Protein AF-A0A1H6EW36-F1 (afdb_monomer_lite)

Foldseek 3Di:
DPDPVLLCVLLVCLQQDVDDLVVSLVVSVVVCVVVVHDDDPSVVSSVSSVVSNVVSLVCLLVLQLVLQCVVPVCLLVVLLQQLDADPPGPAGVLVLLLDFQDDLALVSLQSLLVSLQVLCVSVLVSRDSVVGHPNVLQVLLVVLSPDHSVVLNPDDPSSSSSSSSSVSVVSNVVSVVSSVVSVVVNCVPQFQVQLLVVLVVVLVVCVVVLVVLVLLLVLLVVLLVVVVVVCVVVVHDDDPVVSQVSSCVRSVAHPVSNVVSVVSCCVSQPDDPDDGPSVVSSVVSNVVSCVRNLSCLLSQLPRPSDDDDPVCPVVNVVSVCSNVVSPDDPVDDDPDDPDDDDDDDDDDDDDPDDPVVVVVVVVVVCCVPPPVVVVVCVVCVVVVVVVVPVLCDDPSVCVDQPDPDDVVSVVVVVVSSVVVVVVVQVVQQFDQDPNDTDRDHDDD

pLDDT: mean 82.18, std 16.59, range [26.67, 98.25]

Structure (mmCIF, N/CA/C/O backbone):
data_AF-A0A1H6EW36-F1
#
_entry.id   AF-A0A1H6EW36-F1
#
loop_
_atom_site.group_PDB
_atom_site.id
_atom_site.type_symbol
_atom_site.label_atom_id
_atom_site.label_alt_id
_atom_site.label_comp_id
_atom_site.label_asym_id
_atom_site.label_entity_id
_atom_site.label_seq_id
_atom_site.pdbx_PDB_ins_code
_atom_site.Cartn_x
_atom_site.Cartn_y
_atom_site.Cartn_z
_atom_site.occupancy
_atom_site.B_iso_or_equiv
_atom_site.auth_seq_id
_atom_site.auth_comp_id
_atom_site.auth_asym_id
_atom_site.auth_atom_id
_atom_site.pdbx_PDB_model_num
ATOM 1 N N . MET A 1 1 ? -39.109 -7.890 34.617 1.00 54.75 1 MET A N 1
ATOM 2 C CA . MET A 1 1 ? -37.739 -8.277 34.203 1.00 54.75 1 MET A CA 1
ATOM 3 C C . MET A 1 1 ? -37.663 -8.296 32.685 1.00 54.75 1 MET A C 1
ATOM 5 O O . MET A 1 1 ? -38.533 -8.889 32.060 1.00 54.75 1 MET A O 1
ATOM 9 N N . LEU A 1 2 ? -36.664 -7.643 32.085 1.00 67.81 2 LEU A N 1
ATOM 10 C CA . LEU A 1 2 ? -36.425 -7.748 30.640 1.00 67.81 2 LEU A CA 1
ATOM 11 C C . LEU A 1 2 ? -36.086 -9.202 30.280 1.00 67.81 2 LEU A C 1
ATOM 13 O O . LEU A 1 2 ? -35.351 -9.867 31.007 1.00 67.81 2 LEU A O 1
ATOM 17 N N . SER A 1 3 ? -36.652 -9.711 29.182 1.00 83.56 3 SER A N 1
ATOM 18 C CA . SER A 1 3 ? -36.506 -11.129 28.836 1.00 83.56 3 SER A CA 1
ATOM 19 C C . SER A 1 3 ? -35.045 -11.491 28.533 1.00 83.56 3 SER A C 1
ATOM 21 O O . SER A 1 3 ? -34.325 -10.731 27.883 1.00 83.56 3 SER A O 1
ATOM 23 N N . LYS A 1 4 ? -34.614 -12.697 28.929 1.00 89.44 4 LYS A N 1
ATOM 24 C CA . LYS A 1 4 ? -33.281 -13.245 28.604 1.00 89.44 4 LYS A CA 1
ATOM 25 C C . LYS A 1 4 ? -32.970 -13.155 27.102 1.00 89.44 4 LYS A C 1
ATOM 27 O O . LYS A 1 4 ? -31.847 -12.844 26.724 1.00 89.44 4 LYS A O 1
ATOM 32 N N . ARG A 1 5 ? -33.988 -13.348 26.249 1.00 93.44 5 ARG A N 1
ATOM 33 C CA . ARG A 1 5 ? -33.888 -13.238 24.783 1.00 93.44 5 ARG A CA 1
ATOM 34 C C . ARG A 1 5 ? -33.492 -11.832 24.320 1.00 93.44 5 ARG A C 1
ATOM 36 O O . ARG A 1 5 ? -32.660 -11.715 23.424 1.00 93.44 5 ARG A O 1
ATOM 43 N N . PHE A 1 6 ? -34.041 -10.787 24.941 1.00 94.75 6 PHE A N 1
ATOM 44 C CA . PHE A 1 6 ? -33.692 -9.403 24.619 1.00 94.75 6 PHE A CA 1
ATOM 45 C C . PHE A 1 6 ? -32.237 -9.087 24.983 1.00 94.75 6 PHE A C 1
ATOM 47 O O . PHE A 1 6 ? -31.503 -8.539 24.165 1.00 94.75 6 PHE A O 1
ATOM 54 N N . LEU A 1 7 ? -31.792 -9.497 26.175 1.00 93.81 7 LEU A N 1
ATOM 55 C CA . LEU A 1 7 ? -30.402 -9.303 26.596 1.00 93.81 7 LEU A CA 1
ATOM 56 C C . LEU A 1 7 ? -29.429 -10.053 25.676 1.00 93.81 7 LEU A C 1
ATOM 58 O O . LEU A 1 7 ? -28.432 -9.481 25.246 1.00 93.81 7 LEU A O 1
ATOM 62 N N . THR A 1 8 ? -29.735 -11.299 25.298 1.00 95.00 8 THR A N 1
ATOM 63 C CA . THR A 1 8 ? -28.925 -12.050 24.323 1.00 95.00 8 THR A CA 1
ATOM 64 C C . THR A 1 8 ? -28.849 -11.342 22.969 1.00 95.00 8 THR A C 1
ATOM 66 O O . THR A 1 8 ? -27.764 -11.251 22.395 1.00 95.00 8 THR A O 1
ATOM 69 N N . PHE A 1 9 ? -29.967 -10.804 22.472 1.00 95.06 9 PHE A N 1
ATOM 70 C CA . PHE A 1 9 ? -29.990 -9.993 21.252 1.00 95.06 9 PHE A CA 1
ATOM 71 C C . PHE A 1 9 ? -29.085 -8.759 21.376 1.00 95.06 9 PHE A C 1
ATOM 73 O O . PHE A 1 9 ? -28.244 -8.524 20.504 1.00 95.06 9 PHE A O 1
ATOM 80 N N . LEU A 1 10 ? -29.214 -8.012 22.474 1.00 94.88 10 LEU A N 1
ATOM 81 C CA . LEU A 1 10 ? -28.483 -6.770 22.702 1.00 94.88 10 LEU A CA 1
ATOM 82 C C . LEU A 1 10 ? -26.970 -7.011 22.816 1.00 94.88 10 LEU A C 1
ATOM 84 O O . LEU A 1 10 ? -26.191 -6.365 22.116 1.00 94.88 10 LEU A O 1
ATOM 88 N N . HIS A 1 11 ? -26.554 -8.001 23.612 1.00 94.81 11 HIS A N 1
ATOM 89 C CA . HIS A 1 11 ? -25.150 -8.415 23.716 1.00 94.81 11 HIS A CA 1
ATOM 90 C C . HIS A 1 11 ? -24.601 -8.935 22.388 1.00 94.81 11 HIS A C 1
ATOM 92 O O . HIS A 1 11 ? -23.474 -8.608 22.014 1.00 94.81 11 HIS A O 1
ATOM 98 N N . GLY A 1 12 ? -25.391 -9.729 21.659 1.00 94.44 12 GLY A N 1
ATOM 99 C CA . GLY A 1 12 ? -25.017 -10.244 20.346 1.00 94.44 12 GLY A CA 1
ATOM 100 C C . GLY A 1 12 ? -24.717 -9.114 19.365 1.00 94.44 12 GLY A C 1
ATOM 101 O O . GLY A 1 12 ? -23.660 -9.126 18.727 1.00 94.44 12 GLY A O 1
ATOM 102 N N . ARG A 1 13 ? -25.592 -8.101 19.294 1.00 94.75 13 ARG A N 1
ATOM 103 C CA . ARG A 1 13 ? -25.374 -6.909 18.461 1.00 94.75 13 ARG A CA 1
ATOM 104 C C . ARG A 1 13 ? -24.180 -6.089 18.923 1.00 94.75 13 ARG A C 1
ATOM 106 O O . ARG A 1 13 ? -23.309 -5.835 18.101 1.00 94.75 13 ARG A O 1
ATOM 113 N N . ALA A 1 14 ? -24.090 -5.738 20.206 1.00 94.19 14 ALA A N 1
ATOM 114 C CA . ALA A 1 14 ? -22.986 -4.930 20.731 1.00 94.19 14 ALA A CA 1
ATOM 115 C C . ALA A 1 14 ? -21.612 -5.594 20.524 1.00 94.19 14 ALA A C 1
ATOM 117 O O . ALA A 1 14 ? -20.616 -4.916 20.272 1.00 94.19 14 ALA A O 1
ATOM 118 N N . TRP A 1 15 ? -21.554 -6.929 20.579 1.00 94.69 15 TRP A N 1
ATOM 119 C CA . TRP A 1 15 ? -20.335 -7.678 20.288 1.00 94.69 15 TRP A CA 1
ATOM 120 C C . TRP A 1 15 ? -19.979 -7.668 18.799 1.00 94.69 15 TRP A C 1
ATOM 122 O O . TRP A 1 15 ? -18.828 -7.436 18.439 1.00 94.69 15 TRP A O 1
ATOM 132 N N . THR A 1 16 ? -20.951 -7.931 17.923 1.00 91.62 16 THR A N 1
ATOM 133 C CA . THR A 1 16 ? -20.714 -8.125 16.480 1.00 91.62 16 THR A CA 1
ATOM 134 C C . THR A 1 16 ? -20.623 -6.820 15.692 1.00 91.62 16 THR A C 1
ATOM 136 O O . THR A 1 16 ? -19.845 -6.724 14.738 1.00 91.62 16 THR A O 1
ATOM 139 N N . HIS A 1 17 ? -21.384 -5.807 16.097 1.00 86.69 17 HIS A N 1
ATOM 140 C CA . HIS A 1 17 ? -21.535 -4.531 15.414 1.00 86.69 17 HIS A CA 1
ATOM 141 C C . HIS A 1 17 ? -20.940 -3.405 16.267 1.00 86.69 17 HIS A C 1
ATOM 143 O O . HIS A 1 17 ? -21.136 -3.331 17.475 1.00 86.69 17 HIS A O 1
ATOM 149 N N . ALA A 1 18 ? -20.206 -2.492 15.632 1.00 81.50 18 ALA A N 1
ATOM 150 C CA . ALA A 1 18 ? -19.707 -1.280 16.280 1.00 81.50 18 ALA A CA 1
ATOM 151 C C . ALA A 1 18 ? -20.762 -0.159 16.224 1.00 81.50 18 ALA A C 1
ATOM 153 O O . ALA A 1 18 ? -20.502 0.921 15.700 1.00 81.50 18 ALA A O 1
ATOM 154 N N . GLU A 1 19 ? -21.976 -0.455 16.686 1.00 86.56 19 GLU A N 1
ATOM 155 C CA . GLU A 1 19 ? -23.098 0.486 16.658 1.00 86.56 19 GLU A CA 1
ATOM 156 C C . GLU A 1 19 ? -22.926 1.613 17.683 1.00 86.56 19 GLU A C 1
ATOM 158 O O . GLU A 1 19 ? -22.445 1.417 18.807 1.00 86.56 19 GLU A O 1
ATOM 163 N N . GLY A 1 20 ? -23.330 2.817 17.271 1.00 88.25 20 GLY A N 1
ATOM 164 C CA . GLY A 1 20 ? -23.461 3.958 18.168 1.00 88.25 20 GLY A CA 1
ATOM 165 C C . GLY A 1 20 ? -24.599 3.757 19.179 1.00 88.25 20 GLY A C 1
ATOM 166 O O . GLY A 1 20 ? -25.444 2.879 18.985 1.00 88.25 20 GLY A O 1
ATOM 167 N N . PRO A 1 21 ? -24.642 4.570 20.249 1.00 92.06 21 PRO A N 1
ATOM 168 C CA . PRO A 1 21 ? -25.656 4.452 21.298 1.00 92.06 21 PRO A CA 1
ATOM 169 C C . PRO A 1 21 ? -27.080 4.561 20.741 1.00 92.06 21 PRO A C 1
ATOM 171 O O . PRO A 1 21 ? -27.896 3.688 21.009 1.00 92.06 21 PRO A O 1
ATOM 174 N N . THR A 1 22 ? -27.345 5.565 19.900 1.00 95.19 22 THR A N 1
ATOM 175 C CA . THR A 1 22 ? -28.661 5.802 19.289 1.00 95.19 22 THR A CA 1
ATOM 176 C C . THR A 1 22 ? -29.097 4.641 18.403 1.00 95.19 22 THR A C 1
ATOM 178 O O . THR A 1 22 ? -30.176 4.099 18.586 1.00 95.19 22 THR A O 1
ATOM 181 N N . ALA A 1 23 ? -28.218 4.165 17.515 1.00 94.69 23 ALA A N 1
ATOM 182 C CA . ALA A 1 23 ? -28.544 3.048 16.632 1.00 94.69 23 ALA A CA 1
ATOM 183 C C . ALA A 1 23 ? -28.887 1.772 17.420 1.00 94.69 23 ALA A C 1
ATOM 185 O O . ALA A 1 23 ? -29.846 1.080 17.087 1.00 94.69 23 ALA A O 1
ATOM 186 N N . LEU A 1 24 ? -28.133 1.461 18.482 1.00 95.12 24 LEU A N 1
ATOM 187 C CA . LEU A 1 24 ? -28.413 0.282 19.302 1.00 95.12 24 LEU A CA 1
ATOM 188 C C . LEU A 1 24 ? -29.686 0.457 20.149 1.00 95.12 24 LEU A C 1
ATOM 190 O O . LEU A 1 24 ? -30.415 -0.513 20.371 1.00 95.12 24 LEU A O 1
ATOM 194 N N . PHE A 1 25 ? -29.978 1.683 20.586 1.00 96.50 25 PHE A N 1
ATOM 195 C CA . PHE A 1 25 ? -31.233 2.038 21.244 1.00 96.50 25 PHE A CA 1
ATOM 196 C C . PHE A 1 25 ? -32.433 1.843 20.307 1.00 96.50 25 PHE A C 1
ATOM 198 O O . PHE A 1 25 ? -33.365 1.121 20.658 1.00 96.50 25 PHE A O 1
ATOM 205 N N . ASP A 1 26 ? -32.378 2.366 19.083 1.00 96.69 26 ASP A N 1
ATOM 206 C CA . ASP A 1 26 ? -33.453 2.224 18.094 1.00 96.69 26 ASP A CA 1
ATOM 207 C C . ASP A 1 26 ? -33.693 0.755 17.730 1.00 96.69 26 ASP A C 1
ATOM 209 O O . ASP A 1 26 ? -34.833 0.289 17.678 1.00 96.69 26 ASP A O 1
ATOM 213 N N . GLN A 1 27 ? -32.615 -0.018 17.559 1.00 95.94 27 GLN A N 1
ATOM 214 C CA . GLN A 1 27 ? -32.698 -1.465 17.341 1.00 95.94 27 GLN A CA 1
ATOM 215 C C . GLN A 1 27 ? -33.327 -2.189 18.534 1.00 95.94 27 GLN A C 1
ATOM 217 O O . GLN A 1 27 ? -34.059 -3.166 18.358 1.00 95.94 27 GLN A O 1
ATOM 222 N N . SER A 1 28 ? -33.073 -1.707 19.749 1.00 95.44 28 SER A N 1
ATOM 223 C CA . SER A 1 28 ? -33.686 -2.245 20.959 1.00 95.44 28 SER A CA 1
ATOM 224 C C . SER A 1 28 ? -35.188 -1.977 21.000 1.00 95.44 28 SER A C 1
ATOM 226 O O . SER A 1 28 ? -35.966 -2.902 21.235 1.00 95.44 28 SER A O 1
ATOM 228 N N . VAL A 1 29 ? -35.608 -0.744 20.703 1.00 96.31 29 VAL A N 1
ATOM 229 C CA . VAL A 1 29 ? -37.026 -0.363 20.600 1.00 96.31 29 VAL A CA 1
ATOM 230 C C . VAL A 1 29 ? -37.724 -1.185 19.516 1.00 96.31 29 VAL A C 1
ATOM 232 O O . VAL A 1 29 ? -38.787 -1.758 19.763 1.00 96.31 29 VAL A O 1
ATOM 235 N N . ALA A 1 30 ? -37.116 -1.304 18.333 1.00 96.25 30 ALA A N 1
ATOM 236 C CA . ALA A 1 30 ? -37.650 -2.096 17.229 1.00 96.25 30 ALA A CA 1
ATOM 237 C C . ALA A 1 30 ? -37.822 -3.574 17.614 1.00 96.25 30 ALA A C 1
ATOM 239 O O . ALA A 1 30 ? -38.858 -4.177 17.320 1.00 96.25 30 ALA A O 1
ATOM 240 N N . TRP A 1 31 ? -36.844 -4.154 18.319 1.00 96.25 31 TRP A N 1
ATOM 241 C CA . TRP A 1 31 ? -36.927 -5.529 18.807 1.00 96.25 31 TRP A CA 1
ATOM 242 C C . TRP A 1 31 ? -38.072 -5.707 19.809 1.00 96.25 31 TRP A C 1
ATOM 244 O O . TRP A 1 31 ? -38.871 -6.631 19.649 1.00 96.25 31 TRP A O 1
ATOM 254 N N . LEU A 1 32 ? -38.188 -4.821 20.805 1.00 95.38 32 LEU A N 1
ATOM 255 C CA . LEU A 1 32 ? -39.227 -4.893 21.842 1.00 95.38 32 LEU A CA 1
ATOM 256 C C . LEU A 1 32 ? -40.630 -4.767 21.238 1.00 95.38 32 LEU A C 1
ATOM 258 O O . LEU A 1 32 ? -41.496 -5.593 21.532 1.00 95.38 32 LEU A O 1
ATOM 262 N N . ARG A 1 33 ? -40.827 -3.820 20.308 1.00 95.25 33 ARG A N 1
ATOM 263 C CA . ARG A 1 33 ? -42.093 -3.654 19.572 1.00 95.25 33 ARG A CA 1
ATOM 264 C C . ARG A 1 33 ? -42.447 -4.900 18.766 1.00 95.25 33 ARG A C 1
ATOM 266 O O . ARG A 1 33 ? -43.575 -5.380 18.846 1.00 95.25 33 ARG A O 1
ATOM 273 N N . ARG A 1 34 ? -41.482 -5.467 18.032 1.00 96.12 34 ARG A N 1
ATOM 274 C CA . ARG A 1 34 ? -41.687 -6.683 17.226 1.00 96.12 34 ARG A CA 1
ATOM 275 C C . ARG A 1 34 ? -42.094 -7.892 18.071 1.00 96.12 34 ARG A C 1
ATOM 277 O O . ARG A 1 34 ? -42.874 -8.716 17.605 1.00 96.12 34 ARG A O 1
ATOM 284 N N . HIS A 1 35 ? -41.596 -7.985 19.302 1.00 94.88 35 HIS A N 1
ATOM 285 C CA . HIS A 1 35 ? -41.915 -9.071 20.235 1.00 94.88 35 HIS A CA 1
ATOM 286 C C . HIS A 1 35 ? -43.072 -8.731 21.186 1.00 94.88 35 HIS A C 1
ATOM 288 O O . HIS A 1 35 ? -43.310 -9.481 22.130 1.00 94.88 35 HIS A O 1
ATOM 294 N N . ARG A 1 36 ? -43.792 -7.622 20.938 1.00 93.12 36 ARG A N 1
ATOM 295 C CA . ARG A 1 36 ? -44.927 -7.143 21.746 1.00 93.12 36 ARG A CA 1
ATOM 296 C C . ARG A 1 36 ? -44.592 -7.018 23.241 1.00 93.12 36 ARG A C 1
ATOM 298 O O . ARG A 1 36 ? -45.426 -7.285 24.098 1.00 93.12 36 ARG A O 1
ATOM 305 N N . VAL A 1 37 ? -43.359 -6.615 23.550 1.00 92.00 37 VAL A N 1
ATOM 306 C CA . VAL A 1 37 ? -42.907 -6.329 24.917 1.00 92.00 37 VAL A CA 1
ATOM 307 C C . VAL A 1 37 ? -43.154 -4.851 25.210 1.00 92.00 37 VAL A C 1
ATOM 309 O O . VAL A 1 37 ? -42.785 -3.998 24.402 1.00 92.00 37 VAL A O 1
ATOM 312 N N . LEU A 1 38 ? -43.756 -4.545 26.364 1.00 91.75 38 LEU A N 1
ATOM 313 C CA . LEU A 1 38 ? -43.952 -3.166 26.816 1.00 91.75 38 LEU A CA 1
ATOM 314 C C . LEU A 1 38 ? -42.598 -2.443 26.907 1.00 91.75 38 LEU A C 1
ATOM 316 O O . LEU A 1 38 ? -41.642 -2.975 27.479 1.00 91.75 38 LEU A O 1
ATOM 320 N N . LEU A 1 39 ? -42.515 -1.242 26.330 1.00 91.81 39 LEU A N 1
ATOM 321 C CA . LEU A 1 39 ? -41.280 -0.465 26.332 1.00 91.81 39 LEU A CA 1
ATOM 322 C C . LEU A 1 39 ? -40.955 -0.001 27.761 1.00 91.81 39 LEU A C 1
ATOM 324 O O . LEU A 1 39 ? -41.810 0.605 28.409 1.00 91.81 39 LEU A O 1
ATOM 328 N N . PRO A 1 40 ? -39.737 -0.262 28.266 1.00 91.94 40 PRO A N 1
ATOM 329 C CA . PRO A 1 40 ? -39.288 0.342 29.511 1.00 91.94 40 PRO A CA 1
ATOM 330 C C . PRO A 1 40 ? -39.124 1.858 29.327 1.00 91.94 40 PRO A C 1
ATOM 332 O O . PRO A 1 40 ? -39.031 2.352 28.202 1.00 91.94 40 PRO A O 1
ATOM 335 N N . GLY A 1 41 ? -39.038 2.595 30.438 1.00 94.50 41 GLY A N 1
ATOM 336 C CA . GLY A 1 41 ? -38.728 4.024 30.393 1.00 94.50 41 GLY A CA 1
ATOM 337 C C . GLY A 1 41 ? -37.453 4.296 29.587 1.00 94.50 41 GLY A C 1
ATOM 338 O O . GLY A 1 41 ? -36.496 3.521 29.655 1.00 94.50 41 GLY A O 1
ATOM 339 N N . VAL A 1 42 ? -37.437 5.398 28.833 1.00 94.88 42 VAL A N 1
ATOM 340 C CA . VAL A 1 42 ? -36.340 5.752 27.910 1.00 94.88 42 VAL A CA 1
ATOM 341 C C . VAL A 1 42 ? -34.983 5.697 28.613 1.00 94.88 42 VAL A C 1
ATOM 343 O O . VAL A 1 42 ? -34.081 4.998 28.161 1.00 94.88 42 VAL A O 1
ATOM 346 N N . THR A 1 43 ? -34.882 6.305 29.795 1.00 95.75 43 THR A N 1
ATOM 347 C CA . THR A 1 43 ? -33.651 6.332 30.599 1.00 95.75 43 THR A CA 1
ATOM 348 C C . THR A 1 43 ? -33.201 4.947 31.071 1.00 95.75 43 THR A C 1
ATOM 350 O O . THR A 1 43 ? -32.005 4.698 31.217 1.00 95.75 43 THR A O 1
ATOM 353 N N . VAL A 1 44 ? -34.131 4.013 31.296 1.00 95.00 44 VAL A N 1
ATOM 354 C CA . VAL A 1 44 ? -33.810 2.624 31.664 1.00 95.00 44 VAL A CA 1
ATOM 355 C C . VAL A 1 44 ? -33.186 1.904 30.474 1.00 95.00 44 VAL A C 1
ATOM 357 O O . VAL A 1 44 ? -32.175 1.216 30.626 1.00 95.00 44 VAL A O 1
ATOM 360 N N . LEU A 1 45 ? -33.764 2.080 29.283 1.00 95.00 45 LEU A N 1
ATOM 361 C CA . LEU A 1 45 ? -33.241 1.469 28.067 1.00 95.00 45 LEU A CA 1
ATOM 362 C C . LEU A 1 45 ? -31.888 2.067 27.665 1.00 95.00 45 LEU A C 1
ATOM 364 O O . LEU A 1 45 ? -30.984 1.315 27.314 1.00 95.00 45 LEU A O 1
ATOM 368 N N . GLU A 1 46 ? -31.715 3.385 27.781 1.00 96.38 46 GLU A N 1
ATOM 369 C CA . GLU A 1 46 ? -30.438 4.067 27.537 1.00 96.38 46 GLU A CA 1
ATOM 370 C C . GLU A 1 46 ? -29.320 3.533 28.435 1.00 96.38 46 GLU A C 1
ATOM 372 O O . GLU A 1 46 ? -28.256 3.163 27.934 1.00 96.38 46 GLU A O 1
ATOM 377 N N . ARG A 1 47 ? -29.562 3.424 29.751 1.00 96.38 47 ARG A N 1
ATOM 378 C CA . ARG A 1 47 ? -28.576 2.873 30.698 1.00 96.38 47 ARG A CA 1
ATOM 379 C C . ARG A 1 47 ? -28.217 1.430 30.371 1.00 96.38 47 ARG A C 1
ATOM 381 O O . ARG A 1 47 ? -27.046 1.063 30.431 1.00 96.38 47 ARG A O 1
ATOM 388 N N . LEU A 1 48 ? -29.203 0.615 29.996 1.00 95.25 48 LEU A N 1
ATOM 389 C CA . LEU A 1 48 ? -28.953 -0.767 29.599 1.00 95.25 48 LEU A CA 1
ATOM 390 C C . LEU A 1 48 ? -28.115 -0.845 28.316 1.00 95.25 48 LEU A C 1
ATOM 392 O O . LEU A 1 48 ? -27.154 -1.608 28.258 1.00 95.25 48 LEU A O 1
ATOM 396 N N . VAL A 1 49 ? -28.450 -0.045 27.302 1.00 95.88 49 VAL A N 1
ATOM 397 C CA . VAL A 1 49 ? -27.685 0.051 26.050 1.00 95.88 49 VAL A CA 1
ATOM 398 C C . VAL A 1 49 ? -26.249 0.497 26.329 1.00 95.88 49 VAL A C 1
ATOM 400 O O . VAL A 1 49 ? -25.316 -0.093 25.784 1.00 95.88 49 VAL A O 1
ATOM 403 N N . ALA A 1 50 ? -26.054 1.497 27.191 1.00 95.69 50 ALA A N 1
ATOM 404 C CA . ALA A 1 50 ? -24.732 1.962 27.596 1.00 95.69 50 ALA A CA 1
ATOM 405 C C . ALA A 1 50 ? -23.930 0.850 28.290 1.00 95.69 50 ALA A C 1
ATOM 407 O O . ALA A 1 50 ? -22.829 0.536 27.843 1.00 95.69 50 ALA A O 1
ATOM 408 N N . SER A 1 51 ? -24.519 0.189 29.291 1.00 95.75 51 SER A N 1
ATOM 409 C CA . SER A 1 51 ? -23.872 -0.892 30.043 1.00 95.75 51 SER A CA 1
ATOM 410 C C . SER A 1 51 ? -23.493 -2.082 29.153 1.00 95.75 51 SER A C 1
ATOM 412 O O . SER A 1 51 ? -22.376 -2.589 29.225 1.00 95.75 51 SER A O 1
ATOM 414 N N . VAL A 1 52 ? -24.375 -2.505 28.241 1.00 95.56 52 VAL A N 1
ATOM 415 C CA . VAL A 1 52 ? -24.074 -3.616 27.323 1.00 95.56 52 VAL A CA 1
ATOM 416 C C . VAL A 1 52 ? -22.964 -3.253 26.331 1.00 95.56 52 VAL A C 1
ATOM 418 O O . VAL A 1 52 ? -22.141 -4.109 25.992 1.00 95.56 52 VAL A O 1
ATOM 421 N N . ARG A 1 53 ? -22.909 -1.996 25.872 1.00 95.25 53 ARG A N 1
ATOM 422 C CA . ARG A 1 53 ? -21.814 -1.510 25.015 1.00 95.25 53 ARG A CA 1
ATOM 423 C C . ARG A 1 53 ? -20.491 -1.482 25.769 1.00 95.25 53 ARG A C 1
ATOM 425 O O . ARG A 1 53 ? -19.504 -1.973 25.233 1.00 95.25 53 ARG A O 1
ATOM 432 N N . GLU A 1 54 ? -20.487 -0.975 26.997 1.00 94.38 54 GLU A N 1
ATOM 433 C CA . GLU A 1 54 ? -19.305 -0.941 27.860 1.00 94.38 54 GLU A CA 1
ATOM 434 C C . GLU A 1 54 ? -18.753 -2.350 28.106 1.00 94.38 54 GLU A C 1
ATOM 436 O O . GLU A 1 54 ? -17.596 -2.614 27.795 1.00 94.38 54 GLU A O 1
ATOM 441 N N . GLN A 1 55 ? -19.602 -3.308 28.485 1.00 95.31 55 GLN A N 1
ATOM 442 C CA . GLN A 1 55 ? -19.189 -4.707 28.662 1.00 95.31 55 GLN A CA 1
ATOM 443 C C . GLN A 1 55 ? -18.639 -5.335 27.368 1.00 95.31 55 GLN A C 1
ATOM 445 O O . GLN A 1 55 ? -17.700 -6.137 27.393 1.00 95.31 55 GLN A O 1
ATOM 450 N N . ALA A 1 56 ? -19.212 -4.995 26.208 1.00 95.38 56 ALA A N 1
ATOM 451 C CA . ALA A 1 56 ? -18.719 -5.474 24.917 1.00 95.38 56 ALA A CA 1
ATOM 452 C C . ALA A 1 56 ? -17.367 -4.845 24.531 1.00 95.38 56 ALA A C 1
ATOM 454 O O . ALA A 1 56 ? -16.542 -5.512 23.894 1.00 95.38 56 ALA A O 1
ATOM 455 N N . ASP A 1 57 ? -17.138 -3.582 24.893 1.00 95.19 57 ASP A N 1
ATOM 456 C CA . ASP A 1 57 ? -15.873 -2.866 24.724 1.00 95.19 57 ASP A CA 1
ATOM 457 C C . ASP A 1 57 ? -14.793 -3.434 25.663 1.00 95.19 57 ASP A C 1
ATOM 459 O O . ASP A 1 57 ? -13.716 -3.809 25.202 1.00 95.19 57 ASP A O 1
ATOM 463 N N . GLU A 1 58 ? -15.089 -3.608 26.951 1.00 96.00 58 GLU A N 1
ATOM 464 C CA . GLU A 1 58 ? -14.179 -4.216 27.931 1.00 96.00 58 GLU A CA 1
ATOM 465 C C . GLU A 1 58 ? -13.757 -5.624 27.514 1.00 96.00 58 GLU A C 1
ATOM 467 O O . GLU A 1 58 ? -12.564 -5.946 27.466 1.00 96.00 58 GLU A O 1
ATOM 472 N N . ARG A 1 59 ? -14.728 -6.457 27.117 1.00 96.06 59 ARG A N 1
ATOM 473 C CA . ARG A 1 59 ? -14.461 -7.800 26.593 1.00 96.06 59 ARG A CA 1
ATOM 474 C C . ARG A 1 59 ? -13.558 -7.751 25.365 1.00 96.06 59 ARG A C 1
ATOM 476 O O . ARG A 1 59 ? -12.672 -8.600 25.235 1.00 96.06 59 ARG A O 1
ATOM 483 N N . LEU A 1 60 ? -13.791 -6.807 24.451 1.00 96.38 60 LEU A N 1
ATOM 484 C CA . LEU A 1 60 ? -12.976 -6.613 23.252 1.00 96.38 60 LEU A CA 1
ATOM 485 C C . LEU A 1 60 ? -11.529 -6.306 23.648 1.00 96.38 60 LEU A C 1
ATOM 487 O O . LEU A 1 60 ? -10.625 -7.027 23.223 1.00 96.38 60 LEU A O 1
ATOM 491 N N . TYR A 1 61 ? -11.319 -5.285 24.478 1.00 97.69 61 TYR A N 1
ATOM 492 C CA . TYR A 1 61 ? -9.987 -4.841 24.879 1.00 97.69 61 TYR A CA 1
ATOM 493 C C . TYR A 1 61 ? -9.236 -5.940 25.630 1.00 97.69 61 TYR A C 1
ATOM 495 O O . TYR A 1 61 ? -8.127 -6.296 25.240 1.00 97.69 61 TYR A O 1
ATOM 503 N N . ALA A 1 62 ? -9.871 -6.569 26.621 1.00 97.38 62 ALA A N 1
ATOM 504 C CA . ALA A 1 62 ? -9.275 -7.668 27.374 1.00 97.38 62 ALA A CA 1
ATOM 505 C C . ALA A 1 62 ? -8.931 -8.872 26.481 1.00 97.38 62 ALA A C 1
ATOM 507 O O . ALA A 1 62 ? -7.887 -9.501 26.653 1.00 97.38 62 ALA A O 1
ATOM 508 N N . THR A 1 63 ? -9.787 -9.200 25.503 1.00 97.50 63 THR A N 1
ATOM 509 C CA . THR A 1 63 ? -9.519 -10.302 24.567 1.00 97.50 63 THR A CA 1
ATOM 510 C C . THR A 1 63 ? -8.308 -9.997 23.697 1.00 97.50 63 THR A C 1
ATOM 512 O O . THR A 1 63 ? -7.469 -10.876 23.523 1.00 97.50 63 THR A O 1
ATOM 515 N N . VAL A 1 64 ? -8.218 -8.785 23.146 1.00 97.62 64 VAL A N 1
ATOM 516 C CA . VAL A 1 64 ? -7.110 -8.383 22.272 1.00 97.62 64 VAL A CA 1
ATOM 517 C C . VAL A 1 64 ? -5.799 -8.331 23.048 1.00 97.62 64 VAL A C 1
ATOM 519 O O . VAL A 1 64 ? -4.848 -8.996 22.646 1.00 97.62 64 VAL A O 1
ATOM 522 N N . THR A 1 65 ? -5.760 -7.614 24.170 1.00 97.69 65 THR A N 1
ATOM 523 C CA . THR A 1 65 ? -4.548 -7.445 24.986 1.00 97.69 65 THR A CA 1
ATOM 524 C C . THR A 1 65 ? -4.002 -8.786 25.464 1.00 97.69 65 THR A C 1
ATOM 526 O O . THR A 1 65 ? -2.822 -9.062 25.273 1.00 97.69 65 THR A O 1
ATOM 529 N N . ARG A 1 66 ? -4.871 -9.710 25.894 1.00 96.88 66 ARG A N 1
ATOM 530 C CA . ARG A 1 66 ? -4.456 -11.077 26.245 1.00 96.88 66 ARG A CA 1
ATOM 531 C C . ARG A 1 66 ? -3.816 -11.836 25.077 1.00 96.88 66 ARG A C 1
ATOM 533 O O . ARG A 1 66 ? -2.972 -12.695 25.300 1.00 96.88 66 ARG A O 1
ATOM 540 N N . GLN A 1 67 ? -4.240 -11.604 23.831 1.00 97.12 67 GLN A N 1
ATOM 541 C CA . GLN A 1 67 ? -3.587 -12.230 22.670 1.00 97.12 67 GLN A CA 1
ATOM 542 C C . GLN A 1 67 ? -2.231 -11.597 22.365 1.00 97.12 67 GLN A C 1
ATOM 544 O O . GLN A 1 67 ? -1.340 -12.310 21.918 1.00 97.12 67 GLN A O 1
ATOM 549 N N . VAL A 1 68 ? -2.086 -10.289 22.590 1.00 97.00 68 VAL A N 1
ATOM 550 C CA . VAL A 1 68 ? -0.809 -9.577 22.442 1.00 97.00 68 VAL A CA 1
ATOM 551 C C . VAL A 1 68 ? 0.203 -10.137 23.442 1.00 97.00 68 VAL A C 1
ATOM 553 O O . VAL A 1 68 ? 1.236 -10.649 23.028 1.00 97.00 68 VAL A O 1
ATOM 556 N N . GLU A 1 69 ? -0.150 -10.157 24.728 1.00 96.06 69 GLU A N 1
ATOM 557 C CA . GLU A 1 69 ? 0.709 -10.646 25.820 1.00 96.06 69 GLU A CA 1
ATOM 558 C C . GLU A 1 69 ? 1.114 -12.116 25.658 1.00 96.06 69 GLU A C 1
ATOM 560 O O . GLU A 1 69 ? 2.217 -12.506 26.023 1.00 96.06 69 GLU A O 1
ATOM 565 N N . ARG A 1 70 ? 0.231 -12.949 25.090 1.00 95.69 70 ARG A N 1
ATOM 566 C CA . ARG A 1 70 ? 0.525 -14.366 24.816 1.00 95.69 70 ARG A CA 1
ATOM 567 C C . ARG A 1 70 ? 1.580 -14.581 23.741 1.00 95.69 70 ARG A C 1
ATOM 569 O O . ARG A 1 70 ? 2.214 -15.629 23.741 1.00 95.69 70 ARG A O 1
ATOM 576 N N . VAL A 1 71 ? 1.675 -13.669 22.778 1.00 95.31 71 VAL A N 1
ATOM 577 C CA . VAL A 1 71 ? 2.655 -13.762 21.690 1.00 95.31 71 VAL A CA 1
ATOM 578 C C . VAL A 1 71 ? 3.998 -13.237 22.173 1.00 95.31 71 VAL A C 1
ATOM 580 O O . VAL A 1 71 ? 5.018 -13.861 21.901 1.00 95.31 71 VAL A O 1
ATOM 583 N N . ASP A 1 72 ? 3.978 -12.111 22.884 1.00 94.38 72 ASP A N 1
ATOM 584 C CA . ASP A 1 72 ? 5.155 -11.484 23.468 1.00 94.38 72 ASP A CA 1
ATOM 585 C C . ASP A 1 72 ? 4.732 -10.557 24.622 1.00 94.38 72 ASP A C 1
ATOM 587 O O . ASP A 1 72 ? 3.949 -9.620 24.441 1.00 94.38 72 ASP A O 1
ATOM 591 N N . ALA A 1 73 ? 5.272 -10.808 25.816 1.00 94.81 73 ALA A N 1
ATOM 592 C CA . ALA A 1 73 ? 5.012 -10.012 27.013 1.00 94.81 73 ALA A CA 1
ATOM 593 C C . ALA A 1 73 ? 5.572 -8.576 26.918 1.00 94.81 73 ALA A C 1
ATOM 595 O O . ALA A 1 73 ? 5.074 -7.675 27.592 1.00 94.81 73 ALA A O 1
ATOM 596 N N . GLY A 1 74 ? 6.585 -8.341 26.076 1.00 95.81 74 GLY A N 1
ATOM 597 C CA . GLY A 1 74 ? 7.169 -7.024 25.815 1.00 95.81 74 GLY A CA 1
ATOM 598 C C . GLY A 1 74 ? 6.406 -6.199 24.773 1.00 95.81 74 GLY A C 1
ATOM 599 O O . GLY A 1 74 ? 6.523 -4.969 24.754 1.00 95.81 74 GLY A O 1
ATOM 600 N N . LEU A 1 75 ? 5.575 -6.836 23.944 1.00 95.25 75 LEU A N 1
ATOM 601 C CA . LEU A 1 75 ? 4.879 -6.184 22.834 1.00 95.25 75 LEU A CA 1
ATOM 602 C C . LEU A 1 75 ? 3.933 -5.044 23.263 1.00 95.25 75 LEU A C 1
ATOM 604 O O . LEU A 1 75 ? 3.952 -4.006 22.599 1.00 95.25 75 LEU A O 1
ATOM 608 N N . PRO A 1 76 ? 3.156 -5.132 24.366 1.00 96.94 76 PRO A N 1
ATOM 609 C CA . PRO A 1 76 ? 2.370 -3.996 24.854 1.00 96.94 76 PRO A CA 1
ATOM 610 C C . PRO A 1 76 ? 3.230 -2.755 25.133 1.00 96.94 76 PRO A C 1
ATOM 612 O O . PRO A 1 76 ? 2.872 -1.643 24.743 1.00 96.94 76 PRO A O 1
ATOM 615 N N . ARG A 1 77 ? 4.409 -2.945 25.743 1.00 96.19 77 ARG A N 1
ATOM 616 C CA . ARG A 1 77 ? 5.356 -1.858 26.030 1.00 96.19 77 ARG A CA 1
ATOM 617 C C . ARG A 1 77 ? 5.966 -1.295 24.749 1.00 96.19 77 ARG A C 1
ATOM 619 O O . ARG A 1 77 ? 6.061 -0.078 24.625 1.00 96.19 77 ARG A O 1
ATOM 626 N N . ALA A 1 78 ? 6.335 -2.150 23.797 1.00 96.19 78 ALA A N 1
ATOM 627 C CA . ALA A 1 78 ? 6.856 -1.721 22.499 1.00 96.19 78 ALA A CA 1
ATOM 628 C C . ALA A 1 78 ? 5.816 -0.904 21.709 1.00 96.19 78 ALA A C 1
ATOM 630 O O . ALA A 1 78 ? 6.128 0.156 21.171 1.00 96.19 78 ALA A O 1
ATOM 631 N N . LEU A 1 79 ? 4.554 -1.344 21.706 1.00 96.69 79 LEU A N 1
ATOM 632 C CA . LEU A 1 79 ? 3.444 -0.609 21.099 1.00 96.69 79 LEU A CA 1
ATOM 633 C C . LEU A 1 79 ? 3.202 0.737 21.794 1.00 96.69 79 LEU A C 1
ATOM 635 O O . LEU A 1 79 ? 2.980 1.742 21.124 1.00 96.69 79 LEU A O 1
ATOM 639 N N . ALA A 1 80 ? 3.268 0.785 23.126 1.00 96.38 80 ALA A N 1
ATOM 640 C CA . ALA A 1 80 ? 3.147 2.033 23.873 1.00 96.38 80 ALA A CA 1
ATOM 641 C C . ALA A 1 80 ? 4.323 2.992 23.610 1.00 96.38 80 ALA A C 1
ATOM 643 O O . ALA A 1 80 ? 4.114 4.204 23.559 1.00 96.38 80 ALA A O 1
ATOM 644 N N . ALA A 1 81 ? 5.534 2.472 23.384 1.00 95.94 81 ALA A N 1
ATOM 645 C CA . ALA A 1 81 ? 6.715 3.277 23.071 1.00 95.94 81 ALA A CA 1
ATOM 646 C C . ALA A 1 81 ? 6.555 4.081 21.769 1.00 95.94 81 ALA A C 1
ATOM 648 O O . ALA A 1 81 ? 7.106 5.174 21.666 1.00 95.94 81 ALA A O 1
ATOM 649 N N . LEU A 1 82 ? 5.717 3.624 20.826 1.00 96.06 82 LEU A N 1
ATOM 650 C CA . LEU A 1 82 ? 5.393 4.383 19.611 1.00 96.06 82 LEU A CA 1
ATOM 651 C C . LEU A 1 82 ? 4.727 5.741 19.898 1.00 96.06 82 LEU A C 1
ATOM 653 O O . LEU A 1 82 ? 4.727 6.635 19.050 1.00 96.06 82 LEU A O 1
ATOM 657 N N . LEU A 1 83 ? 4.121 5.904 21.074 1.00 96.69 83 LEU A N 1
ATOM 658 C CA . LEU A 1 83 ? 3.445 7.138 21.477 1.00 96.69 83 LEU A CA 1
ATOM 659 C C . LEU A 1 83 ? 4.403 8.188 22.043 1.00 96.69 83 LEU A C 1
ATOM 661 O O . LEU A 1 83 ? 4.025 9.355 22.144 1.00 96.69 83 LEU A O 1
ATOM 665 N N . VAL A 1 84 ? 5.620 7.784 22.405 1.00 94.12 84 VAL A N 1
ATOM 666 C CA . VAL A 1 84 ? 6.636 8.659 22.987 1.00 94.12 84 VAL A CA 1
ATOM 667 C C . VAL A 1 84 ? 7.367 9.403 21.870 1.00 94.12 84 VAL A C 1
ATOM 669 O O . VAL A 1 84 ? 7.581 8.865 20.784 1.00 94.12 84 VAL A O 1
ATOM 672 N N . VAL A 1 85 ? 7.724 10.660 22.128 1.00 94.69 85 VAL A N 1
ATOM 673 C CA . VAL A 1 85 ? 8.612 11.438 21.258 1.00 94.69 85 VAL A CA 1
ATOM 674 C C . VAL A 1 85 ? 10.051 11.153 21.693 1.00 94.69 85 VAL A C 1
ATOM 676 O O . VAL A 1 85 ? 10.377 11.458 22.842 1.00 94.69 85 VAL A O 1
ATOM 679 N N . PRO A 1 86 ? 10.896 10.548 20.837 1.00 89.50 86 PRO A N 1
ATOM 680 C CA . PRO A 1 86 ? 12.302 10.327 21.164 1.00 89.50 86 PRO A CA 1
ATOM 681 C C . PRO A 1 86 ? 13.050 11.640 21.423 1.00 89.50 86 PRO A C 1
ATOM 683 O O . PRO A 1 86 ? 12.673 12.695 20.907 1.00 89.50 86 PRO A O 1
ATOM 686 N N . GLU A 1 87 ? 14.144 11.575 22.179 1.00 91.38 87 GLU A N 1
ATOM 687 C CA . GLU A 1 87 ? 15.003 12.737 22.405 1.00 91.38 87 GLU A CA 1
ATOM 688 C C . GLU A 1 87 ? 15.548 13.283 21.073 1.00 91.38 87 GLU A C 1
ATOM 690 O O . GLU A 1 87 ? 15.963 12.530 20.191 1.00 91.38 87 GLU A O 1
ATOM 695 N N . GLY A 1 88 ? 15.474 14.603 20.887 1.00 91.56 88 GLY A N 1
ATOM 696 C CA . GLY A 1 88 ? 15.854 15.270 19.637 1.00 91.56 88 GLY A CA 1
ATOM 697 C C . GLY A 1 88 ? 14.841 15.146 18.486 1.00 91.56 88 GLY A C 1
ATOM 698 O O . GLY A 1 88 ? 15.010 15.804 17.456 1.00 91.56 88 GLY A O 1
ATOM 699 N N . ALA A 1 89 ? 13.765 14.366 18.636 1.00 91.69 89 ALA A N 1
ATOM 700 C CA . ALA A 1 89 ? 12.698 14.271 17.643 1.00 91.69 89 ALA A CA 1
ATOM 701 C C . ALA A 1 89 ? 11.578 15.296 17.898 1.00 91.69 89 ALA A C 1
ATOM 703 O O . ALA A 1 89 ? 11.325 15.727 19.019 1.00 91.69 89 ALA A O 1
ATOM 704 N N . ARG A 1 90 ? 10.865 15.684 16.831 1.00 92.88 90 ARG A N 1
ATOM 705 C CA . ARG A 1 90 ? 9.704 16.599 16.914 1.00 92.88 90 ARG A CA 1
ATOM 706 C C . ARG A 1 90 ? 8.355 15.886 16.965 1.00 92.88 90 ARG A C 1
ATOM 708 O O . ARG A 1 90 ? 7.348 16.500 17.300 1.00 92.88 90 ARG A O 1
ATOM 715 N N . ILE A 1 91 ? 8.318 14.625 16.552 1.00 94.19 91 ILE A N 1
ATOM 716 C CA . ILE A 1 91 ? 7.102 13.820 16.434 1.00 94.19 91 ILE A CA 1
ATOM 717 C C . ILE A 1 91 ? 7.365 12.436 17.016 1.00 94.19 91 ILE A C 1
ATOM 719 O O . ILE A 1 91 ? 8.510 11.988 17.033 1.00 94.19 91 ILE A O 1
ATOM 723 N N . SER A 1 92 ? 6.315 11.767 17.492 1.00 95.38 92 SER A N 1
ATOM 724 C CA . SER A 1 92 ? 6.436 10.396 17.982 1.00 95.38 92 SER A CA 1
ATOM 725 C C . SER A 1 92 ? 6.657 9.413 16.836 1.00 95.38 92 SER A C 1
ATOM 727 O O . SER A 1 92 ? 6.342 9.703 15.676 1.00 95.38 92 SER A O 1
ATOM 729 N N . GLU A 1 93 ? 7.133 8.216 17.168 1.00 94.56 93 GLU A N 1
ATOM 730 C CA . GLU A 1 93 ? 7.306 7.144 16.186 1.00 94.56 93 GLU A CA 1
ATOM 731 C C . GLU A 1 93 ? 5.983 6.779 15.501 1.00 94.56 93 GLU A C 1
ATOM 733 O O . GLU A 1 93 ? 5.946 6.612 14.286 1.00 94.56 93 GLU A O 1
ATOM 738 N N . LEU A 1 94 ? 4.858 6.776 16.225 1.00 95.50 94 LEU A N 1
ATOM 739 C CA . LEU A 1 94 ? 3.533 6.588 15.627 1.00 95.50 94 LEU A CA 1
ATOM 740 C C . LEU A 1 94 ? 3.231 7.641 14.549 1.00 95.50 94 LEU A C 1
ATOM 742 O O . LEU A 1 94 ? 2.736 7.303 13.476 1.00 95.50 94 LEU A O 1
ATOM 746 N N . GLU A 1 95 ? 3.513 8.917 14.819 1.00 94.94 95 GLU A N 1
ATOM 747 C CA . GLU A 1 95 ? 3.275 9.991 13.849 1.00 94.94 95 GLU A CA 1
ATOM 748 C C . GLU A 1 95 ? 4.259 9.922 12.673 1.00 94.94 95 GLU A C 1
ATOM 750 O O . GLU A 1 95 ? 3.876 10.263 11.556 1.00 94.94 95 GLU A O 1
ATOM 755 N N . ARG A 1 96 ? 5.491 9.431 12.876 1.00 94.31 96 ARG A N 1
ATOM 756 C CA . ARG A 1 96 ? 6.434 9.123 11.787 1.00 94.31 96 ARG A CA 1
ATOM 757 C C . ARG A 1 96 ? 5.889 8.011 10.887 1.00 94.31 96 ARG A C 1
ATOM 759 O O . ARG A 1 96 ? 5.866 8.174 9.670 1.00 94.31 96 ARG A O 1
ATOM 766 N N . LEU A 1 97 ? 5.403 6.917 11.475 1.00 94.12 97 LEU A N 1
ATOM 767 C CA . LEU A 1 97 ? 4.847 5.767 10.753 1.00 94.12 97 LEU A CA 1
ATOM 768 C C . LEU A 1 97 ? 3.548 6.102 9.997 1.00 94.12 97 LEU A C 1
ATOM 770 O O . LEU A 1 97 ? 3.247 5.483 8.982 1.00 94.12 97 LEU A O 1
ATOM 774 N N . ARG A 1 98 ? 2.804 7.128 10.424 1.00 93.88 98 ARG A N 1
ATOM 775 C CA . ARG A 1 98 ? 1.617 7.638 9.710 1.00 93.88 98 ARG A CA 1
ATOM 776 C C . ARG A 1 98 ? 1.930 8.415 8.431 1.00 93.88 98 ARG A C 1
ATOM 778 O O . ARG A 1 98 ? 1.019 8.704 7.660 1.00 93.88 98 ARG A O 1
ATOM 785 N N . GLN A 1 99 ? 3.179 8.816 8.197 1.00 91.19 99 GLN A N 1
ATOM 786 C CA . GLN A 1 99 ? 3.506 9.665 7.052 1.00 91.19 99 GLN A CA 1
ATOM 787 C C . GLN A 1 99 ? 3.626 8.847 5.768 1.00 91.19 99 GLN A C 1
ATOM 789 O O . GLN A 1 99 ? 4.618 8.151 5.557 1.00 91.19 99 GLN A O 1
ATOM 794 N N . ALA A 1 100 ? 2.624 8.985 4.899 1.00 91.25 100 ALA A N 1
ATOM 795 C CA . ALA A 1 100 ? 2.660 8.471 3.536 1.00 91.25 100 ALA A CA 1
ATOM 796 C C . ALA A 1 100 ? 3.767 9.142 2.696 1.00 91.25 100 ALA A C 1
ATOM 798 O O . ALA A 1 100 ? 4.142 10.293 2.974 1.00 91.25 100 ALA A O 1
ATOM 799 N N . PRO A 1 101 ? 4.284 8.461 1.656 1.00 90.19 101 PRO A N 1
ATOM 800 C CA . PRO A 1 101 ? 5.281 9.020 0.756 1.00 90.19 101 PRO A CA 1
ATOM 801 C C . PRO A 1 101 ? 4.771 10.285 0.063 1.00 90.19 101 PRO A C 1
ATOM 803 O O . PRO A 1 101 ? 3.667 10.316 -0.473 1.00 90.19 101 PRO A O 1
ATOM 806 N N . LYS A 1 102 ? 5.592 11.339 0.031 1.00 88.88 102 LYS A N 1
ATOM 807 C CA . LYS A 1 102 ? 5.173 12.656 -0.496 1.00 88.88 102 LYS A CA 1
ATOM 808 C C . LYS A 1 102 ? 5.730 12.979 -1.876 1.00 88.88 102 LYS A C 1
ATOM 810 O O . LYS A 1 102 ? 5.316 13.954 -2.500 1.00 88.88 102 LYS A O 1
ATOM 815 N N . ARG A 1 103 ? 6.733 12.230 -2.340 1.00 87.94 103 ARG A N 1
ATOM 816 C CA . ARG A 1 103 ? 7.476 12.526 -3.572 1.00 87.94 103 ARG A CA 1
ATOM 817 C C . ARG A 1 103 ? 7.707 11.267 -4.394 1.00 87.94 103 ARG A C 1
ATOM 819 O O . ARG A 1 103 ? 7.990 10.203 -3.863 1.00 87.94 103 ARG A O 1
ATOM 826 N N . GLN A 1 104 ? 7.691 11.426 -5.713 1.00 87.19 104 GLN A N 1
ATOM 827 C CA . GLN A 1 104 ? 8.040 10.370 -6.664 1.00 87.19 104 GLN A CA 1
ATOM 828 C C . GLN A 1 104 ? 9.562 10.324 -6.867 1.00 87.19 104 GLN A C 1
ATOM 830 O O . GLN A 1 104 ? 10.083 10.802 -7.884 1.00 87.19 104 GLN A O 1
ATOM 835 N N . SER A 1 105 ? 10.294 9.802 -5.878 1.00 84.44 105 SER A N 1
ATOM 836 C CA . SER A 1 105 ? 11.756 9.673 -5.938 1.00 84.44 105 SER A CA 1
ATOM 837 C C . SER A 1 105 ? 12.268 8.370 -5.321 1.00 84.44 105 SER A C 1
ATOM 839 O O . SER A 1 105 ? 11.626 7.780 -4.454 1.00 84.44 105 SER A O 1
ATOM 841 N N . GLY A 1 106 ? 13.466 7.941 -5.736 1.00 85.19 106 GLY A N 1
ATOM 842 C CA . GLY A 1 106 ? 14.132 6.769 -5.158 1.00 85.19 106 GLY A CA 1
ATOM 843 C C . GLY A 1 106 ? 14.432 6.929 -3.662 1.00 85.19 106 GLY A C 1
ATOM 844 O O . GLY A 1 106 ? 14.287 5.978 -2.904 1.00 85.19 106 GLY A O 1
ATOM 845 N N . THR A 1 107 ? 14.771 8.137 -3.203 1.00 88.62 107 THR A N 1
ATOM 846 C CA . THR A 1 107 ? 14.962 8.422 -1.769 1.00 88.62 107 THR A CA 1
ATOM 847 C C . THR A 1 107 ? 13.668 8.262 -0.979 1.00 88.62 107 THR A C 1
ATOM 849 O O . THR A 1 107 ? 13.688 7.756 0.140 1.00 88.62 107 THR A O 1
ATOM 852 N N . GLU A 1 108 ? 12.535 8.681 -1.545 1.00 90.12 108 GLU A N 1
ATOM 853 C CA . GLU A 1 108 ? 11.243 8.489 -0.893 1.00 90.12 108 GLU A CA 1
ATOM 854 C C . GLU A 1 108 ? 10.845 7.006 -0.878 1.00 90.12 108 GLU A C 1
ATOM 856 O O . GLU A 1 108 ? 10.335 6.529 0.130 1.00 90.12 108 GLU A O 1
ATOM 861 N N . MET A 1 109 ? 11.188 6.248 -1.926 1.00 91.00 109 MET A N 1
ATOM 862 C CA . MET A 1 109 ? 11.031 4.790 -1.939 1.00 91.00 109 MET A CA 1
ATOM 863 C C . MET A 1 109 ? 11.831 4.112 -0.819 1.00 91.00 109 MET A C 1
ATOM 865 O O . MET A 1 109 ? 11.304 3.260 -0.110 1.00 91.00 109 MET A O 1
ATOM 869 N N . VAL A 1 110 ? 13.082 4.526 -0.599 1.00 90.88 110 VAL A N 1
ATOM 870 C CA . VAL A 1 110 ? 13.892 4.029 0.526 1.00 90.88 110 VAL A CA 1
ATOM 871 C C . VAL A 1 110 ? 13.182 4.263 1.863 1.00 90.88 110 VAL A C 1
ATOM 873 O O . VAL A 1 110 ? 13.150 3.365 2.701 1.00 90.88 110 VAL A O 1
ATOM 876 N N . LYS A 1 111 ? 12.592 5.446 2.075 1.00 91.81 111 LYS A N 1
ATOM 877 C CA . LYS A 1 111 ? 11.832 5.736 3.301 1.00 91.81 111 LYS A CA 1
ATOM 878 C C . LYS A 1 111 ? 10.560 4.897 3.407 1.00 91.81 111 LYS A C 1
ATOM 880 O O . LYS A 1 111 ? 10.260 4.422 4.495 1.00 91.81 111 LYS A O 1
ATOM 885 N N . ALA A 1 112 ? 9.840 4.705 2.301 1.00 92.00 112 ALA A N 1
ATOM 886 C CA . ALA A 1 112 ? 8.627 3.894 2.263 1.00 92.00 112 ALA A CA 1
ATOM 887 C C . ALA A 1 112 ? 8.917 2.435 2.650 1.00 92.00 112 ALA A C 1
ATOM 889 O O . ALA A 1 112 ? 8.231 1.894 3.511 1.00 92.00 112 ALA A O 1
ATOM 890 N N . LEU A 1 113 ? 9.978 1.837 2.096 1.00 91.56 113 LEU A N 1
ATOM 891 C CA . LEU A 1 113 ? 10.405 0.476 2.441 1.00 91.56 113 LEU A CA 1
ATOM 892 C C . LEU A 1 113 ? 10.890 0.367 3.890 1.00 91.56 113 LEU A C 1
ATOM 894 O O . LEU A 1 113 ? 10.495 -0.557 4.588 1.00 91.56 113 LEU A O 1
ATOM 898 N N . LYS A 1 114 ? 11.668 1.342 4.382 1.00 91.56 114 LYS A N 1
ATOM 899 C CA . LYS A 1 114 ? 12.055 1.380 5.803 1.00 91.56 114 LYS A CA 1
ATOM 900 C C . LYS A 1 114 ? 10.841 1.444 6.723 1.00 91.56 114 LYS A C 1
ATOM 902 O O . LYS A 1 114 ? 10.799 0.735 7.713 1.00 91.56 114 LYS A O 1
ATOM 907 N N . ARG A 1 115 ? 9.837 2.255 6.381 1.00 93.56 115 ARG A N 1
ATOM 908 C CA . ARG A 1 115 ? 8.582 2.333 7.139 1.00 93.56 115 ARG A CA 1
ATOM 909 C C . ARG A 1 115 ? 7.853 0.987 7.162 1.00 93.56 115 ARG A C 1
ATOM 911 O O . ARG A 1 115 ? 7.329 0.615 8.204 1.00 93.56 115 ARG A O 1
ATOM 918 N N . VAL A 1 116 ? 7.833 0.263 6.042 1.00 92.56 116 VAL A N 1
ATOM 919 C CA . VAL A 1 116 ? 7.282 -1.099 5.977 1.00 92.56 116 VAL A CA 1
ATOM 920 C C . VAL A 1 116 ? 8.048 -2.042 6.906 1.00 92.56 116 VAL A C 1
ATOM 922 O O . VAL A 1 116 ? 7.423 -2.730 7.708 1.00 92.56 116 VAL A O 1
ATOM 925 N N . ASP A 1 117 ? 9.380 -2.044 6.848 1.00 90.56 117 ASP A N 1
ATOM 926 C CA . ASP A 1 117 ? 10.212 -2.919 7.681 1.00 90.56 117 ASP A CA 1
ATOM 927 C C . ASP A 1 117 ? 10.104 -2.577 9.180 1.00 90.56 117 ASP A C 1
ATOM 929 O O . ASP A 1 117 ? 9.976 -3.483 10.002 1.00 90.56 117 ASP A O 1
ATOM 933 N N . ASP A 1 118 ? 10.078 -1.288 9.535 1.00 92.12 118 ASP A N 1
ATOM 934 C CA . ASP A 1 118 ? 9.909 -0.804 10.912 1.00 92.12 118 ASP A CA 1
ATOM 935 C C . ASP A 1 118 ? 8.584 -1.296 11.522 1.00 92.12 118 ASP A C 1
ATOM 937 O O . ASP A 1 118 ? 8.536 -1.674 12.692 1.00 92.12 118 ASP A O 1
ATOM 941 N N . ILE A 1 119 ? 7.499 -1.316 10.736 1.00 92.81 119 ILE A N 1
ATOM 942 C CA . ILE A 1 119 ? 6.196 -1.827 11.189 1.00 92.81 119 ILE A CA 1
ATOM 943 C C . ILE A 1 119 ? 6.193 -3.361 11.216 1.00 92.81 119 ILE A C 1
ATOM 945 O O . ILE A 1 119 ? 5.713 -3.963 12.179 1.00 92.81 119 ILE A O 1
ATOM 949 N N . ALA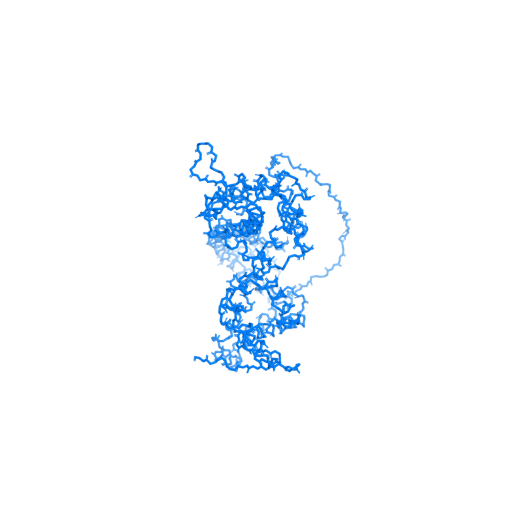 A 1 120 ? 6.759 -4.007 10.194 1.00 89.25 120 ALA A N 1
ATOM 950 C CA . ALA A 1 120 ? 6.830 -5.463 10.101 1.00 89.25 120 ALA A CA 1
ATOM 951 C C . ALA A 1 120 ? 7.682 -6.089 11.219 1.00 89.25 120 ALA A C 1
ATOM 953 O O . ALA A 1 120 ? 7.443 -7.237 11.597 1.00 89.25 120 ALA A O 1
ATOM 954 N N . ALA A 1 121 ? 8.629 -5.339 11.795 1.00 91.00 121 ALA A N 1
ATOM 955 C CA . ALA A 1 121 ? 9.447 -5.766 12.930 1.00 91.00 121 ALA A CA 1
ATOM 956 C C . ALA A 1 121 ? 8.630 -6.108 14.189 1.00 91.00 121 ALA A C 1
ATOM 958 O O . ALA A 1 121 ? 9.088 -6.892 15.015 1.00 91.00 121 ALA A O 1
ATOM 959 N N . PHE A 1 122 ? 7.409 -5.578 14.325 1.00 91.50 122 PHE A N 1
ATOM 960 C CA . PHE A 1 122 ? 6.491 -5.956 15.406 1.00 91.50 122 PHE A CA 1
ATOM 961 C C . PHE A 1 122 ? 5.840 -7.332 15.193 1.00 91.50 122 PHE A C 1
ATOM 963 O O . PHE A 1 122 ? 5.182 -7.848 16.096 1.00 91.50 122 PHE A O 1
ATOM 970 N N . GLU A 1 123 ? 5.961 -7.909 13.991 1.00 90.81 123 GLU A N 1
ATOM 971 C CA . GLU A 1 123 ? 5.481 -9.247 13.627 1.00 90.81 123 GLU A CA 1
ATOM 972 C C . GLU A 1 123 ? 4.008 -9.482 14.020 1.00 90.81 123 GLU A C 1
ATOM 974 O O . GLU A 1 123 ? 3.589 -10.576 14.424 1.00 90.81 123 GLU A O 1
ATOM 979 N N . LEU A 1 124 ? 3.193 -8.429 13.869 1.00 91.31 124 LEU A N 1
ATOM 980 C CA . LEU A 1 124 ? 1.831 -8.353 14.398 1.00 91.31 124 LEU A CA 1
ATOM 981 C C . LEU A 1 124 ? 0.923 -9.445 13.846 1.00 91.31 124 LEU A C 1
ATOM 983 O O . LEU A 1 124 ? -0.057 -9.796 14.501 1.00 91.31 124 LEU A O 1
ATOM 987 N N . GLY A 1 125 ? 1.231 -10.018 12.679 1.00 88.38 125 GLY A N 1
ATOM 988 C CA . GLY A 1 125 ? 0.534 -11.171 12.100 1.00 88.38 125 GLY A CA 1
ATOM 989 C C . GLY A 1 125 ? 0.430 -12.385 13.036 1.00 88.38 125 GLY A C 1
ATOM 990 O O . GLY A 1 125 ? -0.534 -13.146 12.941 1.00 88.38 125 GLY A O 1
ATOM 991 N N . ARG A 1 126 ? 1.343 -12.529 14.008 1.00 92.06 126 ARG A N 1
ATOM 992 C CA . ARG A 1 126 ? 1.306 -13.600 15.022 1.00 92.06 126 ARG A CA 1
ATOM 993 C C . ARG A 1 126 ? 0.149 -13.458 16.015 1.00 92.06 126 ARG A C 1
ATOM 995 O O . ARG A 1 126 ? -0.343 -14.461 16.532 1.00 92.06 126 ARG A O 1
ATOM 1002 N N . VAL A 1 127 ? -0.340 -12.237 16.248 1.00 94.56 127 VAL A N 1
ATOM 1003 C CA . VAL A 1 127 ? -1.411 -11.960 17.216 1.00 94.56 127 VAL A CA 1
ATOM 1004 C C . VAL A 1 127 ? -2.775 -12.401 16.670 1.00 94.56 127 VAL A C 1
ATOM 1006 O O . VAL A 1 127 ? -3.441 -11.703 15.900 1.00 94.56 127 VAL A O 1
ATOM 1009 N N . ARG A 1 128 ? -3.245 -13.587 17.061 1.00 93.94 128 ARG A N 1
ATOM 1010 C CA . ARG A 1 128 ? -4.508 -14.149 16.548 1.00 93.94 128 ARG A CA 1
ATOM 1011 C C . ARG A 1 128 ? -5.734 -13.556 17.251 1.00 93.94 128 ARG A C 1
ATOM 1013 O O . ARG A 1 128 ? -6.248 -14.104 18.221 1.00 93.94 128 ARG A O 1
ATOM 1020 N N . VAL A 1 129 ? -6.284 -12.479 16.690 1.00 92.12 129 VAL A N 1
ATOM 1021 C CA . VAL A 1 129 ? -7.529 -11.831 17.164 1.00 92.12 129 VAL A CA 1
ATOM 1022 C C . VAL A 1 129 ? -8.814 -12.407 16.549 1.00 92.12 129 VAL A C 1
ATOM 1024 O O . VAL A 1 129 ? -9.854 -11.762 16.586 1.00 92.12 129 VAL A O 1
ATOM 1027 N N . GLY A 1 130 ? -8.790 -13.632 16.010 1.00 90.31 130 GLY A N 1
ATOM 1028 C CA . GLY A 1 130 ? -9.945 -14.241 15.322 1.00 90.31 130 GLY A CA 1
ATOM 1029 C C . GLY A 1 130 ? -11.198 -14.434 16.191 1.00 90.31 130 GLY A C 1
ATOM 1030 O O . GLY A 1 130 ? -12.292 -14.604 15.666 1.00 90.31 130 GLY A O 1
ATOM 1031 N N . LYS A 1 131 ? -11.061 -14.359 17.522 1.00 89.75 131 LYS A N 1
ATOM 1032 C CA . LYS A 1 131 ? -12.195 -14.369 18.463 1.00 89.75 131 LYS A CA 1
ATOM 1033 C C . LYS A 1 131 ? -12.966 -13.046 18.490 1.00 89.75 131 LYS A C 1
ATOM 1035 O O . LYS A 1 131 ? -14.059 -13.009 19.044 1.00 89.75 131 LYS A O 1
ATOM 1040 N N . VAL A 1 132 ? -12.406 -11.976 17.929 1.00 94.31 132 VAL A N 1
ATOM 1041 C CA . VAL A 1 132 ? -12.988 -10.636 17.888 1.00 94.31 132 VAL A CA 1
ATOM 1042 C C . VAL A 1 132 ? -13.574 -10.361 16.499 1.00 94.31 132 VAL A C 1
ATOM 1044 O O . VAL A 1 132 ? -12.892 -10.580 15.497 1.00 94.31 132 VAL A O 1
ATOM 1047 N N . PRO A 1 133 ? -14.798 -9.815 16.399 1.00 95.19 133 PRO A N 1
ATOM 1048 C CA . PRO A 1 133 ? -15.375 -9.437 15.113 1.00 95.19 133 PRO A CA 1
ATOM 1049 C C . PRO A 1 133 ? -14.536 -8.391 14.363 1.00 95.19 133 PRO A C 1
ATOM 1051 O O . PRO A 1 133 ? -14.171 -7.348 14.908 1.00 95.19 133 PRO A O 1
ATOM 1054 N N . VAL A 1 134 ? -14.293 -8.626 13.069 1.00 92.62 134 VAL A N 1
ATOM 1055 C CA . VAL A 1 134 ? -13.433 -7.777 12.217 1.00 92.62 134 VAL A CA 1
ATOM 1056 C C . VAL A 1 134 ? -13.880 -6.312 12.210 1.00 92.62 134 VAL A C 1
ATOM 1058 O O . VAL A 1 134 ? -13.045 -5.412 12.269 1.00 92.62 134 VAL A O 1
ATOM 1061 N N . ARG A 1 135 ? -15.196 -6.050 12.185 1.00 92.31 135 ARG A N 1
ATOM 1062 C CA . ARG A 1 135 ? -15.739 -4.680 12.227 1.00 92.31 135 ARG A CA 1
ATOM 1063 C C . ARG A 1 135 ? -15.316 -3.928 13.492 1.00 92.31 135 ARG A C 1
ATOM 1065 O O . ARG A 1 135 ? -14.994 -2.750 13.403 1.00 92.31 135 ARG A O 1
ATOM 1072 N N . ARG A 1 136 ? -15.255 -4.604 14.643 1.00 93.69 136 ARG A N 1
ATOM 1073 C CA . ARG A 1 136 ? -14.849 -4.006 15.925 1.00 93.69 136 ARG A CA 1
ATOM 1074 C C . ARG A 1 136 ? -13.366 -3.640 15.910 1.00 93.69 136 ARG A C 1
ATOM 1076 O O . ARG A 1 136 ? -13.020 -2.522 16.277 1.00 93.69 136 ARG A O 1
ATOM 1083 N N . MET A 1 137 ? -12.518 -4.526 15.379 1.00 94.62 137 MET A N 1
ATOM 1084 C CA . MET A 1 137 ? -11.096 -4.226 15.166 1.00 94.62 137 MET A CA 1
ATOM 1085 C C . MET A 1 137 ? -10.891 -3.035 14.222 1.00 94.62 137 MET A C 1
ATOM 1087 O O . MET A 1 137 ? -10.082 -2.162 14.520 1.00 94.62 137 MET A O 1
ATOM 1091 N N . LYS A 1 138 ? -11.652 -2.956 13.120 1.00 93.50 138 LYS A N 1
ATOM 1092 C CA . LYS A 1 138 ? -11.590 -1.816 12.189 1.00 93.50 138 LYS A CA 1
ATOM 1093 C C . LYS A 1 138 ? -12.007 -0.502 12.849 1.00 93.50 138 LYS A C 1
ATOM 1095 O O . LYS A 1 138 ? -11.337 0.505 12.651 1.00 93.50 138 LYS A O 1
ATOM 1100 N N . THR A 1 139 ? -13.078 -0.495 13.643 1.00 93.81 139 THR A N 1
ATOM 1101 C CA . THR A 1 139 ? -13.494 0.708 14.382 1.00 93.81 139 THR A CA 1
ATOM 1102 C C . THR A 1 139 ? -12.425 1.151 15.375 1.00 93.81 139 THR A C 1
ATOM 1104 O O . THR A 1 139 ? -12.139 2.342 15.468 1.00 93.81 139 THR A O 1
ATOM 1107 N N . LEU A 1 140 ? -11.797 0.203 16.073 1.00 93.56 140 LEU A N 1
ATOM 1108 C CA . LEU A 1 140 ? -10.725 0.490 17.018 1.00 93.56 140 LEU A CA 1
ATOM 1109 C C . LEU A 1 140 ? -9.488 1.085 16.324 1.00 93.56 140 LEU A C 1
ATOM 1111 O O . LEU A 1 140 ? -8.955 2.098 16.774 1.00 93.56 140 LEU A O 1
ATOM 1115 N N . ALA A 1 141 ? -9.090 0.509 15.186 1.00 95.44 141 ALA A N 1
ATOM 1116 C CA . ALA A 1 141 ? -8.023 1.039 14.342 1.00 95.44 141 ALA A CA 1
ATOM 1117 C C . ALA A 1 141 ? -8.350 2.450 13.829 1.00 95.44 141 ALA A C 1
ATOM 1119 O O . ALA A 1 141 ? -7.523 3.349 13.944 1.00 95.44 141 ALA A O 1
ATOM 1120 N N . LYS A 1 142 ? -9.580 2.677 13.346 1.00 95.31 142 LYS A N 1
ATOM 1121 C CA . LYS A 1 142 ? -10.041 3.989 12.866 1.00 95.31 142 LYS A CA 1
ATOM 1122 C C . LYS A 1 142 ? -10.018 5.048 13.969 1.00 95.31 142 LYS A C 1
ATOM 1124 O O . LYS A 1 142 ? -9.546 6.157 13.731 1.00 95.31 142 LYS A O 1
ATOM 1129 N N . TYR A 1 143 ? -10.507 4.712 15.166 1.00 95.25 143 TYR A N 1
ATOM 1130 C CA . TYR A 1 143 ? -10.431 5.601 16.326 1.00 95.25 143 TYR A CA 1
ATOM 1131 C C . TYR A 1 143 ? -8.981 5.989 16.606 1.00 95.25 143 TYR A C 1
ATOM 1133 O O . TYR A 1 143 ? -8.663 7.172 16.723 1.00 95.25 143 TYR A O 1
ATOM 1141 N N . GLY A 1 144 ? -8.093 4.998 16.665 1.00 95.06 144 GLY A N 1
ATOM 1142 C CA . GLY A 1 144 ? -6.705 5.267 16.967 1.00 95.06 144 GLY A CA 1
ATOM 1143 C C . GLY A 1 144 ? -6.013 6.079 15.870 1.00 95.06 144 GLY A C 1
ATOM 1144 O O . GLY A 1 144 ? -5.339 7.045 16.203 1.00 95.06 144 GLY A O 1
ATOM 1145 N N . ALA A 1 145 ? -6.249 5.783 14.588 1.00 92.25 145 ALA A N 1
ATOM 1146 C CA . ALA A 1 145 ? -5.703 6.515 13.441 1.00 92.25 145 ALA A CA 1
ATOM 1147 C C . ALA A 1 145 ? -6.097 8.003 13.442 1.00 92.25 145 ALA A C 1
ATOM 1149 O O . ALA A 1 145 ? -5.261 8.857 13.161 1.00 92.25 145 ALA A O 1
ATOM 1150 N N . GLY A 1 146 ? -7.339 8.320 13.827 1.00 93.81 146 GLY A N 1
ATOM 1151 C CA . GLY A 1 146 ? -7.813 9.703 13.963 1.00 93.81 146 GLY A CA 1
ATOM 1152 C C . GLY A 1 146 ? -7.352 10.421 15.238 1.00 93.81 146 GLY A C 1
ATOM 1153 O O . GLY A 1 146 ? -7.496 11.637 15.339 1.00 93.81 146 GLY A O 1
ATOM 1154 N N . THR A 1 147 ? -6.795 9.701 16.214 1.00 96.44 147 THR A N 1
ATOM 1155 C CA . THR A 1 147 ? -6.417 10.250 17.524 1.00 96.44 147 THR A CA 1
ATOM 1156 C C . THR A 1 147 ? -4.912 10.521 17.597 1.00 96.44 147 THR A C 1
ATOM 1158 O O . THR A 1 147 ? -4.088 9.717 17.152 1.00 96.44 147 THR A O 1
ATOM 1161 N N . LYS A 1 148 ? -4.529 11.665 18.176 1.00 94.19 148 LYS A N 1
ATOM 1162 C CA . LYS A 1 148 ? -3.123 12.063 18.364 1.00 94.19 148 LYS A CA 1
ATOM 1163 C C . LYS A 1 148 ? -2.439 11.249 19.460 1.00 94.19 148 LYS A C 1
ATOM 1165 O O . LYS A 1 148 ? -3.074 10.884 20.451 1.00 94.19 148 LYS A O 1
ATOM 1170 N N . ALA A 1 149 ? -1.131 11.035 19.315 1.00 95.00 149 ALA A N 1
ATOM 1171 C CA . ALA A 1 149 ? -0.343 10.223 20.243 1.00 95.00 149 ALA A CA 1
ATOM 1172 C C . ALA A 1 149 ? -0.508 10.592 21.740 1.00 95.00 149 ALA A C 1
ATOM 1174 O O . ALA A 1 149 ? -0.729 9.675 22.534 1.00 95.00 149 ALA A O 1
ATOM 1175 N N . PRO A 1 150 ? -0.534 11.879 22.158 1.00 95.38 150 PRO A N 1
ATOM 1176 C CA . PRO A 1 150 ? -0.723 12.228 23.571 1.00 95.38 150 PRO A CA 1
ATOM 1177 C C . PRO A 1 150 ? -2.080 11.798 24.146 1.00 95.38 150 PRO A C 1
ATOM 1179 O O . PRO A 1 150 ? -2.171 11.436 25.315 1.00 95.38 150 PRO A O 1
ATOM 1182 N N . LEU A 1 151 ? -3.143 11.813 23.335 1.00 96.75 151 LEU A N 1
ATOM 1183 C CA . LEU A 1 151 ? -4.471 11.361 23.763 1.00 96.75 151 LEU A CA 1
ATOM 1184 C C . LEU A 1 151 ? -4.537 9.834 23.847 1.00 96.75 151 LEU A C 1
ATOM 1186 O O . LEU A 1 151 ? -5.121 9.299 24.785 1.00 96.75 151 LEU A O 1
ATOM 1190 N N . LEU A 1 152 ? -3.888 9.130 22.916 1.00 97.25 152 LEU A N 1
ATOM 1191 C CA . LEU A 1 152 ? -3.751 7.673 22.980 1.00 97.25 152 LEU A CA 1
ATOM 1192 C C . LEU A 1 152 ? -2.958 7.229 24.212 1.00 97.25 152 LEU A C 1
ATOM 1194 O O . LEU A 1 152 ? -3.320 6.244 24.853 1.00 97.25 152 LEU A O 1
ATOM 1198 N N . ALA A 1 153 ? -1.921 7.981 24.590 1.00 96.31 153 ALA A N 1
ATOM 1199 C CA . ALA A 1 153 ? -1.098 7.680 25.759 1.00 96.31 153 ALA A CA 1
ATOM 1200 C C . ALA A 1 153 ? -1.892 7.721 27.076 1.00 96.31 153 ALA A C 1
ATOM 1202 O O . ALA A 1 153 ? -1.549 6.994 28.010 1.00 96.31 153 ALA A O 1
ATOM 1203 N N . ARG A 1 154 ? -2.971 8.515 27.130 1.00 97.06 154 ARG A N 1
ATOM 1204 C CA . ARG A 1 154 ? -3.875 8.650 28.287 1.00 97.06 154 ARG A CA 1
ATOM 1205 C C . ARG A 1 154 ? -4.923 7.543 28.396 1.00 97.06 154 ARG A C 1
ATOM 1207 O O . ARG A 1 154 ? -5.606 7.470 29.412 1.00 97.06 154 ARG A O 1
ATOM 1214 N N . LEU A 1 155 ? -5.089 6.699 27.376 1.00 97.31 155 LEU A N 1
ATOM 1215 C CA . LEU A 1 155 ? -6.022 5.575 27.458 1.00 97.31 155 LEU A CA 1
ATOM 1216 C C . LEU A 1 155 ? -5.600 4.628 28.588 1.00 97.31 155 LEU A C 1
ATOM 1218 O O . LEU A 1 155 ? -4.422 4.306 28.720 1.00 97.31 155 LEU A O 1
ATOM 1222 N N . ALA A 1 156 ? -6.554 4.155 29.384 1.00 97.06 156 ALA A N 1
ATOM 1223 C CA . ALA A 1 156 ? -6.283 3.121 30.376 1.00 97.06 156 ALA A CA 1
ATOM 1224 C C . ALA A 1 156 ? -6.006 1.770 29.694 1.00 97.06 156 ALA A C 1
ATOM 1226 O O . ALA A 1 156 ? -6.527 1.482 28.608 1.00 97.06 156 ALA A O 1
ATOM 1227 N N . GLU A 1 157 ? -5.203 0.922 30.333 1.00 97.00 157 GLU A N 1
ATOM 1228 C CA . GLU A 1 157 ? -5.161 -0.491 29.956 1.00 97.00 157 GLU A CA 1
ATOM 1229 C C . GLU A 1 157 ? -6.475 -1.175 30.359 1.00 97.00 157 GLU A C 1
ATOM 1231 O O . GLU A 1 157 ? -7.082 -0.778 31.354 1.00 97.00 157 GLU A O 1
ATOM 1236 N N . PRO A 1 158 ? -6.958 -2.176 29.598 1.00 97.44 158 PRO A N 1
ATOM 1237 C CA . PRO A 1 158 ? -6.348 -2.798 28.410 1.00 97.44 158 PRO A CA 1
ATOM 1238 C C . PRO A 1 158 ? -6.636 -2.076 27.077 1.00 97.44 158 PRO A C 1
ATOM 1240 O O . PRO A 1 158 ? -6.196 -2.520 26.013 1.00 97.44 158 PRO A O 1
ATOM 1243 N N . ARG A 1 159 ? -7.411 -0.982 27.093 1.00 97.81 159 ARG A N 1
ATOM 1244 C CA . ARG A 1 159 ? -7.867 -0.290 25.876 1.00 97.81 159 ARG A CA 1
ATOM 1245 C C . ARG A 1 159 ? -6.712 0.288 25.062 1.00 97.81 159 ARG A C 1
ATOM 1247 O O . ARG A 1 159 ? -6.774 0.242 23.830 1.00 97.81 159 ARG A O 1
ATOM 1254 N N . LYS A 1 160 ? -5.679 0.828 25.713 1.00 98.25 160 LYS A N 1
ATOM 1255 C CA . LYS A 1 160 ? -4.499 1.387 25.033 1.00 98.25 160 LYS A CA 1
ATOM 1256 C C . LYS A 1 160 ? -3.806 0.332 24.176 1.00 98.25 160 LYS A C 1
ATOM 1258 O O . LYS A 1 160 ? -3.706 0.534 22.967 1.00 98.25 160 LYS A O 1
ATOM 1263 N N . THR A 1 161 ? -3.429 -0.808 24.755 1.00 98.25 161 THR A N 1
ATOM 1264 C CA . THR A 1 161 ? -2.778 -1.902 24.016 1.00 98.25 161 THR A CA 1
ATOM 1265 C C . THR A 1 161 ? -3.631 -2.392 22.847 1.00 98.25 161 THR A C 1
ATOM 1267 O O . THR A 1 161 ? -3.143 -2.503 21.719 1.00 98.25 161 THR A O 1
ATOM 1270 N N . ALA A 1 162 ? -4.931 -2.608 23.070 1.00 98.06 162 ALA A N 1
ATOM 1271 C CA . ALA A 1 162 ? -5.840 -3.034 22.010 1.00 98.06 162 ALA A CA 1
ATOM 1272 C C . ALA A 1 162 ? -5.941 -2.003 20.869 1.00 98.06 162 ALA A C 1
ATOM 1274 O O . ALA A 1 162 ? -5.941 -2.373 19.691 1.00 98.06 162 ALA A O 1
ATOM 1275 N N . THR A 1 163 ? -5.995 -0.711 21.211 1.00 98.12 163 THR A N 1
ATOM 1276 C CA . THR A 1 163 ? -6.031 0.387 20.233 1.00 98.12 163 THR A CA 1
ATOM 1277 C C . THR A 1 163 ? -4.739 0.453 19.434 1.00 98.12 163 THR A C 1
ATOM 1279 O O . THR A 1 163 ? -4.785 0.524 18.206 1.00 98.12 163 THR A O 1
ATOM 1282 N N . MET A 1 164 ? -3.591 0.358 20.106 1.00 98.12 164 MET A N 1
ATOM 1283 C CA . MET A 1 164 ? -2.284 0.398 19.458 1.00 98.12 164 MET A CA 1
ATOM 1284 C C . MET A 1 164 ? -2.054 -0.795 18.534 1.00 98.12 164 MET A C 1
ATOM 1286 O O . MET A 1 164 ? -1.550 -0.601 17.428 1.00 98.12 164 MET A O 1
ATOM 1290 N N . LEU A 1 165 ? -2.500 -2.000 18.906 1.00 97.69 165 LEU A N 1
ATOM 1291 C CA . LEU A 1 165 ? -2.478 -3.144 17.992 1.00 97.69 165 LEU A CA 1
ATOM 1292 C C . LEU A 1 165 ? -3.314 -2.865 16.735 1.00 97.69 165 LEU A C 1
ATOM 1294 O O . LEU A 1 165 ? -2.863 -3.129 15.620 1.00 97.69 165 LEU A O 1
ATOM 1298 N N . GLY A 1 166 ? -4.535 -2.349 16.913 1.00 96.50 166 GLY A N 1
ATOM 1299 C CA . GLY A 1 166 ? -5.446 -2.048 15.810 1.00 96.50 166 GLY A CA 1
ATOM 1300 C C . GLY A 1 166 ? -4.853 -1.044 14.821 1.00 96.50 166 GLY A C 1
ATOM 1301 O O . GLY A 1 166 ? -4.849 -1.298 13.619 1.00 96.50 166 GLY A O 1
ATOM 1302 N N . VAL A 1 167 ? -4.318 0.069 15.329 1.00 96.62 167 VAL A N 1
ATOM 1303 C CA . VAL A 1 167 ? -3.694 1.117 14.507 1.00 96.62 167 VAL A CA 1
ATOM 1304 C C . VAL A 1 167 ? -2.458 0.603 13.795 1.00 96.62 167 VAL A C 1
ATOM 1306 O O . VAL A 1 167 ? -2.345 0.782 12.589 1.00 96.62 167 VAL A O 1
ATOM 1309 N N . THR A 1 168 ? -1.551 -0.059 14.512 1.00 96.62 168 THR A N 1
ATOM 1310 C CA . THR A 1 168 ? -0.269 -0.489 13.936 1.00 96.62 168 THR A CA 1
ATOM 1311 C C . THR A 1 168 ? -0.480 -1.545 12.847 1.00 96.62 168 THR A C 1
ATOM 1313 O O . THR A 1 168 ? 0.166 -1.479 11.810 1.00 96.62 168 THR A O 1
ATOM 1316 N N . ARG A 1 169 ? -1.471 -2.440 12.999 1.00 94.38 169 ARG A N 1
ATOM 1317 C CA . ARG A 1 169 ? -1.886 -3.358 11.921 1.00 94.38 169 ARG A CA 1
ATOM 1318 C C . ARG A 1 169 ? -2.508 -2.657 10.711 1.00 94.38 169 ARG A C 1
ATOM 1320 O O . ARG A 1 169 ? -2.331 -3.131 9.596 1.00 94.38 169 ARG A O 1
ATOM 1327 N N . SER A 1 170 ? -3.265 -1.576 10.915 1.00 93.94 170 SER A N 1
ATOM 1328 C CA . SER A 1 170 ? -3.786 -0.771 9.794 1.00 93.94 170 SER A CA 1
ATOM 1329 C C . SER A 1 170 ? -2.638 -0.108 9.040 1.00 93.94 170 SER A C 1
ATOM 1331 O O . SER A 1 170 ? -2.566 -0.211 7.820 1.00 93.94 170 SER A O 1
ATOM 1333 N N . LEU A 1 171 ? -1.697 0.483 9.784 1.00 94.19 171 LEU A N 1
ATOM 1334 C CA . LEU A 1 171 ? -0.508 1.124 9.229 1.00 94.19 171 LEU A CA 1
ATOM 1335 C C . LEU A 1 171 ? 0.398 0.138 8.488 1.00 94.19 171 LEU A C 1
ATOM 1337 O O . LEU A 1 171 ? 1.008 0.529 7.506 1.00 94.19 171 LEU A O 1
ATOM 1341 N N . GLU A 1 172 ? 0.480 -1.124 8.916 1.00 92.12 172 GLU A N 1
ATOM 1342 C CA . GLU A 1 172 ? 1.234 -2.163 8.201 1.00 92.12 172 GLU A CA 1
ATOM 1343 C C . GLU A 1 172 ? 0.697 -2.360 6.777 1.00 92.12 172 GLU A C 1
ATOM 1345 O O . GLU A 1 172 ? 1.459 -2.305 5.813 1.00 92.12 172 GLU A O 1
ATOM 1350 N N . ALA A 1 173 ? -0.622 -2.527 6.638 1.00 90.69 173 ALA A N 1
ATOM 1351 C CA . ALA A 1 173 ? -1.264 -2.677 5.335 1.00 90.69 173 ALA A CA 1
ATOM 1352 C C . ALA A 1 173 ? -1.116 -1.406 4.483 1.00 90.69 173 ALA A C 1
ATOM 1354 O O . ALA A 1 173 ? -0.679 -1.486 3.338 1.00 90.69 173 ALA A O 1
ATOM 1355 N N . GLU A 1 174 ? -1.399 -0.237 5.067 1.00 92.75 174 GLU A N 1
ATOM 1356 C CA . GLU A 1 174 ? -1.262 1.062 4.392 1.00 92.75 174 GLU A CA 1
ATOM 1357 C C . GLU A 1 174 ? 0.181 1.320 3.932 1.00 92.75 174 GLU A C 1
ATOM 1359 O O . GLU A 1 174 ? 0.407 1.789 2.820 1.00 92.75 174 GLU A O 1
ATOM 1364 N N . ALA A 1 175 ? 1.181 0.977 4.749 1.00 92.50 175 ALA A N 1
ATOM 1365 C CA . ALA A 1 175 ? 2.580 1.187 4.404 1.00 92.50 175 ALA A CA 1
ATOM 1366 C C . ALA A 1 175 ? 3.035 0.305 3.236 1.00 92.50 175 ALA A C 1
ATOM 1368 O O . ALA A 1 175 ? 3.814 0.777 2.401 1.00 92.50 175 ALA A O 1
ATOM 1369 N N . ILE A 1 176 ? 2.560 -0.945 3.178 1.00 90.56 176 ILE A N 1
ATOM 1370 C CA . ILE A 1 176 ? 2.832 -1.868 2.070 1.00 90.56 176 ILE A CA 1
ATOM 1371 C C . ILE A 1 176 ? 2.181 -1.349 0.786 1.00 90.56 176 ILE A C 1
ATOM 1373 O O . ILE A 1 176 ? 2.864 -1.266 -0.236 1.00 90.56 176 ILE A O 1
ATOM 1377 N N . ASP A 1 177 ? 0.905 -0.962 0.845 1.00 91.19 177 ASP A N 1
ATOM 1378 C CA . ASP A 1 177 ? 0.172 -0.433 -0.309 1.00 91.19 177 ASP A CA 1
ATOM 1379 C C . ASP A 1 177 ? 0.844 0.840 -0.851 1.00 91.19 177 ASP A C 1
ATOM 1381 O O . ASP A 1 177 ? 1.201 0.896 -2.027 1.00 91.19 177 ASP A O 1
ATOM 1385 N N . ASP A 1 178 ? 1.160 1.803 0.020 1.00 93.25 178 ASP A N 1
ATOM 1386 C CA . ASP A 1 178 ? 1.884 3.029 -0.337 1.00 93.25 178 ASP A CA 1
ATOM 1387 C C . ASP A 1 178 ? 3.242 2.742 -1.009 1.00 93.25 178 ASP A C 1
ATOM 1389 O O . ASP A 1 178 ? 3.645 3.427 -1.955 1.00 93.25 178 ASP A O 1
ATOM 1393 N N . ALA A 1 179 ? 3.990 1.750 -0.506 1.00 90.25 179 ALA A N 1
ATOM 1394 C CA . ALA A 1 179 ? 5.283 1.374 -1.071 1.00 90.25 179 ALA A CA 1
ATOM 1395 C C . ALA A 1 179 ? 5.123 0.730 -2.457 1.00 90.25 179 ALA A C 1
ATOM 1397 O O . ALA A 1 179 ? 5.887 1.047 -3.372 1.00 90.25 179 ALA A O 1
ATOM 1398 N N . LEU A 1 180 ? 4.125 -0.137 -2.643 1.00 89.94 180 LEU A N 1
ATOM 1399 C CA . LEU A 1 180 ? 3.838 -0.768 -3.932 1.00 89.94 180 LEU A CA 1
ATOM 1400 C C . LEU A 1 180 ? 3.328 0.243 -4.965 1.00 89.94 180 LEU A C 1
ATOM 1402 O O . LEU A 1 180 ? 3.770 0.210 -6.118 1.00 89.94 180 LEU A O 1
ATOM 1406 N N . ASP A 1 181 ? 2.474 1.177 -4.554 1.00 91.38 181 ASP A N 1
ATOM 1407 C CA . ASP A 1 181 ? 1.964 2.243 -5.414 1.00 91.38 181 ASP A CA 1
ATOM 1408 C C . ASP A 1 181 ? 3.087 3.188 -5.847 1.00 91.38 181 ASP A C 1
ATOM 1410 O O . ASP A 1 181 ? 3.252 3.468 -7.041 1.00 91.38 181 ASP A O 1
ATOM 1414 N N . LEU A 1 182 ? 3.941 3.611 -4.908 1.00 90.75 182 LEU A N 1
ATOM 1415 C CA . LEU A 1 182 ? 5.123 4.407 -5.231 1.00 90.75 182 LEU A CA 1
ATOM 1416 C C . LEU A 1 182 ? 6.081 3.644 -6.158 1.00 90.75 182 LEU A C 1
ATOM 1418 O O . LEU A 1 182 ? 6.654 4.244 -7.072 1.00 90.75 182 LEU A O 1
ATOM 1422 N N . PHE A 1 183 ? 6.249 2.331 -5.963 1.00 89.38 183 PHE A N 1
ATOM 1423 C CA . PHE A 1 183 ? 7.091 1.493 -6.819 1.00 89.38 183 PHE A CA 1
ATOM 1424 C C . PHE A 1 183 ? 6.551 1.470 -8.243 1.00 89.38 183 PHE A C 1
ATOM 1426 O O . PHE A 1 183 ? 7.284 1.784 -9.184 1.00 89.38 183 PHE A O 1
ATOM 1433 N N . ALA A 1 184 ? 5.267 1.150 -8.404 1.00 90.44 184 ALA A N 1
ATOM 1434 C CA . ALA A 1 184 ? 4.610 1.100 -9.702 1.00 90.44 184 ALA A CA 1
ATOM 1435 C C . ALA A 1 184 ? 4.713 2.448 -10.428 1.00 90.44 184 ALA A C 1
ATOM 1437 O O . ALA A 1 184 ? 5.065 2.499 -11.612 1.00 90.44 184 ALA A O 1
ATOM 1438 N N . LEU A 1 185 ? 4.489 3.543 -9.702 1.00 91.12 185 LEU A N 1
ATOM 1439 C CA . LEU A 1 185 ? 4.570 4.895 -10.234 1.00 91.12 185 LEU A CA 1
ATOM 1440 C C . LEU A 1 185 ? 5.993 5.268 -10.663 1.00 91.12 185 LEU A C 1
ATOM 1442 O O . LEU A 1 185 ? 6.181 5.816 -11.752 1.00 91.12 185 LEU A O 1
ATOM 1446 N N . LEU A 1 186 ? 7.012 4.935 -9.865 1.00 88.62 186 LEU A N 1
ATOM 1447 C CA . LEU A 1 186 ? 8.418 5.145 -10.225 1.00 88.62 186 LEU A CA 1
ATOM 1448 C C . LEU A 1 186 ? 8.826 4.312 -11.441 1.00 88.62 186 LEU A C 1
ATOM 1450 O O . LEU A 1 186 ? 9.482 4.836 -12.344 1.00 88.62 186 LEU A O 1
ATOM 1454 N N . MET A 1 187 ? 8.408 3.044 -11.502 1.00 88.56 187 MET A N 1
ATOM 1455 C CA . MET A 1 187 ? 8.696 2.177 -12.646 1.00 88.56 187 MET A CA 1
ATOM 1456 C C . MET A 1 187 ? 8.086 2.758 -13.919 1.00 88.56 187 MET A C 1
ATOM 1458 O O . MET A 1 187 ? 8.764 2.874 -14.939 1.00 88.56 187 MET A O 1
ATOM 1462 N N . ALA A 1 188 ? 6.831 3.198 -13.863 1.00 89.62 188 ALA A N 1
ATOM 1463 C CA . ALA A 1 188 ? 6.160 3.780 -15.015 1.00 89.62 188 ALA A CA 1
ATOM 1464 C C . ALA A 1 188 ? 6.795 5.110 -15.458 1.00 89.62 188 ALA A C 1
ATOM 1466 O O . ALA A 1 188 ? 7.089 5.292 -16.643 1.00 89.62 188 ALA A O 1
ATOM 1467 N N . THR A 1 189 ? 7.017 6.040 -14.526 1.00 88.81 189 THR A N 1
ATOM 1468 C CA . THR A 1 189 ? 7.336 7.445 -14.844 1.00 88.81 189 THR A CA 1
ATOM 1469 C C . THR A 1 189 ? 8.827 7.729 -14.984 1.00 88.81 189 THR A C 1
ATOM 1471 O O . THR A 1 189 ? 9.206 8.575 -15.797 1.00 88.81 189 THR A O 1
ATOM 1474 N N . ARG A 1 190 ? 9.684 7.036 -14.224 1.00 85.38 190 ARG A N 1
ATOM 1475 C CA . ARG A 1 190 ? 11.135 7.287 -14.189 1.00 85.38 190 ARG A CA 1
ATOM 1476 C C . ARG A 1 190 ? 11.954 6.243 -14.944 1.00 85.38 190 ARG A C 1
ATOM 1478 O O . ARG A 1 190 ? 13.053 6.568 -15.382 1.00 85.38 190 ARG A O 1
ATOM 1485 N N . LEU A 1 191 ? 11.423 5.033 -15.129 1.00 86.19 191 LEU A N 1
ATOM 1486 C CA . LEU A 1 191 ? 12.129 3.941 -15.803 1.00 86.19 191 LEU A CA 1
ATOM 1487 C C . LEU A 1 191 ? 11.563 3.682 -17.209 1.00 86.19 191 LEU A C 1
ATOM 1489 O O . LEU A 1 191 ? 12.210 3.988 -18.208 1.00 86.19 191 LEU A O 1
ATOM 1493 N N . ILE A 1 192 ? 10.326 3.186 -17.294 1.00 87.25 192 ILE A N 1
ATOM 1494 C CA . ILE A 1 192 ? 9.737 2.650 -18.529 1.00 87.25 192 ILE A CA 1
ATOM 1495 C C . ILE A 1 192 ? 9.413 3.755 -19.534 1.00 87.25 192 ILE A C 1
ATOM 1497 O O . ILE A 1 192 ? 9.824 3.668 -20.690 1.00 87.25 192 ILE A O 1
ATOM 1501 N N . SER A 1 193 ? 8.682 4.797 -19.130 1.00 88.62 193 SER A N 1
ATOM 1502 C CA . SER A 1 193 ? 8.280 5.856 -20.070 1.00 88.62 193 SER A CA 1
ATOM 1503 C C . SER A 1 193 ? 9.477 6.639 -20.623 1.00 88.62 193 SER A C 1
ATOM 1505 O O . SER A 1 193 ? 9.522 6.852 -21.834 1.00 88.62 193 SER A O 1
ATOM 1507 N N . PRO A 1 194 ? 10.479 7.033 -19.810 1.00 88.75 194 PRO A N 1
ATOM 1508 C CA . PRO A 1 194 ? 11.688 7.662 -20.331 1.00 88.75 194 PRO A CA 1
ATOM 1509 C C . PRO A 1 194 ? 12.493 6.746 -21.257 1.00 88.75 194 PRO A C 1
ATOM 1511 O O . PRO A 1 194 ? 12.946 7.221 -22.293 1.00 88.75 194 PRO A O 1
ATOM 1514 N N . ALA A 1 195 ? 12.635 5.455 -20.933 1.00 86.00 195 ALA A N 1
ATOM 1515 C CA . ALA A 1 195 ? 13.325 4.497 -21.800 1.00 86.00 195 ALA A CA 1
ATOM 1516 C C . ALA A 1 195 ? 12.603 4.323 -23.145 1.00 86.00 195 ALA A C 1
ATOM 1518 O O . ALA A 1 195 ? 13.236 4.370 -24.195 1.00 86.00 195 ALA A O 1
ATOM 1519 N N . ARG A 1 196 ? 11.265 4.226 -23.132 1.00 86.38 196 ARG A N 1
ATOM 1520 C CA . ARG A 1 196 ? 10.451 4.192 -24.358 1.00 86.38 196 ARG A CA 1
ATOM 1521 C C . ARG A 1 196 ? 10.610 5.455 -25.193 1.00 86.38 196 ARG A C 1
ATOM 1523 O O . ARG A 1 196 ? 10.770 5.344 -26.400 1.00 86.38 196 ARG A O 1
ATOM 1530 N N . ARG A 1 197 ? 10.581 6.638 -24.570 1.00 87.25 197 ARG A N 1
ATOM 1531 C CA . ARG A 1 197 ? 10.789 7.911 -25.279 1.00 87.25 197 ARG A CA 1
ATOM 1532 C C . ARG A 1 197 ? 12.184 7.998 -25.890 1.00 87.25 197 ARG A C 1
ATOM 1534 O O . ARG A 1 197 ? 12.288 8.400 -27.039 1.00 87.25 197 ARG A O 1
ATOM 1541 N N . LYS A 1 198 ? 13.223 7.591 -25.151 1.00 86.94 198 LYS A N 1
ATOM 1542 C CA . LYS A 1 198 ? 14.602 7.541 -25.657 1.00 86.94 198 LYS A CA 1
ATOM 1543 C C . LYS A 1 198 ? 14.698 6.609 -26.867 1.00 86.94 198 LYS A C 1
ATOM 1545 O O . LYS A 1 198 ? 15.074 7.060 -27.938 1.00 86.94 198 LYS A O 1
ATOM 1550 N N . SER A 1 199 ? 14.244 5.367 -26.719 1.00 84.12 199 SER A N 1
ATOM 1551 C CA . SER A 1 199 ? 14.281 4.369 -27.792 1.00 84.12 199 SER A CA 1
ATOM 1552 C C . SER A 1 199 ? 13.457 4.786 -29.020 1.00 84.12 199 SER A C 1
ATOM 1554 O O . SER A 1 199 ? 13.891 4.597 -30.152 1.00 84.12 199 SER A O 1
ATOM 1556 N N . ALA A 1 200 ? 12.284 5.398 -28.825 1.00 84.12 200 ALA A N 1
ATOM 1557 C CA . ALA A 1 200 ? 11.486 5.935 -29.926 1.00 84.12 200 ALA A CA 1
ATOM 1558 C C . ALA A 1 200 ? 12.173 7.124 -30.614 1.00 84.12 200 ALA A C 1
ATOM 1560 O O . ALA A 1 200 ? 12.167 7.194 -31.837 1.00 84.12 200 ALA A O 1
ATOM 1561 N N . GLY A 1 201 ? 12.783 8.034 -29.848 1.00 86.12 201 GLY A N 1
ATOM 1562 C CA . GLY A 1 201 ? 13.548 9.159 -30.387 1.00 86.12 201 GLY A CA 1
ATOM 1563 C C . GLY A 1 201 ? 14.757 8.705 -31.203 1.00 86.12 201 GLY A C 1
ATOM 1564 O O . GLY A 1 201 ? 14.964 9.203 -32.303 1.00 86.12 201 GLY A O 1
ATOM 1565 N N . GLU A 1 202 ? 15.496 7.709 -30.712 1.00 84.62 202 GLU A N 1
ATOM 1566 C CA . GLU A 1 202 ? 16.603 7.082 -31.445 1.00 84.62 202 GLU A CA 1
ATOM 1567 C C . GLU A 1 202 ? 16.109 6.460 -32.754 1.00 84.62 202 GLU A C 1
ATOM 1569 O O . GLU A 1 202 ? 16.664 6.753 -33.805 1.00 84.62 202 GLU A O 1
ATOM 1574 N N . ARG A 1 203 ? 15.002 5.702 -32.740 1.00 81.38 203 ARG A N 1
ATOM 1575 C CA . ARG A 1 203 ? 14.412 5.162 -33.981 1.00 81.38 203 ARG A CA 1
ATOM 1576 C C . ARG A 1 203 ? 14.009 6.246 -34.971 1.00 81.38 203 ARG A C 1
ATOM 1578 O O . ARG A 1 203 ? 14.293 6.110 -36.155 1.00 81.38 203 ARG A O 1
ATOM 1585 N N . LEU A 1 204 ? 13.365 7.313 -34.497 1.00 85.81 204 LEU A N 1
ATOM 1586 C CA . LEU A 1 204 ? 12.983 8.442 -35.346 1.00 85.81 204 LEU A CA 1
ATOM 1587 C C . LEU A 1 204 ? 14.213 9.110 -35.974 1.00 85.81 204 LEU A C 1
ATOM 1589 O O . LEU A 1 204 ? 14.178 9.446 -37.153 1.00 85.81 204 LEU A O 1
ATOM 1593 N N . ALA A 1 205 ? 15.311 9.244 -35.225 1.00 87.81 205 ALA A N 1
ATOM 1594 C CA . ALA A 1 205 ? 16.564 9.796 -35.735 1.00 87.81 205 ALA A CA 1
ATOM 1595 C C . ALA A 1 205 ? 17.222 8.912 -36.813 1.00 87.81 205 ALA A C 1
ATOM 1597 O O . ALA A 1 205 ? 17.938 9.431 -37.669 1.00 87.81 205 ALA A O 1
ATOM 1598 N N . MET A 1 206 ? 16.960 7.599 -36.815 1.00 84.31 206 MET A N 1
ATOM 1599 C CA . MET A 1 206 ? 17.474 6.675 -37.834 1.00 84.31 206 MET A CA 1
ATOM 1600 C C . MET A 1 206 ? 16.631 6.635 -39.120 1.00 84.31 206 MET A C 1
ATOM 1602 O O . MET A 1 206 ? 17.125 6.155 -40.143 1.00 84.31 206 MET A O 1
ATOM 1606 N N . LEU A 1 207 ? 15.398 7.165 -39.114 1.00 86.81 207 LEU A N 1
ATOM 1607 C CA . LEU A 1 207 ? 14.501 7.129 -40.280 1.00 86.81 207 LEU A CA 1
ATOM 1608 C C . LEU A 1 207 ? 15.101 7.749 -41.554 1.00 86.81 207 LEU A C 1
ATOM 1610 O O . LEU A 1 207 ? 14.988 7.111 -42.597 1.00 86.81 207 LEU A O 1
ATOM 1614 N N . PRO A 1 208 ? 15.787 8.911 -41.525 1.00 92.00 208 PRO A N 1
ATOM 1615 C CA . PRO A 1 208 ? 16.362 9.486 -42.743 1.00 92.00 208 PRO A CA 1
ATOM 1616 C C . PRO A 1 208 ? 17.460 8.612 -43.364 1.00 92.00 208 PRO A C 1
ATOM 1618 O O . PRO A 1 208 ? 17.591 8.546 -44.587 1.00 92.00 208 PRO A O 1
ATOM 1621 N N . ARG A 1 209 ? 18.250 7.916 -42.531 1.00 89.81 209 ARG A N 1
ATOM 1622 C CA . ARG A 1 209 ? 19.274 6.967 -43.001 1.00 89.81 209 ARG A CA 1
ATOM 1623 C C . ARG A 1 209 ? 18.619 5.760 -43.669 1.00 89.81 209 ARG A C 1
ATOM 1625 O O . ARG A 1 209 ? 19.011 5.407 -44.778 1.00 89.81 209 ARG A O 1
ATOM 1632 N N . LEU A 1 210 ? 17.587 5.198 -43.036 1.00 90.12 210 LEU A N 1
ATOM 1633 C CA . LEU A 1 210 ? 16.811 4.091 -43.595 1.00 90.12 210 LEU A CA 1
ATOM 1634 C C . LEU A 1 210 ? 16.116 4.486 -44.905 1.00 90.12 210 LEU A C 1
ATOM 1636 O O . LEU A 1 210 ? 16.153 3.727 -45.869 1.00 9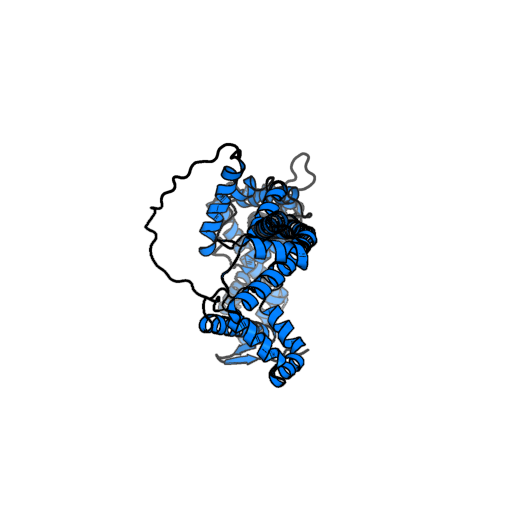0.12 210 LEU A O 1
ATOM 1640 N N . GLU A 1 211 ? 15.525 5.680 -44.973 1.00 91.19 211 GLU A N 1
ATOM 1641 C CA . GLU A 1 211 ? 14.878 6.206 -46.178 1.00 91.19 211 GLU A CA 1
ATOM 1642 C C . GLU A 1 211 ? 15.882 6.359 -47.327 1.00 91.19 211 GLU A C 1
ATOM 1644 O O . GLU A 1 211 ? 15.602 5.941 -48.452 1.00 91.19 211 GLU A O 1
ATOM 1649 N N . LYS A 1 212 ? 17.073 6.909 -47.051 1.00 92.25 212 LYS A N 1
ATOM 1650 C CA . LYS A 1 212 ? 18.139 7.053 -48.051 1.00 92.25 212 LYS A CA 1
ATOM 1651 C C . LYS A 1 212 ? 18.611 5.694 -48.573 1.00 92.25 212 LYS A C 1
ATOM 1653 O O . LYS A 1 212 ? 18.709 5.529 -49.789 1.00 92.25 212 LYS A O 1
ATOM 1658 N N . ALA A 1 213 ? 18.863 4.736 -47.680 1.00 92.69 213 ALA A N 1
ATOM 1659 C CA . ALA A 1 213 ? 19.259 3.381 -48.055 1.00 92.69 213 ALA A CA 1
ATOM 1660 C C . ALA A 1 213 ? 18.154 2.688 -48.871 1.00 92.69 213 ALA A C 1
ATOM 1662 O O . ALA A 1 213 ? 18.414 2.195 -49.964 1.00 92.69 213 ALA A O 1
ATOM 1663 N N . SER A 1 214 ? 16.897 2.770 -48.426 1.00 93.00 214 SER A N 1
ATOM 1664 C CA . SER A 1 214 ? 15.744 2.168 -49.112 1.00 93.00 214 SER A CA 1
ATOM 1665 C C . SER A 1 214 ? 15.516 2.754 -50.509 1.00 93.00 214 SER A C 1
ATOM 1667 O O . SER A 1 214 ? 15.275 2.010 -51.454 1.00 93.00 214 SER A O 1
ATOM 1669 N N . LYS A 1 215 ? 15.628 4.081 -50.681 1.00 94.44 215 LYS A N 1
ATOM 1670 C CA . LYS A 1 215 ? 15.521 4.733 -52.001 1.00 94.44 215 LYS A CA 1
ATOM 1671 C C . LYS A 1 215 ? 16.646 4.311 -52.941 1.00 94.44 215 LYS A C 1
ATOM 1673 O O . LYS A 1 215 ? 16.421 4.151 -54.138 1.00 94.44 215 LYS A O 1
ATOM 1678 N N . LEU A 1 216 ? 17.861 4.163 -52.416 1.00 93.94 216 LEU A N 1
ATOM 1679 C CA . LEU A 1 216 ? 19.007 3.701 -53.191 1.00 93.94 216 LEU A CA 1
ATOM 1680 C C . LEU A 1 216 ? 18.801 2.252 -53.650 1.00 93.94 216 LEU A C 1
ATOM 1682 O O . LEU A 1 216 ? 18.903 1.988 -54.846 1.00 93.94 216 LEU A O 1
ATOM 1686 N N . LEU A 1 217 ? 18.412 1.360 -52.735 1.00 94.00 217 LEU A N 1
ATOM 1687 C CA . LEU A 1 217 ? 18.115 -0.041 -53.041 1.00 94.00 217 LEU A CA 1
ATOM 1688 C C . LEU A 1 217 ? 16.924 -0.191 -53.993 1.00 94.00 217 LEU A C 1
ATOM 1690 O O . LEU A 1 217 ? 16.989 -0.994 -54.913 1.00 94.00 217 LEU A O 1
ATOM 1694 N N . SER A 1 218 ? 15.866 0.608 -53.837 1.00 95.44 218 SER A N 1
ATOM 1695 C CA . SER A 1 218 ? 14.697 0.567 -54.726 1.00 95.44 218 SER A CA 1
ATOM 1696 C C . SER A 1 218 ? 15.037 0.980 -56.161 1.00 95.44 218 SER A C 1
ATOM 1698 O O . SER A 1 218 ? 14.571 0.331 -57.096 1.00 95.44 218 SER A O 1
ATOM 1700 N N . ARG A 1 219 ? 15.869 2.016 -56.354 1.00 93.94 219 ARG A N 1
ATOM 1701 C CA . ARG A 1 219 ? 16.333 2.414 -57.695 1.00 93.94 219 ARG A CA 1
ATOM 1702 C C . ARG A 1 219 ? 17.203 1.335 -58.334 1.00 93.94 219 ARG A C 1
ATOM 1704 O O . ARG A 1 219 ? 16.952 0.968 -59.475 1.00 93.94 219 ARG A O 1
ATOM 1711 N N . ALA A 1 220 ? 18.184 0.816 -57.593 1.00 93.19 220 ALA A N 1
ATOM 1712 C CA . ALA A 1 220 ? 19.063 -0.242 -58.086 1.00 93.19 220 ALA A CA 1
ATOM 1713 C C . ALA A 1 220 ? 18.284 -1.533 -58.397 1.00 93.19 220 ALA A C 1
ATOM 1715 O O . ALA A 1 220 ? 18.467 -2.126 -59.455 1.00 93.19 220 ALA A O 1
ATOM 1716 N N . GLY A 1 221 ? 17.369 -1.926 -57.508 1.00 93.06 221 GLY A N 1
ATOM 1717 C CA . GLY A 1 221 ? 16.533 -3.114 -57.656 1.00 93.06 221 GLY A CA 1
ATOM 1718 C C . GLY A 1 221 ? 15.543 -3.027 -58.817 1.00 93.06 221 GLY A C 1
ATOM 1719 O O . GLY A 1 221 ? 15.329 -4.029 -59.484 1.00 93.06 221 GLY A O 1
ATOM 1720 N N . ARG A 1 222 ? 14.977 -1.845 -59.107 1.00 94.12 222 ARG A N 1
ATOM 1721 C CA . ARG A 1 222 ? 14.101 -1.665 -60.277 1.00 94.12 222 ARG A CA 1
ATOM 1722 C C . ARG A 1 222 ? 14.842 -1.964 -61.578 1.00 94.12 222 ARG A C 1
ATOM 1724 O O . ARG A 1 222 ? 14.367 -2.781 -62.353 1.00 94.12 222 ARG A O 1
ATOM 1731 N N . VAL A 1 223 ? 16.011 -1.349 -61.767 1.00 92.75 223 VAL A N 1
ATOM 1732 C CA . VAL A 1 223 ? 16.838 -1.587 -62.958 1.00 92.75 223 VAL A CA 1
ATOM 1733 C C . VAL A 1 223 ? 17.239 -3.055 -63.037 1.00 92.75 223 VAL A C 1
ATOM 1735 O O . VAL A 1 223 ? 17.154 -3.656 -64.098 1.00 92.75 223 VAL A O 1
ATOM 1738 N N . LEU A 1 224 ? 17.628 -3.654 -61.908 1.00 91.62 224 LEU A N 1
ATOM 1739 C CA . LEU A 1 224 ? 17.981 -5.068 -61.857 1.00 91.62 224 LEU A CA 1
ATOM 1740 C C . LEU A 1 224 ? 16.837 -5.964 -62.356 1.00 91.62 224 LEU A C 1
ATOM 1742 O O . LEU A 1 224 ? 17.076 -6.820 -63.199 1.00 91.62 224 LEU A O 1
ATOM 1746 N N . VAL A 1 225 ? 15.612 -5.760 -61.861 1.00 92.38 225 VAL A N 1
ATOM 1747 C CA . VAL A 1 225 ? 14.435 -6.544 -62.272 1.00 92.38 225 VAL A CA 1
ATOM 1748 C C . VAL A 1 225 ? 14.102 -6.309 -63.746 1.00 92.38 225 VAL A C 1
ATOM 1750 O O . VAL A 1 225 ? 13.969 -7.278 -64.480 1.00 92.38 225 VAL A O 1
ATOM 1753 N N . GLU A 1 226 ? 14.064 -5.055 -64.206 1.00 91.06 226 GLU A N 1
ATOM 1754 C CA . GLU A 1 226 ? 13.780 -4.719 -65.612 1.00 91.06 226 GLU A CA 1
ATOM 1755 C C . GLU A 1 226 ? 14.780 -5.372 -66.579 1.00 91.06 226 GLU A C 1
ATOM 1757 O O . GLU A 1 226 ? 14.394 -5.887 -67.625 1.00 91.06 226 GLU A O 1
ATOM 1762 N N . GLN A 1 227 ? 16.071 -5.387 -66.233 1.00 88.00 227 GLN A N 1
ATOM 1763 C CA . GLN A 1 227 ? 17.088 -6.042 -67.057 1.00 88.00 227 GLN A CA 1
ATOM 1764 C C . GLN A 1 227 ? 16.957 -7.572 -67.034 1.00 88.00 227 GLN A C 1
ATOM 1766 O O . GLN A 1 227 ? 17.153 -8.209 -68.065 1.00 88.00 227 GLN A O 1
ATOM 1771 N N . LEU A 1 228 ? 16.611 -8.168 -65.888 1.00 89.06 228 LEU A N 1
ATOM 1772 C CA . LEU A 1 228 ? 16.368 -9.611 -65.793 1.00 89.06 228 LEU A CA 1
ATOM 1773 C C . LEU A 1 228 ? 15.143 -10.041 -66.612 1.00 89.06 228 LEU A C 1
ATOM 1775 O O . LEU A 1 228 ? 15.208 -11.065 -67.292 1.00 89.06 228 LEU A O 1
ATOM 1779 N N . ASP A 1 229 ? 14.069 -9.249 -66.597 1.00 89.44 229 ASP A N 1
ATOM 1780 C CA . ASP A 1 229 ? 12.864 -9.505 -67.391 1.00 89.44 229 ASP A CA 1
ATOM 1781 C C . ASP A 1 229 ? 13.167 -9.438 -68.898 1.00 89.44 229 ASP A C 1
ATOM 1783 O O . ASP A 1 229 ? 12.790 -10.342 -69.641 1.00 89.44 229 ASP A O 1
ATOM 1787 N N . LEU A 1 230 ? 13.937 -8.439 -69.352 1.00 85.62 230 LEU A N 1
ATOM 1788 C CA . LEU A 1 230 ? 14.369 -8.329 -70.755 1.00 85.62 230 LEU A CA 1
ATOM 1789 C C . LEU A 1 230 ? 15.209 -9.529 -71.213 1.00 85.62 230 LEU A C 1
ATOM 1791 O O . LEU A 1 230 ? 15.021 -10.039 -72.317 1.00 85.62 230 LEU A O 1
ATOM 1795 N N . VAL A 1 231 ? 16.136 -9.994 -70.370 1.00 86.25 231 VAL A N 1
ATOM 1796 C CA . VAL A 1 231 ? 16.958 -11.180 -70.662 1.00 86.25 231 VAL A CA 1
ATOM 1797 C C . VAL A 1 231 ? 16.075 -12.424 -70.798 1.00 86.25 231 VAL A C 1
ATOM 1799 O O . VAL A 1 231 ? 16.280 -13.221 -71.716 1.00 86.25 231 VAL A O 1
ATOM 1802 N N . ALA A 1 232 ? 15.060 -12.563 -69.939 1.00 84.12 232 ALA A N 1
ATOM 1803 C CA . ALA A 1 232 ? 14.107 -13.666 -69.988 1.00 84.12 232 ALA A CA 1
ATOM 1804 C C . ALA A 1 232 ? 13.185 -13.614 -71.222 1.00 84.12 232 ALA A C 1
ATOM 1806 O O . ALA A 1 232 ? 12.933 -14.655 -71.826 1.00 84.12 232 ALA A O 1
ATOM 1807 N N . GLU A 1 233 ? 12.708 -12.431 -71.624 1.00 84.56 233 GLU A N 1
ATOM 1808 C CA . GLU A 1 233 ? 11.861 -12.253 -72.815 1.00 84.56 233 GLU A CA 1
ATOM 1809 C C . GLU A 1 233 ? 12.606 -12.549 -74.122 1.00 84.56 233 GLU A C 1
ATOM 1811 O O . GLU A 1 233 ? 12.052 -13.163 -75.034 1.00 84.56 233 GLU A O 1
ATOM 1816 N N . VAL A 1 234 ? 13.865 -12.120 -74.217 1.00 82.69 234 VAL A N 1
ATOM 1817 C CA . VAL A 1 234 ? 14.688 -12.277 -75.427 1.00 82.69 234 VAL A CA 1
ATOM 1818 C C . VAL A 1 234 ? 15.357 -13.659 -75.487 1.00 82.69 234 VAL A C 1
ATOM 1820 O O . VAL A 1 234 ? 15.811 -14.077 -76.551 1.00 82.69 234 VAL A O 1
ATOM 1823 N N . GLY A 1 235 ? 15.397 -14.395 -74.370 1.00 77.12 235 GLY A N 1
ATOM 1824 C CA . GLY A 1 235 ? 16.087 -15.684 -74.272 1.00 77.12 235 GLY A CA 1
ATOM 1825 C C . GLY A 1 235 ? 17.607 -15.545 -74.388 1.00 77.12 235 GLY A C 1
ATOM 1826 O O . GLY A 1 235 ? 18.260 -16.399 -74.983 1.00 77.12 235 GLY A O 1
ATOM 1827 N N . ALA A 1 236 ? 18.155 -14.439 -73.879 1.00 76.88 236 ALA A N 1
ATOM 1828 C CA . ALA A 1 236 ? 19.583 -14.143 -73.921 1.00 76.88 236 ALA A CA 1
ATOM 1829 C C . ALA A 1 236 ? 20.330 -14.736 -72.713 1.00 76.88 236 ALA A C 1
ATOM 1831 O O . ALA A 1 236 ? 19.739 -15.008 -71.668 1.00 76.88 236 ALA A O 1
ATOM 1832 N N . ASP A 1 237 ? 21.649 -14.886 -72.841 1.00 79.75 237 ASP A N 1
ATOM 1833 C CA . ASP A 1 237 ? 22.512 -15.248 -71.715 1.00 79.75 237 ASP A CA 1
ATOM 1834 C C . ASP A 1 237 ? 22.695 -14.061 -70.754 1.00 79.75 237 ASP A C 1
ATOM 1836 O O . ASP A 1 237 ? 22.834 -12.905 -71.165 1.00 79.75 237 ASP A O 1
ATOM 1840 N N . LEU A 1 238 ? 22.718 -14.348 -69.449 1.00 81.88 238 LEU A N 1
ATOM 1841 C CA . LEU A 1 238 ? 22.870 -13.335 -68.407 1.00 81.88 238 LEU A CA 1
ATOM 1842 C C . LEU A 1 238 ? 24.339 -12.909 -68.250 1.00 81.88 238 LEU A C 1
ATOM 1844 O O . LEU A 1 238 ? 25.149 -13.649 -67.691 1.00 81.88 238 LEU A O 1
ATOM 1848 N N . ASP A 1 239 ? 24.664 -11.676 -68.637 1.00 86.81 239 ASP A N 1
ATOM 1849 C CA . ASP A 1 239 ? 25.957 -11.054 -68.331 1.00 86.81 239 ASP A CA 1
ATOM 1850 C C . ASP A 1 239 ? 25.873 -10.193 -67.057 1.00 86.81 239 ASP A C 1
ATOM 1852 O O . ASP A 1 239 ? 25.306 -9.097 -67.029 1.00 86.81 239 ASP A O 1
ATOM 1856 N N . VAL A 1 240 ? 26.490 -10.691 -65.984 1.00 85.25 240 VAL A N 1
ATOM 1857 C CA . VAL A 1 240 ? 26.534 -10.036 -64.668 1.00 85.25 240 VAL A CA 1
ATOM 1858 C C . VAL A 1 240 ? 27.293 -8.705 -64.705 1.00 85.25 240 VAL A C 1
ATOM 1860 O O . VAL A 1 240 ? 26.942 -7.782 -63.966 1.00 85.25 240 VAL A O 1
ATOM 1863 N N . ALA A 1 241 ? 28.335 -8.580 -65.533 1.00 85.69 241 ALA A N 1
ATOM 1864 C CA . ALA A 1 241 ? 29.093 -7.339 -65.652 1.00 85.69 241 ALA A CA 1
ATOM 1865 C C . ALA A 1 241 ? 28.245 -6.267 -66.343 1.00 85.69 241 ALA A C 1
ATOM 1867 O O . ALA A 1 241 ? 28.108 -5.165 -65.807 1.00 85.69 241 ALA A O 1
ATOM 1868 N N . ALA A 1 242 ? 27.595 -6.622 -67.456 1.00 85.44 242 ALA A N 1
ATOM 1869 C CA . ALA A 1 242 ? 26.673 -5.737 -68.165 1.00 85.44 242 ALA A CA 1
ATOM 1870 C C . ALA A 1 242 ? 25.487 -5.302 -67.285 1.00 85.44 242 ALA A C 1
ATOM 1872 O O . ALA A 1 242 ? 25.099 -4.133 -67.305 1.00 85.44 242 ALA A O 1
ATOM 1873 N N . LEU A 1 243 ? 24.963 -6.203 -66.448 1.00 86.56 243 LEU A N 1
ATOM 1874 C CA . LEU A 1 243 ? 23.891 -5.916 -65.491 1.00 86.56 243 LEU A CA 1
ATOM 1875 C C . LEU A 1 243 ? 24.296 -4.832 -64.478 1.00 86.56 243 LEU A C 1
ATOM 1877 O O . LEU A 1 243 ? 23.555 -3.875 -64.249 1.00 86.56 243 LEU A O 1
ATOM 1881 N N . TRP A 1 244 ? 25.498 -4.934 -63.901 1.00 89.12 244 TRP A N 1
ATOM 1882 C CA . TRP A 1 244 ? 26.018 -3.901 -63.000 1.00 89.12 244 TRP A CA 1
ATOM 1883 C C . TRP A 1 244 ? 26.329 -2.592 -63.728 1.00 89.12 244 TRP A C 1
ATOM 1885 O O . TRP A 1 244 ? 26.115 -1.523 -63.152 1.00 89.12 244 TRP A O 1
ATOM 1895 N N . THR A 1 245 ? 26.770 -2.642 -64.988 1.00 89.06 245 THR A N 1
ATOM 1896 C CA . THR A 1 245 ? 26.914 -1.445 -65.830 1.00 89.06 245 THR A CA 1
ATOM 1897 C C . THR A 1 245 ? 25.563 -0.765 -66.066 1.00 89.06 245 THR A C 1
ATOM 1899 O O . THR A 1 245 ? 25.470 0.457 -65.942 1.00 89.06 245 THR A O 1
ATOM 1902 N N . ALA A 1 246 ? 24.501 -1.532 -66.327 1.00 86.56 246 ALA A N 1
ATOM 1903 C CA . ALA A 1 246 ? 23.146 -1.010 -66.489 1.00 86.56 246 ALA A CA 1
ATOM 1904 C C . ALA A 1 246 ? 22.621 -0.371 -65.194 1.00 86.56 246 ALA A C 1
ATOM 1906 O O . ALA A 1 246 ? 22.108 0.746 -65.235 1.00 86.56 246 ALA A O 1
ATOM 1907 N N . VAL A 1 247 ? 22.820 -1.011 -64.034 1.00 88.88 247 VAL A N 1
ATOM 1908 C CA . VAL A 1 247 ? 22.477 -0.434 -62.718 1.00 88.88 247 VAL A CA 1
ATOM 1909 C C . VAL A 1 247 ? 23.254 0.862 -62.462 1.00 88.88 247 VAL A C 1
ATOM 1911 O O . VAL A 1 247 ? 22.661 1.862 -62.052 1.00 88.88 247 VAL A O 1
ATOM 1914 N N . ALA A 1 248 ? 24.555 0.891 -62.756 1.00 90.06 248 ALA A N 1
ATOM 1915 C CA . ALA A 1 248 ? 25.372 2.091 -62.595 1.00 90.06 248 ALA A CA 1
ATOM 1916 C C . ALA A 1 248 ? 24.898 3.245 -63.493 1.00 90.06 248 ALA A C 1
ATOM 1918 O O . ALA A 1 248 ? 24.810 4.380 -63.024 1.00 90.06 248 ALA A O 1
ATOM 1919 N N . TYR A 1 249 ? 24.544 2.959 -64.748 1.00 89.38 249 TYR A N 1
ATOM 1920 C CA . TYR A 1 249 ? 24.110 3.965 -65.718 1.00 89.38 249 TYR A CA 1
ATOM 1921 C C . TYR A 1 249 ? 22.678 4.461 -65.468 1.00 89.38 249 TYR A C 1
ATOM 1923 O O . TYR A 1 249 ? 22.439 5.665 -65.419 1.00 89.38 249 TYR A O 1
ATOM 1931 N N . GLN A 1 250 ? 21.723 3.547 -65.277 1.00 87.94 250 GLN A N 1
ATOM 1932 C CA . GLN A 1 250 ? 20.296 3.876 -65.200 1.00 87.94 250 GLN A CA 1
ATOM 1933 C C . GLN A 1 250 ? 19.853 4.282 -63.786 1.00 87.94 250 GLN A C 1
ATOM 1935 O O . GLN A 1 250 ? 19.038 5.191 -63.633 1.00 87.94 250 GLN A O 1
ATOM 1940 N N . ALA A 1 251 ? 20.392 3.652 -62.732 1.00 87.88 251 ALA A N 1
ATOM 1941 C CA . ALA A 1 251 ? 20.056 4.009 -61.348 1.00 87.88 251 ALA A CA 1
ATOM 1942 C C . ALA A 1 251 ? 20.989 5.085 -60.763 1.00 87.88 251 ALA A C 1
ATOM 1944 O O . ALA A 1 251 ? 20.627 5.733 -59.772 1.00 87.88 251 ALA A O 1
ATOM 1945 N N . GLY A 1 252 ? 22.177 5.282 -61.353 1.00 90.69 252 GLY A N 1
ATOM 1946 C CA . GLY A 1 252 ? 23.200 6.200 -60.845 1.00 90.69 252 GLY A CA 1
ATOM 1947 C C . GLY A 1 252 ? 23.803 5.735 -59.517 1.00 90.69 252 GLY A C 1
ATOM 1948 O O . GLY A 1 252 ? 24.036 6.557 -58.628 1.00 90.69 252 GLY A O 1
ATOM 1949 N N . VAL A 1 253 ? 23.960 4.419 -59.334 1.00 90.56 253 VAL A N 1
ATOM 1950 C CA . VAL A 1 253 ? 24.410 3.800 -58.078 1.00 90.56 253 VAL A CA 1
ATOM 1951 C C . VAL A 1 253 ? 25.485 2.751 -58.361 1.00 90.56 253 VAL A C 1
ATOM 1953 O O . VAL A 1 253 ? 25.288 1.888 -59.211 1.00 90.56 253 VAL A O 1
ATOM 1956 N N . SER A 1 254 ? 26.601 2.786 -57.628 1.00 92.88 254 SER A N 1
ATOM 1957 C CA . SER A 1 254 ? 27.654 1.766 -57.739 1.00 92.88 254 SER A CA 1
ATOM 1958 C C . SER A 1 254 ? 27.346 0.505 -56.921 1.00 92.88 254 SER A C 1
ATOM 1960 O O . SER A 1 254 ? 26.569 0.534 -55.962 1.00 92.88 254 SER A O 1
ATOM 1962 N N . LYS A 1 255 ? 28.012 -0.608 -57.246 1.00 89.44 255 LYS A N 1
ATOM 1963 C CA . LYS A 1 255 ? 27.909 -1.865 -56.489 1.00 89.44 255 LYS A CA 1
ATOM 1964 C C . LYS A 1 255 ? 28.267 -1.678 -55.008 1.00 89.44 255 LYS A C 1
ATOM 1966 O O . LYS A 1 255 ? 27.574 -2.197 -54.138 1.00 89.44 255 LYS A O 1
ATOM 1971 N N . GLU A 1 256 ? 29.295 -0.889 -54.705 1.00 91.88 256 GLU A N 1
ATOM 1972 C CA . GLU A 1 256 ? 29.731 -0.585 -53.334 1.00 91.88 256 GLU A CA 1
ATOM 1973 C C . GLU A 1 256 ? 28.666 0.206 -52.572 1.00 91.88 256 GLU A C 1
ATOM 1975 O O . GLU A 1 256 ? 28.434 -0.043 -51.392 1.00 91.88 256 GLU A O 1
ATOM 1980 N N . GLN A 1 257 ? 27.984 1.137 -53.244 1.00 91.50 257 GLN A N 1
ATOM 1981 C CA . GLN A 1 257 ? 26.892 1.903 -52.649 1.00 91.50 257 GLN A CA 1
ATOM 1982 C C . GLN A 1 257 ? 25.665 1.029 -52.368 1.00 91.50 257 GLN A C 1
ATOM 1984 O O . GLN A 1 257 ? 25.012 1.225 -51.343 1.00 91.50 257 GLN A O 1
ATOM 1989 N N . VAL A 1 258 ? 25.366 0.056 -53.239 1.00 91.75 258 VAL A N 1
ATOM 1990 C CA . VAL A 1 258 ? 24.315 -0.946 -52.995 1.00 91.75 258 VAL A CA 1
ATOM 1991 C C . VAL A 1 258 ? 24.679 -1.820 -51.796 1.00 91.75 258 VAL A C 1
ATOM 1993 O O . VAL A 1 258 ? 23.866 -1.947 -50.887 1.00 91.75 258 VAL A O 1
ATOM 1996 N N . LEU A 1 259 ? 25.904 -2.353 -51.732 1.00 91.62 259 LEU A N 1
ATOM 1997 C CA . LEU A 1 259 ? 26.370 -3.164 -50.598 1.00 91.62 259 LEU A CA 1
ATOM 1998 C C . LEU A 1 259 ? 26.367 -2.377 -49.279 1.00 91.62 259 LEU A C 1
ATOM 2000 O O . LEU A 1 259 ? 25.914 -2.883 -48.255 1.00 91.62 259 LEU A O 1
ATOM 2004 N N . ALA A 1 260 ? 26.803 -1.117 -49.300 1.00 91.12 260 ALA A N 1
ATOM 2005 C CA . ALA A 1 260 ? 26.750 -0.246 -48.130 1.00 91.12 260 ALA A CA 1
ATOM 2006 C C . ALA A 1 260 ? 25.306 0.047 -47.691 1.00 91.12 260 ALA A C 1
ATOM 2008 O O . ALA A 1 260 ? 25.028 0.107 -46.495 1.00 91.12 260 ALA A O 1
ATOM 2009 N N . ALA A 1 261 ? 24.379 0.225 -48.637 1.00 91.75 261 ALA A N 1
ATOM 2010 C CA . ALA A 1 261 ? 22.967 0.417 -48.327 1.00 91.75 261 ALA A CA 1
ATOM 2011 C C . ALA A 1 261 ? 22.308 -0.862 -47.788 1.00 91.75 261 ALA A C 1
ATOM 2013 O O . ALA A 1 261 ? 21.504 -0.759 -46.866 1.00 91.75 261 ALA A O 1
ATOM 2014 N N . LEU A 1 262 ? 22.671 -2.045 -48.300 1.00 90.19 262 LEU A N 1
ATOM 2015 C CA . LEU A 1 262 ? 22.241 -3.337 -47.751 1.00 90.19 262 LEU A CA 1
ATOM 2016 C C . LEU A 1 262 ? 22.700 -3.489 -46.298 1.00 90.19 262 LEU A C 1
ATOM 2018 O O . LEU A 1 262 ? 21.860 -3.679 -45.424 1.00 90.19 262 LEU A O 1
ATOM 2022 N N . GLY A 1 263 ? 23.987 -3.256 -46.016 1.00 87.62 263 GLY A N 1
ATOM 2023 C CA . GLY A 1 263 ? 24.509 -3.295 -44.645 1.00 87.62 263 GLY A CA 1
ATOM 2024 C C . GLY A 1 263 ? 23.839 -2.277 -43.713 1.00 87.62 263 GLY A C 1
ATOM 2025 O O . GLY A 1 263 ? 23.584 -2.572 -42.550 1.00 87.62 263 GLY A O 1
ATOM 2026 N N . GLN A 1 264 ? 23.478 -1.090 -44.217 1.00 86.56 264 GLN A N 1
ATOM 2027 C CA . GLN A 1 264 ? 22.693 -0.119 -43.446 1.00 86.56 264 GLN A CA 1
ATOM 2028 C C . GLN A 1 264 ? 21.264 -0.596 -43.172 1.00 86.56 264 GLN A C 1
ATOM 2030 O O . GLN A 1 264 ? 20.737 -0.317 -42.102 1.00 86.56 264 GLN A O 1
ATOM 2035 N N . VAL A 1 265 ? 20.606 -1.277 -44.110 1.00 87.12 265 VAL A N 1
ATOM 2036 C CA . VAL A 1 265 ? 19.265 -1.826 -43.864 1.00 87.12 265 VAL A CA 1
ATOM 2037 C C . VAL A 1 265 ? 19.333 -2.976 -42.864 1.00 87.12 265 VAL A C 1
ATOM 2039 O O . VAL A 1 265 ? 18.541 -2.972 -41.930 1.00 87.12 265 VAL A O 1
ATOM 2042 N N . GLU A 1 266 ? 20.305 -3.879 -42.986 1.00 82.94 266 GLU A N 1
ATOM 2043 C CA . GLU A 1 266 ? 20.529 -4.976 -42.033 1.00 82.94 266 GLU A CA 1
ATOM 2044 C C . GLU A 1 266 ? 20.853 -4.466 -40.618 1.00 82.94 266 GLU A C 1
ATOM 2046 O O . GLU A 1 266 ? 20.325 -4.979 -39.636 1.00 82.94 266 GLU A O 1
ATOM 2051 N N . GLU A 1 267 ? 21.663 -3.408 -40.488 1.00 80.06 267 GLU A N 1
ATOM 2052 C CA . GLU A 1 267 ? 21.961 -2.775 -39.193 1.00 80.06 267 GLU A CA 1
ATOM 2053 C C . GLU A 1 267 ? 20.699 -2.174 -38.546 1.00 80.06 267 GLU A C 1
ATOM 2055 O O . GLU A 1 267 ? 20.492 -2.266 -37.333 1.00 80.06 267 GLU A O 1
ATOM 2060 N N . LEU A 1 268 ? 19.850 -1.524 -39.348 1.00 77.25 268 LEU A N 1
ATOM 2061 C CA . LEU A 1 268 ? 18.677 -0.789 -38.862 1.00 77.25 268 LEU A CA 1
ATOM 2062 C C . LEU A 1 268 ? 17.436 -1.668 -38.697 1.00 77.25 268 LEU A C 1
ATOM 2064 O O . LEU A 1 268 ? 16.547 -1.338 -37.906 1.00 77.25 268 LEU A O 1
ATOM 2068 N N . VAL A 1 269 ? 17.382 -2.769 -39.438 1.00 76.12 269 VAL A N 1
ATOM 2069 C CA . VAL A 1 269 ? 16.298 -3.748 -39.481 1.00 76.12 269 VAL A CA 1
ATOM 2070 C C . VAL A 1 269 ? 16.921 -5.153 -39.469 1.00 76.12 269 VAL A C 1
ATOM 2072 O O . VAL A 1 269 ? 16.875 -5.852 -40.479 1.00 76.12 269 VAL A O 1
ATOM 2075 N N . PRO A 1 270 ? 17.537 -5.573 -38.348 1.00 66.75 270 PRO A N 1
ATOM 2076 C CA . PRO A 1 270 ? 18.113 -6.910 -38.243 1.00 66.75 270 PRO A CA 1
ATOM 2077 C C . PRO A 1 270 ? 17.020 -7.977 -38.372 1.00 66.75 270 PRO A C 1
ATOM 2079 O O . PRO A 1 270 ? 15.903 -7.775 -37.881 1.00 66.75 270 PRO A O 1
ATOM 2082 N N . GLU A 1 271 ? 17.349 -9.101 -39.017 1.00 60.47 271 GLU A N 1
ATOM 2083 C CA . GLU A 1 271 ? 16.422 -10.224 -39.189 1.00 60.47 271 GLU A CA 1
ATOM 2084 C C . GLU A 1 271 ? 15.927 -10.756 -37.833 1.00 60.47 271 GLU A C 1
ATOM 2086 O O . GLU A 1 271 ? 16.661 -10.811 -36.840 1.00 60.47 271 GLU A O 1
ATOM 2091 N N . GLU A 1 272 ? 14.631 -11.068 -37.764 1.00 59.88 272 GLU A N 1
ATOM 2092 C CA . GLU A 1 272 ? 13.927 -11.354 -36.513 1.00 59.88 272 GLU A CA 1
ATOM 2093 C C . GLU A 1 272 ? 14.159 -12.789 -36.008 1.00 59.88 272 GLU A C 1
ATOM 2095 O O . GLU A 1 272 ? 13.251 -13.616 -36.036 1.00 59.88 272 GLU A O 1
ATOM 2100 N N . ASP A 1 273 ? 15.329 -13.058 -35.430 1.00 47.50 273 ASP A N 1
ATOM 2101 C CA . ASP A 1 273 ? 15.573 -14.267 -34.631 1.00 47.50 273 ASP A CA 1
ATOM 2102 C C . ASP A 1 273 ? 15.488 -13.952 -33.120 1.00 47.50 273 ASP A C 1
ATOM 2104 O O . ASP A 1 273 ? 16.490 -13.819 -32.415 1.00 47.50 273 ASP A O 1
ATOM 2108 N N . GLY A 1 274 ? 14.265 -13.792 -32.591 1.00 57.41 274 GLY A N 1
ATOM 2109 C CA . GLY A 1 274 ? 13.993 -13.600 -31.152 1.00 57.41 274 GLY A CA 1
ATOM 2110 C C . GLY A 1 274 ? 13.226 -12.320 -30.790 1.00 57.41 274 GLY A C 1
ATOM 2111 O O . GLY A 1 274 ? 12.571 -11.723 -31.638 1.00 57.41 274 GLY A O 1
ATOM 2112 N N . ASP A 1 275 ? 13.243 -11.925 -29.502 1.00 48.72 275 ASP A N 1
ATOM 2113 C CA . ASP A 1 275 ? 12.571 -10.709 -29.001 1.00 48.72 275 ASP A CA 1
ATOM 2114 C C . ASP A 1 275 ? 12.903 -9.513 -29.906 1.00 48.72 275 ASP A C 1
ATOM 2116 O O . ASP A 1 275 ? 14.040 -9.042 -29.891 1.00 48.72 275 ASP A O 1
ATOM 2120 N N . GLY A 1 276 ? 11.925 -9.044 -30.693 1.00 61.53 276 GLY A N 1
ATOM 2121 C CA . GLY A 1 276 ? 12.178 -8.157 -31.832 1.00 61.53 276 GLY A CA 1
ATOM 2122 C C . GLY A 1 276 ? 13.063 -6.952 -31.499 1.00 61.53 276 GLY A C 1
ATOM 2123 O O . GLY A 1 276 ? 13.055 -6.459 -30.367 1.00 61.53 276 GLY A O 1
ATOM 2124 N N . SER A 1 277 ? 13.788 -6.431 -32.498 1.00 64.69 277 SER A N 1
ATOM 2125 C CA . SER A 1 277 ? 14.725 -5.288 -32.386 1.00 64.69 277 SER A CA 1
ATOM 2126 C C . SER A 1 277 ? 14.187 -4.145 -31.510 1.00 64.69 277 SER A C 1
ATOM 2128 O O . SER A 1 277 ? 14.897 -3.523 -30.707 1.00 64.69 277 SER A O 1
ATOM 2130 N N . ALA A 1 278 ? 12.870 -3.922 -31.573 1.00 66.94 278 ALA A N 1
ATOM 2131 C CA . ALA A 1 278 ? 12.215 -2.905 -30.785 1.00 66.94 278 ALA A CA 1
ATOM 2132 C C . ALA A 1 278 ? 12.273 -3.123 -29.254 1.00 66.94 278 ALA A C 1
ATOM 2134 O O . ALA A 1 278 ? 12.350 -2.166 -28.472 1.00 66.94 278 ALA A O 1
ATOM 2135 N N . GLU A 1 279 ? 12.193 -4.374 -28.821 1.00 70.19 279 GLU A N 1
ATOM 2136 C CA . GLU A 1 279 ? 12.223 -4.790 -27.426 1.00 70.19 279 GLU A CA 1
ATOM 2137 C C . GLU A 1 279 ? 13.658 -4.869 -26.894 1.00 70.19 279 GLU A C 1
ATOM 2139 O O . GLU A 1 279 ? 13.917 -4.407 -25.780 1.00 70.19 279 GLU A O 1
ATOM 2144 N N . ALA A 1 280 ? 14.610 -5.332 -27.710 1.00 73.38 280 ALA A N 1
ATOM 2145 C CA . ALA A 1 280 ? 16.037 -5.312 -27.385 1.00 73.38 280 ALA A CA 1
ATOM 2146 C C . ALA A 1 280 ? 16.547 -3.881 -27.124 1.00 73.38 280 ALA A C 1
ATOM 2148 O O . ALA A 1 280 ? 17.122 -3.605 -26.067 1.00 73.38 280 ALA A O 1
ATOM 2149 N N . ALA A 1 281 ? 16.236 -2.938 -28.019 1.00 73.94 281 ALA A N 1
ATOM 2150 C CA . ALA A 1 281 ? 16.590 -1.529 -27.840 1.00 73.94 281 ALA A CA 1
ATOM 2151 C C . ALA A 1 281 ? 15.913 -0.904 -26.605 1.00 73.94 281 ALA A C 1
ATOM 2153 O O . ALA A 1 281 ? 16.518 -0.104 -25.889 1.00 73.94 281 ALA A O 1
ATOM 2154 N N . LEU A 1 282 ? 14.671 -1.301 -26.295 1.00 77.31 282 LEU A N 1
ATOM 2155 C CA . LEU A 1 282 ? 14.010 -0.866 -25.064 1.00 77.31 282 LEU A CA 1
ATOM 2156 C C . LEU A 1 282 ? 14.740 -1.390 -23.818 1.00 77.31 282 LEU A C 1
ATOM 2158 O O . LEU A 1 282 ? 14.904 -0.639 -22.858 1.00 77.31 282 LEU A O 1
ATOM 2162 N N . ARG A 1 283 ? 15.189 -2.651 -23.812 1.00 78.81 283 ARG A N 1
ATOM 2163 C CA . ARG A 1 283 ? 15.957 -3.225 -22.692 1.00 78.81 283 ARG A CA 1
ATOM 2164 C C . ARG A 1 283 ? 17.296 -2.526 -22.497 1.00 78.81 283 ARG A C 1
ATOM 2166 O O . ARG A 1 283 ? 17.637 -2.219 -21.357 1.00 78.81 283 ARG A O 1
ATOM 2173 N N . ALA A 1 284 ? 17.995 -2.199 -23.581 1.00 81.50 284 ALA A N 1
ATOM 2174 C CA . ALA A 1 284 ? 19.208 -1.389 -23.518 1.00 81.50 284 ALA A CA 1
ATOM 2175 C C . ALA A 1 284 ? 18.922 -0.006 -22.899 1.00 81.50 284 ALA A C 1
ATOM 2177 O O . ALA A 1 284 ? 19.558 0.384 -21.921 1.00 81.50 284 ALA A O 1
ATOM 2178 N N . ALA A 1 285 ? 17.875 0.685 -23.360 1.00 83.31 285 ALA A N 1
ATOM 2179 C CA . ALA A 1 285 ? 17.479 1.981 -22.805 1.00 83.31 285 ALA A CA 1
ATOM 2180 C C . ALA A 1 285 ? 17.026 1.907 -21.329 1.00 83.31 285 ALA A C 1
ATOM 2182 O O . ALA A 1 285 ? 17.143 2.889 -20.591 1.00 83.31 285 ALA A O 1
ATOM 2183 N N . LEU A 1 286 ? 16.495 0.763 -20.881 1.00 83.94 286 LEU A N 1
ATOM 2184 C CA . LEU A 1 286 ? 16.162 0.514 -19.475 1.00 83.94 286 LEU A CA 1
ATOM 2185 C C . LEU A 1 286 ? 17.416 0.331 -18.610 1.00 83.94 286 LEU A C 1
ATOM 2187 O O . LEU A 1 286 ? 17.425 0.813 -17.474 1.00 83.94 286 LEU A O 1
ATOM 2191 N N . ALA A 1 287 ? 18.466 -0.313 -19.128 1.00 83.44 287 ALA A N 1
ATOM 2192 C CA . ALA A 1 287 ? 19.728 -0.499 -18.409 1.00 83.44 287 ALA A CA 1
ATOM 2193 C C . ALA A 1 287 ? 20.373 0.845 -18.027 1.00 83.44 287 ALA A C 1
ATOM 2195 O O . ALA A 1 287 ? 20.800 1.016 -16.883 1.00 83.44 287 ALA A O 1
ATOM 2196 N N . ASP A 1 288 ? 20.303 1.852 -18.902 1.00 81.88 288 ASP A N 1
ATOM 2197 C CA . ASP A 1 288 ? 20.767 3.219 -18.608 1.00 81.88 288 ASP A CA 1
ATOM 2198 C C . ASP A 1 288 ? 20.042 3.871 -17.421 1.00 81.88 288 ASP A C 1
ATOM 2200 O O . ASP A 1 288 ? 20.522 4.836 -16.817 1.00 81.88 288 ASP A O 1
ATOM 2204 N N . LYS A 1 289 ? 18.847 3.378 -17.075 1.00 82.19 289 LYS A N 1
ATOM 2205 C CA . LYS A 1 289 ? 18.045 3.885 -15.956 1.00 82.19 289 LYS A CA 1
ATOM 2206 C C . LYS A 1 289 ? 18.267 3.115 -14.661 1.00 82.19 289 LYS A C 1
ATOM 2208 O O . LYS A 1 289 ? 17.641 3.467 -13.661 1.00 82.19 289 LYS A O 1
ATOM 2213 N N . TYR A 1 290 ? 19.194 2.157 -14.621 1.00 81.88 290 TYR A N 1
ATOM 2214 C CA . TYR A 1 290 ? 19.502 1.355 -13.433 1.00 81.88 290 TYR A CA 1
ATOM 2215 C C . TYR A 1 290 ? 19.768 2.195 -12.173 1.00 81.88 290 TYR A C 1
ATOM 2217 O O . TYR A 1 290 ? 19.263 1.880 -11.095 1.00 81.88 290 TYR A O 1
ATOM 2225 N N . ASN A 1 291 ? 20.465 3.328 -12.300 1.00 80.06 291 ASN A N 1
ATOM 2226 C CA . ASN A 1 291 ? 20.739 4.227 -11.171 1.00 80.06 291 ASN A CA 1
ATOM 2227 C C . ASN A 1 291 ? 19.470 4.792 -10.504 1.00 80.06 291 ASN A C 1
ATOM 2229 O O . ASN A 1 291 ? 19.521 5.203 -9.349 1.00 80.06 291 ASN A O 1
ATOM 2233 N N . THR A 1 292 ? 18.325 4.772 -11.191 1.00 79.25 292 THR A N 1
ATOM 2234 C CA . THR A 1 292 ? 17.025 5.180 -10.632 1.00 79.25 292 THR A CA 1
ATOM 2235 C C . THR A 1 292 ? 16.509 4.180 -9.600 1.00 79.25 292 THR A C 1
ATOM 2237 O O . THR A 1 292 ? 15.890 4.576 -8.615 1.00 79.25 292 THR A O 1
ATOM 2240 N N . VAL A 1 293 ? 16.752 2.887 -9.828 1.00 82.25 293 VAL A N 1
ATOM 2241 C CA . VAL A 1 293 ? 16.248 1.795 -8.981 1.00 82.25 293 VAL A CA 1
ATOM 2242 C C . VAL A 1 293 ? 17.274 1.326 -7.961 1.00 82.25 293 VAL A C 1
ATOM 2244 O O . VAL A 1 293 ? 16.910 0.970 -6.840 1.00 82.25 293 VAL A O 1
ATOM 2247 N N . ARG A 1 294 ? 18.564 1.402 -8.312 1.00 83.62 294 ARG A N 1
ATOM 2248 C CA . ARG A 1 294 ? 19.703 0.964 -7.494 1.00 83.62 294 ARG A CA 1
ATOM 2249 C C . ARG A 1 294 ? 19.604 1.332 -6.001 1.00 83.62 294 ARG A C 1
ATOM 2251 O O . ARG A 1 294 ? 19.871 0.441 -5.196 1.00 83.62 294 ARG A O 1
ATOM 2258 N N . PRO A 1 295 ? 19.203 2.557 -5.592 1.00 83.94 295 PRO A N 1
ATOM 2259 C CA . PRO A 1 295 ? 19.191 2.948 -4.178 1.00 83.94 295 PRO A CA 1
ATOM 2260 C C . PRO A 1 295 ? 18.279 2.104 -3.283 1.00 83.94 295 PRO A C 1
ATOM 2262 O O . PRO A 1 295 ? 18.526 2.016 -2.083 1.00 83.94 295 PRO A O 1
ATOM 2265 N N . PHE A 1 296 ? 17.234 1.488 -3.842 1.00 84.56 296 PHE A N 1
ATOM 2266 C CA . PHE A 1 296 ? 16.247 0.734 -3.070 1.00 84.56 296 PHE A CA 1
ATOM 2267 C C . PHE A 1 296 ? 16.167 -0.751 -3.436 1.00 84.56 296 PHE A C 1
ATOM 2269 O O . PHE A 1 296 ? 15.429 -1.475 -2.778 1.00 84.56 296 PHE A O 1
ATOM 2276 N N . LEU A 1 297 ? 16.938 -1.241 -4.416 1.00 85.94 297 LEU A N 1
ATOM 2277 C CA . LEU A 1 297 ? 16.934 -2.668 -4.785 1.00 85.94 297 LEU A CA 1
ATOM 2278 C C . LEU A 1 297 ? 17.317 -3.579 -3.617 1.00 85.94 297 LEU A C 1
ATOM 2280 O O . LEU A 1 297 ? 16.701 -4.624 -3.429 1.00 85.94 297 LEU A O 1
ATOM 2284 N N . LYS A 1 298 ? 18.317 -3.166 -2.826 1.00 85.19 298 LYS A N 1
ATOM 2285 C CA . LYS A 1 298 ? 18.752 -3.919 -1.647 1.00 85.19 298 LYS A CA 1
ATOM 2286 C C . LYS A 1 298 ? 17.614 -4.047 -0.631 1.00 85.19 298 LYS A C 1
ATOM 2288 O O . LYS A 1 298 ? 17.264 -5.157 -0.259 1.00 85.19 298 LYS A O 1
ATOM 2293 N N . LEU A 1 299 ? 17.005 -2.920 -0.255 1.00 84.25 299 LEU A N 1
ATOM 2294 C CA . LEU A 1 299 ? 15.888 -2.888 0.695 1.00 84.25 299 LEU A CA 1
ATOM 2295 C C . LEU A 1 299 ? 14.678 -3.670 0.178 1.00 84.25 299 LEU A C 1
ATOM 2297 O O . LEU A 1 299 ? 14.078 -4.431 0.923 1.00 84.25 299 LEU A O 1
ATOM 2301 N N . LEU A 1 300 ? 14.355 -3.535 -1.109 1.00 86.12 300 LEU A N 1
ATOM 2302 C CA . LEU A 1 300 ? 13.245 -4.257 -1.723 1.00 86.12 300 LEU A CA 1
ATOM 2303 C C . LEU A 1 300 ? 13.457 -5.777 -1.672 1.00 86.12 300 LEU A C 1
ATOM 2305 O O . LEU A 1 300 ? 12.523 -6.510 -1.371 1.00 86.12 300 LEU A O 1
ATOM 2309 N N . GLY A 1 301 ? 14.672 -6.256 -1.958 1.00 86.25 301 GLY A N 1
ATOM 2310 C CA . GLY A 1 301 ? 14.986 -7.686 -1.929 1.00 86.25 301 GLY A CA 1
ATOM 2311 C C . GLY A 1 301 ? 15.133 -8.269 -0.520 1.00 86.25 301 GLY A C 1
ATOM 2312 O O . GLY A 1 301 ? 14.837 -9.445 -0.321 1.00 86.25 301 GLY A O 1
ATOM 2313 N N . GLU A 1 302 ? 15.572 -7.465 0.450 1.00 86.94 302 GLU A N 1
ATOM 2314 C CA . GLU A 1 302 ? 15.791 -7.889 1.842 1.00 86.94 302 GLU A CA 1
ATOM 2315 C C . GLU A 1 302 ? 14.537 -7.734 2.727 1.00 86.94 302 GLU A C 1
ATOM 2317 O O . GLU A 1 302 ? 14.475 -8.341 3.800 1.00 86.94 302 GLU A O 1
ATOM 2322 N N . SER A 1 303 ? 13.523 -6.976 2.287 1.00 84.00 303 SER A N 1
ATOM 2323 C CA . SER A 1 303 ? 12.302 -6.748 3.067 1.00 84.00 303 SER A CA 1
ATOM 2324 C C . SER A 1 303 ? 11.540 -8.049 3.329 1.00 84.00 303 SER A C 1
ATOM 2326 O O . SER A 1 303 ? 11.110 -8.768 2.418 1.00 84.00 303 SER A O 1
ATOM 2328 N N . LYS A 1 304 ? 11.324 -8.336 4.616 1.00 80.38 304 LYS A N 1
ATOM 2329 C CA . LYS A 1 304 ? 10.579 -9.516 5.083 1.00 80.38 304 LYS A CA 1
ATOM 2330 C C . LYS A 1 304 ? 9.065 -9.340 4.980 1.00 80.38 304 LYS A C 1
ATOM 2332 O O . LYS A 1 304 ? 8.342 -10.332 5.032 1.00 80.38 304 LYS A O 1
ATOM 2337 N N . ALA A 1 305 ? 8.596 -8.104 4.814 1.00 76.44 305 ALA A N 1
ATOM 2338 C CA . ALA A 1 305 ? 7.178 -7.783 4.691 1.00 76.44 305 ALA A CA 1
ATOM 2339 C C . ALA A 1 305 ? 6.579 -8.241 3.351 1.00 76.44 305 ALA A C 1
ATOM 2341 O O . ALA A 1 305 ? 5.369 -8.439 3.240 1.00 76.44 305 ALA A O 1
ATOM 2342 N N . LEU A 1 306 ? 7.414 -8.437 2.323 1.00 80.81 306 LEU A N 1
ATOM 2343 C CA . LEU A 1 306 ? 6.952 -8.895 1.019 1.00 80.81 306 LEU A CA 1
ATOM 2344 C C . LEU A 1 306 ? 6.548 -10.374 1.061 1.00 80.81 306 LEU A C 1
ATOM 2346 O O . LEU A 1 306 ? 7.385 -11.284 1.115 1.00 80.81 306 LEU A O 1
ATOM 2350 N N . GLY A 1 307 ? 5.238 -10.597 0.975 1.00 81.62 307 GLY A N 1
ATOM 2351 C CA . GLY A 1 307 ? 4.615 -11.887 0.706 1.00 81.62 307 GLY A CA 1
ATOM 2352 C C . GLY A 1 307 ? 4.116 -11.983 -0.736 1.00 81.62 307 GLY A C 1
ATOM 2353 O O . GLY A 1 307 ? 3.847 -10.980 -1.392 1.00 81.62 307 GLY A O 1
ATOM 2354 N N . ALA A 1 308 ? 3.965 -13.207 -1.239 1.00 83.94 308 ALA A N 1
ATOM 2355 C CA . ALA A 1 308 ? 3.375 -13.447 -2.550 1.00 83.94 308 ALA A CA 1
ATOM 2356 C C . ALA A 1 308 ? 2.348 -14.577 -2.493 1.00 83.94 308 ALA A C 1
ATOM 2358 O O . ALA A 1 308 ? 2.593 -15.633 -1.905 1.00 83.94 308 ALA A O 1
ATOM 2359 N N . ALA A 1 309 ? 1.213 -14.372 -3.164 1.00 87.50 309 ALA A N 1
ATOM 2360 C CA . ALA A 1 309 ? 0.270 -15.443 -3.463 1.00 87.50 309 ALA A CA 1
ATOM 2361 C C . ALA A 1 309 ? 0.921 -16.504 -4.371 1.00 87.50 309 ALA A C 1
ATOM 2363 O O . ALA A 1 309 ? 1.978 -16.268 -4.961 1.00 87.50 309 ALA A O 1
ATOM 2364 N N . ALA A 1 310 ? 0.270 -17.661 -4.537 1.00 87.31 310 ALA A N 1
ATOM 2365 C CA . ALA A 1 310 ? 0.834 -18.812 -5.248 1.00 87.31 310 ALA A CA 1
ATOM 2366 C C . ALA A 1 310 ? 1.450 -18.465 -6.620 1.00 87.31 310 ALA A C 1
ATOM 2368 O O . ALA A 1 310 ? 2.558 -18.915 -6.908 1.00 87.31 310 ALA A O 1
ATOM 2369 N N . GLY A 1 311 ? 0.778 -17.620 -7.414 1.00 86.50 311 GLY A N 1
ATOM 2370 C CA . GLY A 1 311 ? 1.246 -17.188 -8.738 1.00 86.50 311 GLY A CA 1
ATOM 2371 C C . GLY A 1 311 ? 2.387 -16.160 -8.737 1.00 86.50 311 GLY A C 1
ATOM 2372 O O . GLY A 1 311 ? 3.021 -15.964 -9.764 1.00 86.50 311 GLY A O 1
ATOM 2373 N N . GLY A 1 312 ? 2.674 -15.511 -7.605 1.00 86.25 312 GLY A N 1
ATOM 2374 C CA . GLY A 1 312 ? 3.745 -14.517 -7.471 1.00 86.25 312 GLY A CA 1
ATOM 2375 C C . GLY A 1 312 ? 5.020 -15.050 -6.813 1.00 86.25 312 GLY A C 1
ATOM 2376 O O . GLY A 1 312 ? 5.999 -14.315 -6.718 1.00 86.25 312 GLY A O 1
ATOM 2377 N N . ARG A 1 313 ? 5.038 -16.308 -6.348 1.00 90.94 313 ARG A N 1
ATOM 2378 C CA . ARG A 1 313 ? 6.167 -16.868 -5.579 1.00 90.94 313 ARG A CA 1
ATOM 2379 C C . ARG A 1 313 ? 7.486 -16.862 -6.351 1.00 90.94 313 ARG A C 1
ATOM 2381 O O . ARG A 1 313 ? 8.508 -16.505 -5.779 1.00 90.94 313 ARG A O 1
ATOM 2388 N N . GLN A 1 314 ? 7.455 -17.200 -7.640 1.00 91.44 314 GLN A N 1
ATOM 2389 C CA . GLN A 1 314 ? 8.648 -17.162 -8.496 1.00 91.44 314 GLN A CA 1
ATOM 2390 C C . GLN A 1 314 ? 9.176 -15.733 -8.675 1.00 91.44 314 GLN A C 1
ATOM 2392 O O . GLN A 1 314 ? 10.379 -15.506 -8.606 1.00 91.44 314 GLN A O 1
ATOM 2397 N N . VAL A 1 315 ? 8.277 -14.757 -8.833 1.00 89.88 315 VAL A N 1
ATOM 2398 C CA . VAL A 1 315 ? 8.653 -13.341 -8.950 1.00 89.88 315 VAL A CA 1
ATOM 2399 C C . VAL A 1 315 ? 9.270 -12.845 -7.648 1.00 89.88 315 VAL A C 1
ATOM 2401 O O . VAL A 1 315 ? 10.324 -12.222 -7.675 1.00 89.88 315 VAL A O 1
ATOM 2404 N N . LEU A 1 316 ? 8.663 -13.159 -6.502 1.00 89.81 316 LEU A N 1
ATOM 2405 C CA . LEU A 1 316 ? 9.216 -12.787 -5.202 1.00 89.81 316 LEU A CA 1
ATOM 2406 C C . LEU A 1 316 ? 10.582 -13.441 -4.953 1.00 89.81 316 LEU A C 1
ATOM 2408 O O . LEU A 1 316 ? 11.480 -12.782 -4.438 1.00 89.81 316 LEU A O 1
ATOM 2412 N N . ALA A 1 317 ? 10.764 -14.704 -5.348 1.00 90.62 317 ALA A N 1
ATOM 2413 C CA . ALA A 1 317 ? 12.065 -15.365 -5.282 1.00 90.62 317 ALA A CA 1
ATOM 2414 C C . ALA A 1 317 ? 13.115 -14.615 -6.119 1.00 90.62 317 ALA A C 1
ATOM 2416 O O . ALA A 1 317 ? 14.190 -14.314 -5.612 1.00 90.62 317 ALA A O 1
ATOM 2417 N N . ALA A 1 318 ? 12.774 -14.215 -7.348 1.00 90.00 318 ALA A N 1
ATOM 2418 C CA . ALA A 1 318 ? 13.660 -13.408 -8.186 1.00 90.00 318 ALA A CA 1
ATOM 2419 C C . ALA A 1 318 ? 13.962 -12.027 -7.573 1.00 90.00 318 ALA A C 1
ATOM 2421 O O . ALA A 1 318 ? 15.111 -11.586 -7.584 1.00 90.00 318 ALA A O 1
ATOM 2422 N N . VAL A 1 319 ? 12.959 -11.359 -6.987 1.00 88.81 319 VAL A N 1
ATOM 2423 C CA . VAL A 1 319 ? 13.131 -10.074 -6.285 1.00 88.81 319 VAL A CA 1
ATOM 2424 C C . VAL A 1 319 ? 14.109 -10.212 -5.115 1.00 88.81 319 VAL A C 1
ATOM 2426 O O . VAL A 1 319 ? 14.970 -9.353 -4.932 1.00 88.81 319 VAL A O 1
ATOM 2429 N N . ARG A 1 320 ? 14.044 -11.317 -4.366 1.00 90.38 320 ARG A N 1
ATOM 2430 C CA . ARG A 1 320 ? 14.964 -11.599 -3.251 1.00 90.38 320 ARG A CA 1
ATOM 2431 C C . ARG A 1 320 ? 16.411 -11.833 -3.693 1.00 90.38 320 ARG A C 1
ATOM 2433 O O . ARG A 1 320 ? 17.315 -11.611 -2.898 1.00 90.38 320 ARG A O 1
ATOM 2440 N N . CYS A 1 321 ? 16.654 -12.203 -4.951 1.00 88.75 321 CYS A N 1
ATOM 2441 C CA . CYS A 1 321 ? 18.005 -12.332 -5.514 1.00 88.75 321 CYS A CA 1
ATOM 2442 C C . CYS A 1 321 ? 18.604 -10.994 -5.996 1.00 88.75 321 CYS A C 1
ATOM 2444 O O . CYS A 1 321 ? 19.805 -10.914 -6.261 1.00 88.75 321 CYS A O 1
ATOM 2446 N N . LEU A 1 322 ? 17.805 -9.923 -6.111 1.00 86.00 322 LEU A N 1
ATOM 2447 C CA . LEU A 1 322 ? 18.272 -8.617 -6.600 1.00 86.00 322 LEU A CA 1
ATOM 2448 C C . LEU A 1 322 ? 19.452 -8.023 -5.810 1.00 86.00 322 LEU A C 1
ATOM 2450 O O . LEU A 1 322 ? 20.341 -7.463 -6.455 1.00 86.00 322 LEU A O 1
ATOM 2454 N N . PRO A 1 323 ? 19.529 -8.123 -4.466 1.00 84.69 323 PRO A N 1
ATOM 2455 C CA . PRO A 1 323 ? 20.664 -7.599 -3.713 1.00 84.69 323 PRO A CA 1
ATOM 2456 C C . PRO A 1 323 ? 21.990 -8.259 -4.105 1.00 84.69 323 PRO A C 1
ATOM 2458 O O . PRO A 1 323 ? 23.004 -7.572 -4.195 1.00 84.69 323 PRO A O 1
ATOM 2461 N N . GLU A 1 324 ? 21.994 -9.568 -4.370 1.00 83.62 324 GLU A N 1
ATOM 2462 C CA . GLU A 1 324 ? 23.188 -10.288 -4.825 1.00 83.62 324 GLU A CA 1
ATOM 2463 C C . GLU A 1 324 ? 23.589 -9.857 -6.233 1.00 83.62 324 GLU A C 1
ATOM 2465 O O . GLU A 1 324 ? 24.757 -9.561 -6.484 1.00 83.62 324 GLU A O 1
ATOM 2470 N N . LEU A 1 325 ? 22.614 -9.746 -7.139 1.00 80.75 325 LEU A N 1
ATOM 2471 C CA . LEU A 1 325 ? 22.840 -9.273 -8.505 1.00 80.75 325 LEU A CA 1
ATOM 2472 C C . LEU A 1 325 ? 23.384 -7.839 -8.528 1.00 80.75 325 LEU A C 1
ATOM 2474 O O . LEU A 1 325 ? 24.304 -7.548 -9.284 1.00 80.75 325 LEU A O 1
ATOM 2478 N N . ALA A 1 326 ? 22.877 -6.961 -7.660 1.00 74.56 326 ALA A N 1
ATOM 2479 C CA . ALA A 1 326 ? 23.327 -5.576 -7.552 1.00 74.56 326 ALA A CA 1
ATOM 2480 C C . ALA A 1 326 ? 24.748 -5.433 -6.971 1.00 74.56 326 ALA A C 1
ATOM 2482 O O . ALA A 1 326 ? 25.403 -4.419 -7.221 1.00 74.56 326 ALA A O 1
ATOM 2483 N N . ARG A 1 327 ? 25.220 -6.418 -6.189 1.00 69.19 327 ARG A N 1
ATOM 2484 C CA . ARG A 1 327 ? 26.589 -6.474 -5.638 1.00 69.19 327 ARG A CA 1
ATOM 2485 C C . ARG A 1 327 ? 27.608 -7.027 -6.639 1.00 69.19 327 ARG A C 1
ATOM 2487 O O . ARG A 1 327 ? 28.800 -6.775 -6.474 1.00 69.19 327 ARG A O 1
ATOM 2494 N N . ARG A 1 328 ? 27.173 -7.766 -7.668 1.00 58.75 328 ARG A N 1
ATOM 2495 C CA . ARG A 1 328 ? 28.070 -8.288 -8.710 1.00 58.75 328 ARG A CA 1
ATOM 2496 C C . ARG A 1 328 ? 28.615 -7.128 -9.546 1.00 58.75 328 ARG A C 1
ATOM 2498 O O . ARG A 1 328 ? 27.874 -6.459 -10.260 1.00 58.75 328 ARG A O 1
ATOM 2505 N N . GLN A 1 329 ? 29.926 -6.900 -9.482 1.00 47.12 329 GLN A N 1
ATOM 2506 C CA . GLN A 1 329 ? 30.607 -6.065 -10.468 1.00 47.12 329 GLN A CA 1
ATOM 2507 C C . GLN A 1 329 ? 30.565 -6.778 -11.826 1.00 47.12 329 GLN A C 1
ATOM 2509 O O . GLN A 1 329 ? 31.005 -7.920 -11.950 1.00 47.12 329 GLN A O 1
ATOM 2514 N N . VAL A 1 330 ? 30.055 -6.091 -12.850 1.00 49.38 330 VAL A N 1
ATOM 2515 C CA . VAL A 1 330 ? 29.831 -6.612 -14.216 1.00 49.38 330 VAL A CA 1
ATOM 2516 C C . VAL A 1 330 ? 31.135 -7.060 -14.916 1.00 49.38 330 VAL A C 1
ATOM 2518 O O . VAL A 1 330 ? 31.088 -7.714 -15.950 1.00 49.38 330 VAL A O 1
ATOM 2521 N N . GLY A 1 331 ? 32.307 -6.808 -14.318 1.00 42.97 331 GLY A N 1
ATOM 2522 C CA . GLY A 1 331 ? 33.607 -7.292 -14.799 1.00 42.97 331 GLY A CA 1
ATOM 2523 C C . GLY A 1 331 ? 33.867 -8.797 -14.624 1.00 42.97 331 GLY A C 1
ATOM 2524 O O . GLY A 1 331 ? 34.837 -9.302 -15.177 1.00 42.97 331 GLY A O 1
ATOM 2525 N N . LYS A 1 332 ? 33.023 -9.539 -13.892 1.00 41.59 332 LYS A N 1
ATOM 2526 C CA . LYS A 1 332 ? 33.110 -11.008 -13.803 1.00 41.59 332 LYS A CA 1
ATOM 2527 C C . LYS A 1 332 ? 31.789 -11.644 -14.229 1.00 41.59 332 LYS A C 1
ATOM 2529 O O . LYS A 1 332 ? 30.860 -11.764 -13.432 1.00 41.59 332 LYS A O 1
ATOM 2534 N N . LYS A 1 333 ? 31.713 -12.070 -15.494 1.00 32.69 333 LYS A N 1
ATOM 2535 C CA . LYS A 1 333 ? 30.680 -13.004 -15.968 1.00 32.69 333 LYS A CA 1
ATOM 2536 C C . LYS A 1 333 ? 30.851 -14.337 -15.224 1.00 32.69 333 LYS A C 1
ATOM 2538 O O . LYS A 1 333 ? 31.928 -14.922 -15.323 1.00 32.69 333 LYS A O 1
ATOM 2543 N N . PRO A 1 334 ? 29.836 -14.866 -14.522 1.00 37.97 334 PRO A N 1
ATOM 2544 C CA . PRO A 1 334 ? 29.821 -16.283 -14.203 1.00 37.97 334 PRO A CA 1
ATOM 2545 C C . PRO A 1 334 ? 29.516 -17.033 -15.503 1.00 37.97 334 PRO A C 1
ATOM 2547 O O . PRO A 1 334 ? 28.464 -16.816 -16.107 1.00 37.97 334 PRO A O 1
ATOM 2550 N N . LEU A 1 335 ? 30.441 -17.884 -15.944 1.00 36.84 335 LEU A N 1
ATOM 2551 C CA . LEU A 1 335 ? 30.172 -18.893 -16.964 1.00 36.84 335 LEU A CA 1
ATOM 2552 C C . LEU A 1 335 ? 29.123 -19.848 -16.381 1.00 36.84 335 LEU A C 1
ATOM 2554 O O . LEU A 1 335 ? 29.440 -20.683 -15.539 1.00 36.84 335 LEU A O 1
ATOM 2558 N N . LEU A 1 336 ? 27.861 -19.692 -16.775 1.00 34.94 336 LEU A N 1
ATOM 2559 C CA . LEU A 1 336 ? 26.921 -20.803 -16.672 1.00 34.94 336 LEU A CA 1
ATOM 2560 C C . LEU A 1 336 ? 27.305 -21.801 -17.776 1.00 34.94 336 LEU A C 1
ATOM 2562 O O . LEU A 1 336 ? 27.499 -21.367 -18.914 1.00 34.94 336 LEU A O 1
ATOM 2566 N N . PRO A 1 337 ? 27.456 -23.102 -17.475 1.00 34.81 337 PRO A N 1
ATOM 2567 C CA . PRO A 1 337 ? 27.780 -24.087 -18.493 1.00 34.81 337 PRO A CA 1
ATOM 2568 C C . PRO A 1 337 ? 26.601 -24.203 -19.459 1.00 34.81 337 PRO A C 1
ATOM 2570 O O . PRO A 1 337 ? 25.471 -24.486 -19.054 1.00 34.81 337 PRO A O 1
ATOM 2573 N N . ALA A 1 338 ? 26.872 -23.973 -20.744 1.00 35.16 338 ALA A N 1
ATOM 2574 C CA . ALA A 1 338 ? 25.957 -24.316 -21.817 1.00 35.16 338 ALA A CA 1
ATOM 2575 C C . ALA A 1 338 ? 25.698 -25.825 -21.742 1.00 35.16 338 ALA A C 1
ATOM 2577 O O . ALA A 1 338 ? 26.550 -26.633 -22.097 1.00 35.16 338 ALA A O 1
ATOM 2578 N N . THR A 1 339 ? 24.539 -26.206 -21.212 1.00 31.66 339 THR A N 1
ATOM 2579 C CA . THR A 1 339 ? 24.072 -27.591 -21.248 1.00 31.66 339 THR A CA 1
ATOM 2580 C C . THR A 1 339 ? 22.875 -27.601 -22.180 1.00 31.66 339 THR A C 1
ATOM 2582 O O . THR A 1 339 ? 21.823 -27.059 -21.849 1.00 31.66 339 THR A O 1
ATOM 2585 N N . GLY A 1 340 ? 23.077 -28.133 -23.381 1.00 29.44 340 GLY A N 1
ATOM 2586 C CA . GLY A 1 340 ? 22.068 -28.153 -24.433 1.00 29.44 340 GLY A CA 1
ATOM 2587 C C . GLY A 1 340 ? 22.674 -28.552 -25.769 1.00 29.44 340 GLY A C 1
ATOM 2588 O O . GLY A 1 340 ? 22.822 -27.718 -26.649 1.00 29.44 340 GLY A O 1
ATOM 2589 N N . THR A 1 341 ? 23.093 -29.813 -25.835 1.00 27.56 341 THR A N 1
ATOM 2590 C CA . THR A 1 341 ? 23.327 -30.647 -27.025 1.00 27.56 341 THR A CA 1
ATOM 2591 C C . THR A 1 341 ? 22.897 -30.049 -28.370 1.00 27.56 341 THR A C 1
ATOM 2593 O O . THR A 1 341 ? 21.708 -29.849 -28.618 1.00 27.56 341 THR A O 1
ATOM 2596 N N . LEU A 1 342 ? 23.887 -29.870 -29.250 1.00 30.73 342 LEU A N 1
ATOM 2597 C CA . LEU A 1 342 ? 23.724 -29.760 -30.697 1.00 30.73 342 LEU A CA 1
ATOM 2598 C C . LEU A 1 342 ? 23.059 -31.048 -31.201 1.00 30.73 342 LEU A C 1
ATOM 2600 O O . LEU A 1 342 ? 23.691 -32.102 -31.216 1.00 30.73 342 LEU A O 1
ATOM 2604 N N . HIS A 1 343 ? 21.784 -30.963 -31.571 1.00 27.27 343 HIS A N 1
ATOM 2605 C CA . HIS A 1 343 ? 21.148 -31.960 -32.419 1.00 27.27 343 HIS A CA 1
ATOM 2606 C C . HIS A 1 343 ? 20.971 -31.363 -33.809 1.00 27.27 343 HIS A C 1
ATOM 2608 O O . HIS A 1 343 ? 20.167 -30.458 -34.006 1.00 27.27 343 HIS A O 1
ATOM 2614 N N . ASP A 1 344 ? 21.814 -31.881 -34.694 1.00 26.67 344 ASP A N 1
ATOM 2615 C CA . ASP A 1 344 ? 21.597 -32.223 -36.095 1.00 26.67 344 ASP A CA 1
ATOM 2616 C C . ASP A 1 344 ? 20.591 -31.388 -36.900 1.00 26.67 344 ASP A C 1
ATOM 2618 O O . ASP A 1 344 ? 19.370 -31.424 -36.727 1.00 26.67 344 ASP A O 1
ATOM 2622 N N . GLU A 1 345 ? 21.176 -30.675 -37.849 1.00 30.80 345 GLU A N 1
ATOM 2623 C CA . GLU A 1 345 ? 20.554 -29.960 -38.942 1.00 30.80 345 GLU A CA 1
ATOM 2624 C C . GLU A 1 345 ? 20.167 -30.980 -40.023 1.00 30.80 345 GLU A C 1
ATOM 2626 O O . GLU A 1 345 ? 21.042 -31.496 -40.708 1.00 30.80 345 GLU A O 1
ATOM 2631 N N . GLN A 1 346 ? 18.873 -31.277 -40.204 1.00 28.22 346 GLN A N 1
ATOM 2632 C CA . GLN A 1 346 ? 18.340 -31.665 -41.518 1.00 28.22 346 GLN A CA 1
ATOM 2633 C C . GLN A 1 346 ? 16.801 -31.624 -41.600 1.00 28.22 346 GLN A C 1
ATOM 2635 O O . GLN A 1 346 ? 16.077 -32.259 -40.835 1.00 28.22 346 GLN A O 1
ATOM 2640 N N . ALA A 1 347 ? 16.346 -30.885 -42.620 1.00 34.38 347 ALA A N 1
ATOM 2641 C CA . ALA A 1 347 ? 15.043 -30.898 -43.291 1.00 34.38 347 ALA A CA 1
ATOM 2642 C C . ALA A 1 347 ? 13.785 -30.457 -42.511 1.00 34.38 347 ALA A C 1
ATOM 2644 O O . ALA A 1 347 ? 13.026 -31.284 -42.006 1.00 34.38 347 ALA A O 1
ATOM 2645 N N . ARG A 1 348 ? 13.443 -29.156 -42.592 1.00 26.91 348 ARG A N 1
ATOM 2646 C CA . ARG A 1 348 ? 12.038 -28.688 -42.628 1.00 26.91 348 ARG A CA 1
ATOM 2647 C C . ARG A 1 348 ? 11.862 -27.522 -43.615 1.00 26.91 348 ARG A C 1
ATOM 2649 O O . ARG A 1 348 ? 12.732 -26.661 -43.676 1.00 26.91 348 ARG A O 1
ATOM 2656 N N . PRO A 1 349 ? 10.772 -27.501 -44.403 1.00 31.34 349 PRO A N 1
ATOM 2657 C CA . PRO A 1 349 ? 10.622 -26.601 -45.542 1.00 31.34 349 PRO A CA 1
ATOM 2658 C C . PRO A 1 349 ? 10.277 -25.170 -45.111 1.00 31.34 349 PRO A C 1
ATOM 2660 O O . PRO A 1 349 ? 9.610 -24.960 -44.096 1.00 31.34 349 PRO A O 1
ATOM 2663 N N . HIS A 1 350 ? 10.682 -24.201 -45.937 1.00 40.47 350 HIS A N 1
ATOM 2664 C CA . HIS A 1 350 ? 10.217 -22.811 -45.908 1.00 40.47 350 HIS A CA 1
ATOM 2665 C C . HIS A 1 350 ? 8.681 -22.733 -45.795 1.00 40.47 350 HIS A C 1
ATOM 2667 O O . HIS A 1 350 ? 7.996 -23.276 -46.666 1.00 40.47 350 HIS A O 1
ATOM 2673 N N . PRO A 1 351 ? 8.105 -21.995 -44.825 1.00 39.59 351 PRO A N 1
ATOM 2674 C CA . PRO A 1 351 ? 6.721 -21.574 -44.910 1.00 39.59 351 PRO A CA 1
ATOM 2675 C C . PRO A 1 351 ? 6.659 -20.103 -45.326 1.00 39.59 351 PRO A C 1
ATOM 2677 O O . PRO A 1 351 ? 6.985 -19.189 -44.569 1.00 39.59 351 PRO A O 1
ATOM 2680 N N . ALA A 1 352 ? 6.206 -19.892 -46.556 1.00 42.25 352 ALA A N 1
ATOM 2681 C CA . ALA A 1 352 ? 5.662 -18.628 -47.008 1.00 42.25 352 ALA A CA 1
ATOM 2682 C C . ALA A 1 352 ? 4.573 -18.128 -46.039 1.00 42.25 352 ALA A C 1
ATOM 2684 O O . ALA A 1 352 ? 3.685 -18.888 -45.664 1.00 42.25 352 ALA A O 1
ATOM 2685 N N . GLY A 1 353 ? 4.632 -16.838 -45.691 1.00 43.81 353 GLY A N 1
ATOM 2686 C CA . GLY A 1 353 ? 3.530 -16.064 -45.115 1.00 43.81 353 GLY A CA 1
ATOM 2687 C C . GLY A 1 353 ? 3.056 -16.514 -43.733 1.00 43.81 353 GLY A C 1
ATOM 2688 O O . GLY A 1 353 ? 2.301 -17.473 -43.593 1.00 43.81 353 GLY A O 1
ATOM 2689 N N . ALA A 1 354 ? 3.394 -15.744 -42.697 1.00 48.62 354 ALA A N 1
ATOM 2690 C CA . ALA A 1 354 ? 2.797 -15.937 -41.383 1.00 48.62 354 ALA A CA 1
ATOM 2691 C C . ALA A 1 354 ? 1.250 -15.904 -41.506 1.00 48.62 354 ALA A C 1
ATOM 2693 O O . ALA A 1 354 ? 0.699 -14.937 -42.043 1.00 48.62 354 ALA A O 1
ATOM 2694 N N . PRO A 1 355 ? 0.511 -16.909 -40.994 1.00 51.69 355 PRO A N 1
ATOM 2695 C CA . PRO A 1 355 ? -0.942 -17.048 -41.184 1.00 51.69 355 PRO A CA 1
ATOM 2696 C C . PRO A 1 355 ? -1.781 -15.882 -40.624 1.00 51.69 355 PRO A C 1
ATOM 2698 O O . PRO A 1 355 ? -2.990 -15.810 -40.839 1.00 51.69 355 PRO A O 1
ATOM 2701 N N . HIS A 1 356 ? -1.156 -14.942 -39.914 1.00 49.41 356 HIS A N 1
ATOM 2702 C CA . HIS A 1 356 ? -1.805 -13.756 -39.370 1.00 49.41 356 HIS A CA 1
ATOM 2703 C C . HIS A 1 356 ? -1.959 -12.613 -40.389 1.00 49.41 356 HIS A C 1
ATOM 2705 O O . HIS A 1 356 ? -2.919 -11.844 -40.309 1.00 49.41 356 HIS A O 1
ATOM 2711 N N . ASP A 1 357 ? -1.076 -12.522 -41.384 1.00 54.09 357 ASP A N 1
ATOM 2712 C CA . ASP A 1 357 ? -1.054 -11.383 -42.309 1.00 54.09 357 ASP A CA 1
ATOM 2713 C C . ASP A 1 357 ? -2.203 -11.407 -43.315 1.00 54.09 357 ASP A C 1
ATOM 2715 O O . ASP A 1 357 ? -2.725 -10.356 -43.696 1.00 54.09 357 ASP A O 1
ATOM 2719 N N . ALA A 1 358 ? -2.638 -12.603 -43.714 1.00 64.00 358 ALA A N 1
ATOM 2720 C CA . ALA A 1 358 ? -3.816 -12.774 -44.556 1.00 64.00 358 ALA A CA 1
ATOM 2721 C C . ALA A 1 358 ? -5.093 -12.315 -43.828 1.00 64.00 358 ALA A C 1
ATOM 2723 O O . ALA A 1 358 ? -5.910 -11.605 -44.411 1.00 64.00 358 ALA A O 1
ATOM 2724 N N . LEU A 1 359 ? -5.218 -12.626 -42.532 1.00 64.88 359 LEU A N 1
ATOM 2725 C CA . LEU A 1 359 ? -6.359 -12.221 -41.703 1.00 64.88 359 LEU A CA 1
ATOM 2726 C C . LEU A 1 359 ? -6.416 -10.701 -41.503 1.00 64.88 359 LEU A C 1
ATOM 2728 O O . LEU A 1 359 ? -7.488 -10.105 -41.584 1.00 64.88 359 LEU A O 1
ATOM 2732 N N . LEU A 1 360 ? -5.268 -10.051 -41.287 1.00 63.56 360 LEU A N 1
ATOM 2733 C CA . LEU A 1 360 ? -5.207 -8.592 -41.158 1.00 63.56 360 LEU A CA 1
ATOM 2734 C C . LEU A 1 360 ? -5.530 -7.882 -42.478 1.00 63.56 360 LEU A C 1
ATOM 2736 O O . LEU A 1 360 ? -6.205 -6.849 -42.470 1.00 63.56 360 LEU A O 1
ATOM 2740 N N . ARG A 1 361 ? -5.085 -8.433 -43.615 1.00 71.06 361 ARG A N 1
ATOM 2741 C CA . ARG A 1 361 ? -5.451 -7.929 -44.947 1.00 71.06 361 ARG A CA 1
ATOM 2742 C C . ARG A 1 361 ? -6.943 -8.101 -45.225 1.00 71.06 361 ARG A C 1
ATOM 2744 O O . ARG A 1 361 ? -7.579 -7.150 -45.670 1.00 71.06 361 ARG A O 1
ATOM 2751 N N . GLN A 1 362 ? -7.515 -9.251 -44.879 1.00 74.94 362 GLN A N 1
ATOM 2752 C CA . GLN A 1 362 ? -8.942 -9.521 -45.036 1.00 74.94 362 GLN A CA 1
ATOM 2753 C C . GLN A 1 362 ? -9.807 -8.602 -44.161 1.00 74.94 362 GLN A C 1
ATOM 2755 O O . GLN A 1 362 ? -10.782 -8.047 -44.655 1.00 74.94 362 GLN A O 1
ATOM 2760 N N . ALA A 1 363 ? -9.425 -8.359 -42.903 1.00 74.19 363 ALA A N 1
ATOM 2761 C CA . ALA A 1 363 ? -10.156 -7.451 -42.016 1.00 74.19 363 ALA A CA 1
ATOM 2762 C C . ALA A 1 363 ? -10.135 -5.993 -42.513 1.00 74.19 363 ALA A C 1
ATOM 2764 O O . ALA A 1 363 ? -11.146 -5.295 -42.442 1.00 74.19 363 ALA A O 1
ATOM 2765 N N . ARG A 1 364 ? -8.999 -5.528 -43.059 1.00 76.00 364 ARG A N 1
ATOM 2766 C CA . ARG A 1 364 ? -8.905 -4.199 -43.695 1.00 76.00 364 ARG A CA 1
ATOM 2767 C C . ARG A 1 364 ? -9.757 -4.119 -44.956 1.00 76.00 364 ARG A C 1
ATOM 2769 O O . ARG A 1 364 ? -10.412 -3.108 -45.167 1.00 76.00 364 ARG A O 1
ATOM 2776 N N . HIS A 1 365 ? -9.763 -5.180 -45.760 1.00 78.25 365 HIS A N 1
ATOM 2777 C CA . HIS A 1 365 ? -10.601 -5.262 -46.948 1.00 78.25 365 HIS A CA 1
ATOM 2778 C C . HIS A 1 365 ? -12.090 -5.216 -46.578 1.00 78.25 365 HIS A C 1
ATOM 2780 O O . HIS A 1 365 ? -12.803 -4.364 -47.087 1.00 78.25 365 HIS A O 1
ATOM 2786 N N . GLN A 1 366 ? -12.542 -6.037 -45.624 1.00 79.25 366 GLN A N 1
ATOM 2787 C CA . GLN A 1 366 ? -13.927 -6.045 -45.130 1.00 79.25 366 GLN A CA 1
ATOM 2788 C C . GLN A 1 366 ? -14.361 -4.684 -44.580 1.00 79.25 366 GLN A C 1
ATOM 2790 O O . GLN A 1 366 ? -15.456 -4.232 -44.880 1.00 79.25 366 GLN A O 1
ATOM 2795 N N . TRP A 1 367 ? -13.492 -3.988 -43.842 1.00 77.19 367 TRP A N 1
ATOM 2796 C CA . TRP A 1 367 ? -13.774 -2.629 -43.371 1.00 77.19 367 TRP A CA 1
ATOM 2797 C C . TRP A 1 367 ? -14.009 -1.625 -44.511 1.00 77.19 367 TRP A C 1
ATOM 2799 O O . TRP A 1 367 ? -14.766 -0.673 -44.351 1.00 77.19 367 TRP A O 1
ATOM 2809 N N . ILE A 1 368 ? -13.347 -1.814 -45.655 1.00 74.56 368 ILE A N 1
ATOM 2810 C CA . ILE A 1 368 ? -13.496 -0.946 -46.829 1.00 74.56 368 ILE A CA 1
ATOM 2811 C C . ILE A 1 368 ? -14.733 -1.338 -47.645 1.00 74.56 368 ILE A C 1
ATOM 2813 O O . ILE A 1 368 ? -15.416 -0.462 -48.169 1.00 74.56 368 ILE A O 1
ATOM 2817 N N . THR A 1 369 ? -15.018 -2.637 -47.763 1.00 79.88 369 THR A N 1
ATOM 2818 C CA . THR A 1 369 ? -16.020 -3.161 -48.701 1.00 79.88 369 THR A CA 1
ATOM 2819 C C . THR A 1 369 ? -17.379 -3.475 -48.088 1.00 79.88 369 THR A C 1
ATOM 2821 O O . THR A 1 369 ? -18.305 -3.725 -48.848 1.00 79.88 369 THR A O 1
ATOM 2824 N N . ASP A 1 370 ? -17.516 -3.491 -46.758 1.00 86.00 370 ASP A N 1
ATOM 2825 C CA . ASP A 1 370 ? -18.776 -3.769 -46.056 1.00 86.00 370 ASP A CA 1
ATOM 2826 C C . ASP A 1 370 ? -19.371 -2.474 -45.450 1.00 86.00 370 ASP A C 1
ATOM 2828 O O . ASP A 1 370 ? -18.909 -1.979 -44.405 1.00 86.00 370 ASP A O 1
ATOM 2832 N N . PRO A 1 371 ? -20.393 -1.882 -46.102 1.00 79.44 371 PRO A N 1
ATOM 2833 C CA . PRO A 1 371 ? -21.024 -0.653 -45.637 1.00 79.44 371 PRO A CA 1
ATOM 2834 C C . PRO A 1 371 ? -21.802 -0.848 -44.334 1.00 79.44 371 PRO A C 1
ATOM 2836 O O . PRO A 1 371 ? -21.831 0.070 -43.512 1.00 79.44 371 PRO A O 1
ATOM 2839 N N . ASP A 1 372 ? -22.384 -2.029 -44.115 1.00 83.56 372 ASP A N 1
ATOM 2840 C CA . ASP A 1 372 ? -23.187 -2.335 -42.931 1.00 83.56 372 ASP A CA 1
ATOM 2841 C C . ASP A 1 372 ? -22.299 -2.469 -41.697 1.00 83.56 372 ASP A C 1
ATOM 2843 O O . ASP A 1 372 ? -22.581 -1.855 -40.664 1.00 83.56 372 ASP A O 1
ATOM 2847 N N . LEU A 1 373 ? -21.163 -3.165 -41.811 1.00 76.94 373 LEU A N 1
ATOM 2848 C CA . LEU A 1 373 ? -20.147 -3.231 -40.754 1.00 76.94 373 LEU A CA 1
ATOM 2849 C C . LEU A 1 373 ? -19.698 -1.823 -40.328 1.00 76.94 373 LEU A C 1
ATOM 2851 O O . LEU A 1 373 ? -19.626 -1.497 -39.136 1.00 76.94 373 LEU A O 1
ATOM 2855 N N . THR A 1 374 ? -19.441 -0.960 -41.310 1.00 78.75 374 THR A N 1
ATOM 2856 C CA . THR A 1 374 ? -18.984 0.410 -41.073 1.00 78.75 374 THR A CA 1
ATOM 2857 C C . THR A 1 374 ? -20.092 1.278 -40.466 1.00 78.75 374 THR A C 1
ATOM 2859 O O . THR A 1 374 ? -19.833 2.059 -39.542 1.00 78.75 374 THR A O 1
ATOM 2862 N N . ALA A 1 375 ? -21.334 1.139 -40.934 1.00 78.81 375 ALA A N 1
ATOM 2863 C CA . ALA A 1 375 ? -22.496 1.862 -40.423 1.00 78.81 375 ALA A CA 1
ATOM 2864 C C . ALA A 1 375 ? -22.837 1.455 -38.982 1.00 78.81 375 ALA A C 1
ATOM 2866 O O . ALA A 1 375 ? -23.036 2.324 -38.130 1.00 78.81 375 ALA A O 1
ATOM 2867 N N . VAL A 1 376 ? -22.823 0.154 -38.677 1.00 77.00 376 VAL A N 1
ATOM 2868 C CA . VAL A 1 376 ? -23.037 -0.391 -37.329 1.00 77.00 376 VAL A CA 1
ATOM 2869 C C . VAL A 1 376 ? -21.943 0.088 -36.376 1.00 77.00 376 VAL A C 1
ATOM 2871 O O . VAL A 1 376 ? -22.255 0.597 -35.293 1.00 77.00 376 VAL A O 1
ATOM 2874 N N . TYR A 1 377 ? -20.668 0.015 -36.784 1.00 72.50 377 TYR A N 1
ATOM 2875 C CA . TYR A 1 377 ? -19.574 0.538 -35.967 1.00 72.50 377 TYR A CA 1
ATOM 2876 C C . TYR A 1 377 ? -19.752 2.030 -35.703 1.00 72.50 377 TYR A C 1
ATOM 2878 O O . TYR A 1 377 ? -19.692 2.440 -34.551 1.00 72.50 377 TYR A O 1
ATOM 2886 N N . ARG A 1 378 ? -20.018 2.855 -36.725 1.00 75.69 378 ARG A N 1
ATOM 2887 C CA . ARG A 1 378 ? -20.196 4.311 -36.559 1.00 75.69 378 ARG A CA 1
ATOM 2888 C C . ARG A 1 378 ? -21.392 4.655 -35.670 1.00 75.69 378 ARG A C 1
ATOM 2890 O O . ARG A 1 378 ? -21.256 5.519 -34.805 1.00 75.69 378 ARG A O 1
ATOM 2897 N N . ARG A 1 379 ? -22.517 3.948 -35.821 1.00 76.12 379 ARG A N 1
ATOM 2898 C CA . ARG A 1 379 ? -23.737 4.126 -35.015 1.00 76.12 379 ARG A CA 1
ATOM 2899 C C . ARG A 1 379 ? -23.497 3.857 -33.530 1.00 76.12 379 ARG A C 1
ATOM 2901 O O . ARG A 1 379 ? -24.014 4.583 -32.685 1.00 76.12 379 ARG A O 1
ATOM 2908 N N . HIS A 1 380 ? -22.693 2.845 -33.204 1.00 72.19 380 HIS A N 1
ATOM 2909 C CA . HIS A 1 380 ? -22.421 2.444 -31.819 1.00 72.19 380 HIS A CA 1
ATOM 2910 C C . HIS A 1 380 ? -21.028 2.849 -31.316 1.00 72.19 380 HIS A C 1
ATOM 2912 O O . HIS A 1 380 ? -20.685 2.559 -30.167 1.00 72.19 380 HIS A O 1
ATOM 2918 N N . ARG A 1 381 ? -20.242 3.573 -32.125 1.00 64.31 381 ARG A N 1
ATOM 2919 C CA . ARG A 1 381 ? -18.830 3.919 -31.887 1.00 64.31 381 ARG A CA 1
ATOM 2920 C C . ARG A 1 381 ? -18.563 4.453 -30.481 1.00 64.31 381 ARG A C 1
ATOM 2922 O O . ARG A 1 381 ? -17.673 3.918 -29.821 1.00 64.31 381 ARG A O 1
ATOM 2929 N N . PRO A 1 382 ? -19.346 5.410 -29.941 1.00 57.41 382 PRO A N 1
ATOM 2930 C CA . PRO A 1 382 ? -19.084 5.937 -28.606 1.00 57.41 382 PRO A CA 1
ATOM 2931 C C . PRO A 1 382 ? -19.313 4.906 -27.494 1.00 57.41 382 PRO A C 1
ATOM 2933 O O . PRO A 1 382 ? -18.701 5.030 -26.436 1.00 57.41 382 PRO A O 1
ATOM 2936 N N . MET A 1 383 ? -20.204 3.925 -27.691 1.00 60.44 383 MET A N 1
ATOM 2937 C CA . MET A 1 383 ? -20.448 2.827 -26.746 1.00 60.44 383 MET A CA 1
ATOM 2938 C C . MET A 1 383 ? -19.426 1.704 -26.904 1.00 60.44 383 MET A C 1
ATOM 2940 O O . MET A 1 383 ? -19.009 1.140 -25.895 1.00 60.44 383 MET A O 1
ATOM 2944 N N . VAL A 1 384 ? -18.999 1.410 -28.134 1.00 60.41 384 VAL A N 1
ATOM 2945 C CA . VAL A 1 384 ? -18.000 0.380 -28.447 1.00 60.41 384 VAL A CA 1
ATOM 2946 C C . VAL A 1 384 ? -16.623 0.814 -27.957 1.00 60.41 384 VAL A C 1
ATOM 2948 O O . VAL A 1 384 ? -16.016 0.096 -27.171 1.00 60.41 384 VAL A O 1
ATOM 2951 N N . GLU A 1 385 ? -16.162 2.019 -28.300 1.00 61.66 385 GLU A N 1
ATOM 2952 C CA . GLU A 1 385 ? -14.857 2.536 -27.861 1.00 61.66 385 GLU A CA 1
ATOM 2953 C C . GLU A 1 385 ? -14.801 2.721 -26.333 1.00 61.66 385 GLU A C 1
ATOM 2955 O O . GLU A 1 385 ? -13.788 2.391 -25.712 1.00 61.66 385 GLU A O 1
ATOM 2960 N N . ARG A 1 386 ? -15.912 3.126 -25.688 1.00 58.88 386 ARG A N 1
ATOM 2961 C CA . ARG A 1 386 ? -16.015 3.103 -24.215 1.00 58.88 386 ARG A CA 1
ATOM 2962 C C . ARG A 1 386 ? -15.955 1.683 -23.672 1.00 58.88 386 ARG A C 1
ATOM 2964 O O . ARG A 1 386 ? -15.152 1.425 -22.788 1.00 58.88 386 ARG A O 1
ATOM 2971 N N . SER A 1 387 ? -16.771 0.757 -24.167 1.00 59.28 387 SER A N 1
ATOM 2972 C CA . SER A 1 387 ? -16.798 -0.625 -23.662 1.00 59.28 387 SER A CA 1
ATOM 2973 C C . SER A 1 387 ? -15.447 -1.322 -23.831 1.00 59.28 387 SER A C 1
ATOM 2975 O O . SER A 1 387 ? -14.995 -2.011 -22.920 1.00 59.28 387 SER A O 1
ATOM 2977 N N . ILE A 1 388 ? -14.755 -1.059 -24.943 1.00 60.69 388 ILE A N 1
ATOM 2978 C CA . ILE A 1 388 ? -13.380 -1.490 -25.193 1.00 60.69 388 ILE A CA 1
ATOM 2979 C C . ILE A 1 388 ? -12.427 -0.860 -24.169 1.00 60.69 388 ILE A C 1
ATOM 2981 O O . ILE A 1 388 ? -11.639 -1.583 -23.576 1.00 60.69 388 ILE A O 1
ATOM 2985 N N . ALA A 1 389 ? -12.526 0.436 -23.862 1.00 60.81 389 ALA A N 1
ATOM 2986 C CA . ALA A 1 389 ? -11.722 1.060 -22.803 1.00 60.81 389 ALA A CA 1
ATOM 2987 C C . ALA A 1 389 ? -12.022 0.504 -21.390 1.00 60.81 389 ALA A C 1
ATOM 2989 O O . ALA A 1 389 ? -11.129 0.426 -20.551 1.00 60.81 389 ALA A O 1
ATOM 2990 N N . TRP A 1 390 ? -13.255 0.066 -21.113 1.00 56.66 390 TRP A N 1
ATOM 2991 C CA . TRP A 1 390 ? -13.616 -0.595 -19.849 1.00 56.66 390 TRP A CA 1
ATOM 2992 C C . TRP A 1 390 ? -13.107 -2.044 -19.773 1.00 56.66 390 TRP A C 1
ATOM 2994 O O . TRP A 1 390 ? -12.700 -2.508 -18.704 1.00 56.66 390 TRP A O 1
ATOM 3004 N N . LEU A 1 391 ? -13.092 -2.758 -20.903 1.00 58.34 391 LEU A N 1
ATOM 3005 C CA . LEU A 1 391 ? -12.513 -4.101 -21.032 1.00 58.34 391 LEU A CA 1
ATOM 3006 C C . LEU A 1 391 ? -10.981 -4.059 -20.947 1.00 58.34 391 LEU A C 1
ATOM 3008 O O . LEU A 1 391 ? -10.360 -4.882 -20.266 1.00 58.34 391 LEU A O 1
ATOM 3012 N N . ILE A 1 392 ? -10.383 -3.058 -21.587 1.00 61.12 392 ILE A N 1
ATOM 3013 C CA . ILE A 1 392 ? -8.961 -2.752 -21.576 1.00 61.12 392 ILE A CA 1
ATOM 3014 C C . ILE A 1 392 ? -8.702 -1.746 -20.448 1.00 61.12 392 ILE A C 1
ATOM 3016 O O . ILE A 1 392 ? -8.447 -0.579 -20.710 1.00 61.12 392 ILE A O 1
ATOM 3020 N N . GLY A 1 393 ? -8.800 -2.202 -19.192 1.00 55.19 393 GLY A N 1
ATOM 3021 C CA . GLY A 1 393 ? -8.763 -1.339 -17.997 1.00 55.19 393 GLY A CA 1
ATOM 3022 C C . GLY A 1 393 ? -7.692 -0.234 -18.019 1.00 55.19 393 GLY A C 1
ATOM 3023 O O . GLY A 1 393 ? -6.663 -0.420 -18.661 1.00 55.19 393 GLY A O 1
ATOM 3024 N N . ALA A 1 394 ? -7.948 0.858 -17.279 1.00 48.31 394 ALA A N 1
ATOM 3025 C CA . ALA A 1 394 ? -7.370 2.223 -17.301 1.00 48.31 394 ALA A CA 1
ATOM 3026 C C . ALA A 1 394 ? -5.964 2.480 -17.907 1.00 48.31 394 ALA A C 1
ATOM 3028 O O . ALA A 1 394 ? -5.733 3.550 -18.457 1.00 48.31 394 ALA A O 1
ATOM 3029 N N . ASP A 1 395 ? -5.055 1.508 -17.873 1.00 49.47 395 ASP A N 1
ATOM 3030 C CA . ASP A 1 395 ? -3.677 1.589 -18.373 1.00 49.47 395 ASP A CA 1
ATOM 3031 C C . ASP A 1 395 ? -3.439 0.871 -19.721 1.00 49.47 395 ASP A C 1
ATOM 3033 O O . ASP A 1 395 ? -2.298 0.730 -20.168 1.00 49.47 395 ASP A O 1
ATOM 3037 N N . GLY A 1 396 ? -4.462 0.308 -20.373 1.00 51.59 396 GLY A N 1
ATOM 3038 C CA . GLY A 1 396 ? -4.275 -0.374 -21.659 1.00 51.59 396 GLY A CA 1
ATOM 3039 C C . GLY A 1 396 ? -3.637 -1.776 -21.574 1.00 51.59 396 GLY A C 1
ATOM 3040 O O . GLY A 1 396 ? -3.275 -2.342 -22.609 1.00 51.59 396 GLY A O 1
ATOM 3041 N N . ARG A 1 397 ? -3.477 -2.349 -20.366 1.00 49.03 397 ARG A N 1
ATOM 3042 C CA . ARG A 1 397 ? -2.707 -3.591 -20.094 1.00 49.03 397 ARG A CA 1
ATOM 3043 C C . ARG A 1 397 ? -3.296 -4.874 -20.698 1.00 49.03 397 ARG A C 1
ATOM 3045 O O . ARG A 1 397 ? -2.602 -5.886 -20.746 1.00 49.03 397 ARG A O 1
ATOM 3052 N N . ALA A 1 398 ? -4.549 -4.852 -21.154 1.00 52.91 398 ALA A N 1
ATOM 3053 C CA . ALA A 1 398 ? -5.233 -6.014 -21.734 1.00 52.91 398 ALA A CA 1
ATOM 3054 C C . ALA A 1 398 ? -5.297 -5.997 -23.274 1.00 52.91 398 ALA A C 1
ATOM 3056 O O . ALA A 1 398 ? -6.070 -6.749 -23.854 1.00 52.91 398 ALA A O 1
ATOM 3057 N N . ARG A 1 399 ? -4.474 -5.178 -23.952 1.00 52.56 399 ARG A N 1
ATOM 3058 C CA . ARG A 1 399 ? -4.390 -5.175 -25.428 1.00 52.56 399 ARG A CA 1
ATOM 3059 C C . ARG A 1 399 ? -3.876 -6.487 -26.036 1.00 52.56 399 ARG A C 1
ATOM 3061 O O . ARG A 1 399 ? -4.044 -6.695 -27.230 1.00 52.56 399 ARG A O 1
ATOM 3068 N N . LYS A 1 400 ? -3.261 -7.367 -25.238 1.00 52.81 400 LYS A N 1
ATOM 3069 C CA . LYS A 1 400 ? -2.865 -8.717 -25.659 1.00 52.81 400 LYS A CA 1
ATOM 3070 C C . LYS A 1 400 ? -3.796 -9.742 -25.012 1.00 52.81 400 LYS A C 1
ATOM 3072 O O . LYS A 1 400 ? -3.786 -9.909 -23.790 1.00 52.81 400 LYS A O 1
ATOM 3077 N N . LEU A 1 401 ? -4.590 -10.414 -25.842 1.00 54.19 401 LEU A N 1
ATOM 3078 C CA . LEU A 1 401 ? -5.383 -11.575 -25.452 1.00 54.19 401 LEU A CA 1
ATOM 3079 C C . LEU A 1 401 ? -4.433 -12.672 -24.949 1.00 54.19 401 LEU A C 1
ATOM 3081 O O . LEU A 1 401 ? -3.533 -13.106 -25.662 1.00 54.19 401 LEU A O 1
ATOM 3085 N N . ARG A 1 402 ? -4.581 -13.062 -23.677 1.00 56.16 402 ARG A N 1
ATOM 3086 C CA . ARG A 1 402 ? -3.678 -14.022 -23.016 1.00 56.16 402 ARG A CA 1
ATOM 3087 C C . ARG A 1 402 ? -3.958 -15.476 -23.400 1.00 56.16 402 ARG A C 1
ATOM 3089 O O . ARG A 1 402 ? -3.097 -16.323 -23.179 1.00 56.16 402 ARG A O 1
ATOM 3096 N N . TYR A 1 403 ? -5.147 -15.776 -23.925 1.00 58.38 403 TYR A N 1
ATOM 3097 C CA . TYR A 1 403 ? -5.537 -17.138 -24.267 1.00 58.38 403 TYR A CA 1
ATOM 3098 C C . TYR A 1 403 ? -5.151 -17.426 -25.728 1.00 58.38 403 TYR A C 1
ATOM 3100 O O . TYR A 1 403 ? -5.314 -16.595 -26.619 1.00 58.38 403 TYR A O 1
ATOM 3108 N N . ARG A 1 404 ? -4.555 -18.595 -25.986 1.00 63.75 404 ARG A N 1
ATOM 3109 C CA . ARG A 1 404 ? -4.203 -19.023 -27.351 1.00 63.75 404 ARG A CA 1
ATOM 3110 C C . ARG A 1 404 ? -5.448 -19.624 -28.023 1.00 63.75 404 ARG A C 1
ATOM 3112 O O . ARG A 1 404 ? -6.042 -20.544 -27.460 1.00 63.75 404 ARG A O 1
ATOM 3119 N N . GLY A 1 405 ? -5.815 -19.119 -29.206 1.00 64.94 405 GLY A N 1
ATOM 3120 C CA . GLY A 1 405 ? -6.938 -19.597 -30.035 1.00 64.94 405 GLY A CA 1
ATOM 3121 C C . GLY A 1 405 ? -8.221 -18.750 -29.954 1.00 64.94 405 GLY A C 1
ATOM 3122 O O . GLY A 1 405 ? -8.507 -18.139 -28.926 1.00 64.94 405 GLY A O 1
ATOM 3123 N N . VAL A 1 406 ? -9.001 -18.720 -31.046 1.00 66.12 406 VAL A N 1
ATOM 3124 C CA . VAL A 1 406 ? -10.193 -17.857 -31.219 1.00 66.12 406 VAL A CA 1
ATOM 3125 C C . VAL A 1 406 ? -11.295 -18.188 -30.209 1.00 66.12 406 VAL A C 1
ATOM 3127 O O . VAL A 1 406 ? -11.686 -17.318 -29.442 1.00 66.12 406 VAL A O 1
ATOM 3130 N N . LEU A 1 407 ? -11.707 -19.457 -30.113 1.00 68.75 407 LEU A N 1
ATOM 3131 C CA . LEU A 1 407 ? -12.760 -19.919 -29.191 1.00 68.75 407 LEU A CA 1
ATOM 3132 C C . LEU A 1 407 ? -12.475 -19.586 -27.718 1.00 68.75 407 LEU A C 1
ATOM 3134 O O . LEU A 1 407 ? -13.362 -19.172 -26.977 1.00 68.75 407 LEU A O 1
ATOM 3138 N N . ARG A 1 408 ? -11.222 -19.745 -27.274 1.00 70.44 408 ARG A N 1
ATOM 3139 C CA . ARG A 1 408 ? -10.836 -19.457 -25.881 1.00 70.44 408 ARG A CA 1
ATOM 3140 C C . ARG A 1 408 ? -10.797 -17.958 -25.590 1.00 70.44 408 ARG A C 1
ATOM 3142 O O . ARG A 1 408 ? -11.107 -17.549 -24.474 1.00 70.44 408 ARG A O 1
ATOM 3149 N N . ASN A 1 409 ? -10.418 -17.153 -26.579 1.00 67.19 409 ASN A N 1
ATOM 3150 C CA . ASN A 1 409 ? -10.440 -15.698 -26.469 1.00 67.19 409 ASN A CA 1
ATOM 3151 C C . ASN A 1 409 ? -11.863 -15.142 -26.480 1.00 67.19 409 ASN A C 1
ATOM 3153 O O . ASN A 1 409 ? -12.159 -14.244 -25.694 1.00 67.19 409 ASN A O 1
ATOM 3157 N N . ASP A 1 410 ? -12.731 -15.713 -27.310 1.00 71.50 410 ASP A N 1
ATOM 3158 C CA . ASP A 1 410 ? -14.144 -15.361 -27.388 1.00 71.50 410 ASP A CA 1
ATOM 3159 C C . ASP A 1 410 ? -14.869 -15.666 -26.066 1.00 71.50 410 ASP A C 1
ATOM 3161 O O . ASP A 1 410 ? -15.456 -14.779 -25.443 1.00 71.50 410 ASP A O 1
ATOM 3165 N N . LEU A 1 411 ? -14.678 -16.877 -25.528 1.00 75.50 411 LEU A N 1
ATOM 3166 C CA . LEU A 1 411 ? -15.205 -17.260 -24.216 1.00 75.50 411 LEU A CA 1
ATOM 3167 C C . LEU A 1 411 ? -14.720 -16.320 -23.100 1.00 75.50 411 LEU A C 1
ATOM 3169 O O . LEU A 1 411 ? -15.500 -15.897 -22.245 1.00 75.50 411 LEU A O 1
ATOM 3173 N N . TRP A 1 412 ? -13.429 -15.972 -23.098 1.00 78.44 412 TRP A N 1
ATOM 3174 C CA . TRP A 1 412 ? -12.874 -15.044 -22.113 1.00 78.44 412 TRP A CA 1
ATOM 3175 C C . TRP A 1 412 ? -13.518 -13.655 -22.197 1.00 78.44 412 TRP A C 1
ATOM 3177 O O . TRP A 1 412 ? -13.839 -13.061 -21.161 1.00 78.44 412 TRP A O 1
ATOM 3187 N N . LEU A 1 413 ? -13.719 -13.145 -23.414 1.00 73.25 413 LEU A N 1
ATOM 3188 C CA . LEU A 1 413 ? -14.334 -11.845 -23.652 1.00 73.25 413 LEU A CA 1
ATOM 3189 C C . LEU A 1 413 ? -15.778 -11.825 -23.134 1.00 73.25 413 LEU A C 1
ATOM 3191 O O . LEU A 1 413 ? -16.141 -10.923 -22.373 1.00 73.25 413 LEU A O 1
ATOM 3195 N N . HIS A 1 414 ? -16.561 -12.856 -23.461 1.00 74.75 414 HIS A N 1
ATOM 3196 C CA . HIS A 1 414 ? -17.942 -13.003 -23.006 1.00 74.75 414 HIS A CA 1
ATOM 3197 C C . HIS A 1 414 ? -18.053 -13.100 -21.480 1.00 74.75 414 HIS A C 1
ATOM 3199 O O . HIS A 1 414 ? -18.841 -12.371 -20.873 1.00 74.75 414 HIS A O 1
ATOM 3205 N N . LEU A 1 415 ? -17.216 -13.918 -20.830 1.00 77.00 415 LEU A N 1
ATOM 3206 C CA . LEU A 1 415 ? -17.207 -14.046 -19.368 1.00 77.00 415 LEU A CA 1
ATOM 3207 C C . LEU A 1 415 ? -16.853 -12.726 -18.672 1.00 77.00 415 LEU A C 1
ATOM 3209 O O . LEU A 1 415 ? -17.431 -12.376 -17.639 1.00 77.00 415 LEU A O 1
ATOM 3213 N N . ARG A 1 416 ? -15.918 -11.956 -19.237 1.00 75.94 416 ARG A N 1
ATOM 3214 C CA . ARG A 1 416 ? -15.499 -10.679 -18.653 1.00 75.94 416 ARG A CA 1
ATOM 3215 C C . ARG A 1 416 ? -16.536 -9.577 -18.847 1.00 75.94 416 ARG A C 1
ATOM 3217 O O . ARG A 1 416 ? -16.770 -8.809 -17.912 1.00 75.94 416 ARG A O 1
ATOM 3224 N N . ALA A 1 417 ? -17.180 -9.523 -20.010 1.00 74.06 417 ALA A N 1
ATOM 3225 C CA . ALA A 1 417 ? -18.305 -8.626 -20.256 1.00 74.06 417 ALA A CA 1
ATOM 3226 C C . ALA A 1 417 ? -19.481 -8.934 -19.312 1.00 74.06 417 ALA A C 1
ATOM 3228 O O . ALA A 1 417 ? -20.017 -8.022 -18.680 1.00 74.06 417 ALA A O 1
ATOM 3229 N N . ALA A 1 418 ? -19.816 -10.217 -19.125 1.00 76.81 418 ALA A N 1
ATOM 3230 C CA . ALA A 1 418 ? -20.853 -10.651 -18.191 1.00 76.81 418 ALA A CA 1
ATOM 3231 C C . ALA A 1 418 ? -20.546 -10.231 -16.742 1.00 76.81 418 ALA A C 1
ATOM 3233 O O . ALA A 1 418 ? -21.414 -9.692 -16.057 1.00 76.81 418 ALA A O 1
ATOM 3234 N N . ALA A 1 419 ?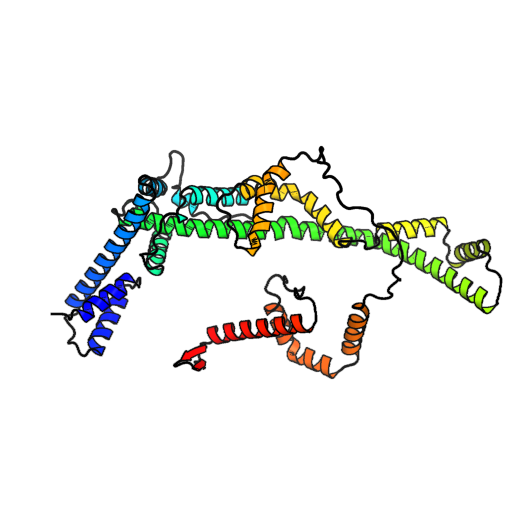 -19.299 -10.391 -16.287 1.00 76.50 419 ALA A N 1
ATOM 3235 C CA . ALA A 1 419 ? -18.887 -9.990 -14.940 1.00 76.50 419 ALA A CA 1
ATOM 3236 C C . ALA A 1 419 ? -18.971 -8.469 -14.709 1.00 76.50 419 ALA A C 1
ATOM 3238 O O . ALA A 1 419 ? -19.397 -8.022 -13.642 1.00 76.50 419 ALA A O 1
ATOM 3239 N N . LEU A 1 420 ? -18.582 -7.660 -15.701 1.00 73.31 420 LEU A N 1
ATOM 3240 C CA . LEU A 1 420 ? -18.704 -6.199 -15.631 1.00 73.31 420 LEU A CA 1
ATOM 3241 C C . LEU A 1 420 ? -20.169 -5.757 -15.598 1.00 73.31 420 LEU A C 1
ATOM 3243 O O . LEU A 1 420 ? -20.525 -4.893 -14.793 1.00 73.31 420 LEU A O 1
ATOM 3247 N N . ASN A 1 421 ? -21.017 -6.379 -16.417 1.00 77.56 421 ASN A N 1
ATOM 3248 C CA . ASN A 1 421 ? -22.452 -6.122 -16.414 1.00 77.56 421 ASN A CA 1
ATOM 3249 C C . ASN A 1 421 ? -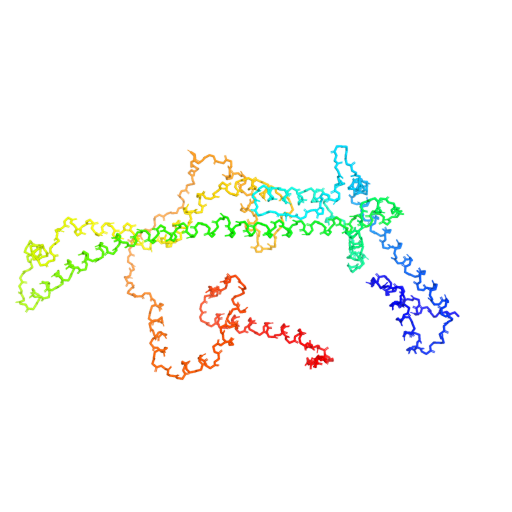23.075 -6.504 -15.070 1.00 77.56 421 ASN A C 1
ATOM 3251 O O . ASN A 1 4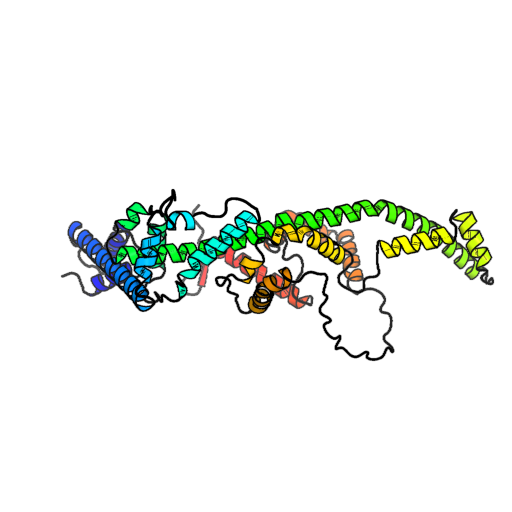21 ? -23.759 -5.677 -14.478 1.00 77.56 421 ASN A O 1
ATOM 3255 N N . LEU A 1 422 ? -22.761 -7.679 -14.518 1.00 79.12 422 LEU A N 1
ATOM 3256 C CA . LEU A 1 422 ? -23.245 -8.093 -13.200 1.00 79.12 422 LEU A CA 1
ATOM 3257 C C . LEU A 1 422 ? -22.816 -7.111 -12.102 1.00 79.12 422 LEU A C 1
ATOM 3259 O O . LEU A 1 422 ? -23.640 -6.688 -11.297 1.00 79.12 422 LEU A O 1
ATOM 3263 N N . ARG A 1 423 ? -21.550 -6.674 -12.105 1.00 79.00 423 ARG A N 1
ATOM 3264 C CA . ARG A 1 423 ? -21.054 -5.650 -11.172 1.00 79.00 423 ARG A CA 1
ATOM 3265 C C . ARG A 1 423 ? -21.823 -4.334 -11.307 1.00 79.00 423 ARG A C 1
ATOM 3267 O O . ARG A 1 423 ? -22.131 -3.704 -10.298 1.00 79.00 423 ARG A O 1
ATOM 3274 N N . ARG A 1 424 ? -22.132 -3.909 -12.535 1.00 77.69 424 ARG A N 1
ATOM 3275 C CA . ARG A 1 424 ? -22.922 -2.698 -12.784 1.00 77.69 424 ARG A CA 1
ATOM 3276 C C . ARG A 1 424 ? -24.356 -2.855 -12.286 1.00 77.69 424 ARG A C 1
ATOM 3278 O O . ARG A 1 424 ? -24.851 -1.941 -11.644 1.00 77.69 424 ARG A O 1
ATOM 3285 N N . LEU A 1 425 ? -24.994 -3.998 -12.531 1.00 79.88 425 LEU A N 1
ATOM 3286 C CA . LEU A 1 425 ? -26.347 -4.278 -12.050 1.00 79.88 425 LEU A CA 1
ATOM 3287 C C . LEU A 1 425 ? -26.384 -4.309 -10.514 1.00 79.88 425 LEU A C 1
ATOM 3289 O O . LEU A 1 425 ? -27.277 -3.708 -9.931 1.00 79.88 425 LEU A O 1
ATOM 3293 N N . ILE A 1 426 ? -25.380 -4.897 -9.851 1.00 80.62 426 ILE A N 1
ATOM 3294 C CA . ILE A 1 426 ? -25.234 -4.855 -8.382 1.00 80.62 426 ILE A CA 1
ATOM 3295 C C . ILE A 1 426 ? -25.137 -3.408 -7.879 1.00 80.62 426 ILE A C 1
ATOM 3297 O O . ILE A 1 426 ? -25.838 -3.039 -6.942 1.00 80.62 426 ILE A O 1
ATOM 3301 N N . ASN A 1 427 ? -24.322 -2.567 -8.523 1.00 76.38 427 ASN A N 1
ATOM 3302 C CA . ASN A 1 427 ? -24.225 -1.146 -8.170 1.00 76.38 427 ASN A CA 1
ATOM 3303 C C . ASN A 1 427 ? -25.537 -0.375 -8.403 1.00 76.38 427 ASN A C 1
ATOM 3305 O O . ASN A 1 427 ? -25.775 0.622 -7.732 1.00 76.38 427 ASN A O 1
ATOM 3309 N N . LEU A 1 428 ? -26.365 -0.828 -9.347 1.00 77.38 428 LEU A N 1
ATOM 3310 C CA . LEU A 1 428 ? -27.685 -0.272 -9.653 1.00 77.38 428 LEU A CA 1
ATOM 3311 C C . LEU A 1 428 ? -28.816 -0.910 -8.824 1.00 77.38 428 LEU A C 1
ATOM 3313 O O . LEU A 1 428 ? -29.980 -0.682 -9.126 1.00 77.38 428 LEU A O 1
ATOM 3317 N N . GLY A 1 429 ? -28.498 -1.705 -7.794 1.00 80.38 429 GLY A N 1
ATOM 3318 C CA . GLY A 1 429 ? -29.497 -2.253 -6.870 1.00 80.38 429 GLY A CA 1
ATOM 3319 C C . GLY A 1 429 ? -29.968 -3.679 -7.170 1.00 80.38 429 GLY A C 1
ATOM 3320 O O . GLY A 1 429 ? -30.999 -4.100 -6.644 1.00 80.38 429 GLY A O 1
ATOM 3321 N N . LEU A 1 430 ? -29.235 -4.450 -7.984 1.00 85.44 430 LEU A N 1
ATOM 3322 C CA . LEU A 1 430 ? -29.493 -5.883 -8.155 1.00 85.44 430 LEU A CA 1
ATOM 3323 C C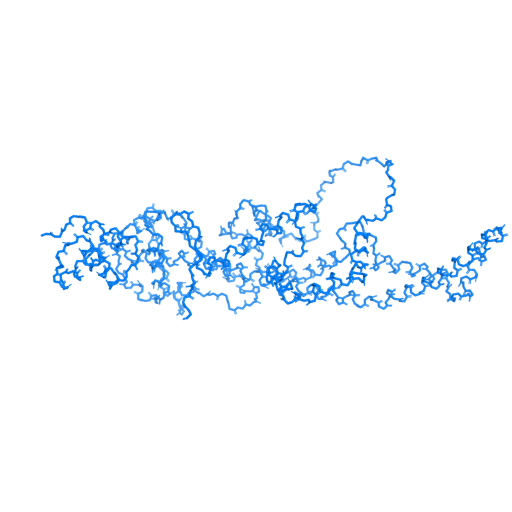 . LEU A 1 430 ? -29.241 -6.623 -6.834 1.00 85.44 430 LEU A C 1
ATOM 3325 O O . LEU A 1 430 ? -28.102 -6.731 -6.375 1.00 85.44 430 LEU A O 1
ATOM 3329 N N . THR A 1 431 ? -30.305 -7.160 -6.241 1.00 83.31 431 THR A N 1
ATOM 3330 C CA . THR A 1 431 ? -30.275 -7.867 -4.957 1.00 83.31 431 THR A CA 1
ATOM 3331 C C . THR A 1 431 ? -31.016 -9.207 -5.050 1.00 83.31 431 THR A C 1
ATOM 3333 O O . THR A 1 431 ? -32.052 -9.301 -5.716 1.00 83.31 431 THR A O 1
ATOM 3336 N N . PRO A 1 432 ? -30.491 -10.276 -4.421 1.00 79.88 432 PRO A N 1
ATOM 3337 C CA . PRO A 1 432 ? -31.168 -11.564 -4.377 1.00 79.88 432 PRO A CA 1
ATOM 3338 C C . PRO A 1 432 ? -32.281 -11.530 -3.321 1.00 79.88 432 PRO A C 1
ATOM 3340 O O . PRO A 1 432 ? -32.015 -11.384 -2.127 1.00 79.88 432 PRO A O 1
ATOM 3343 N N . VAL A 1 433 ? -33.529 -11.694 -3.755 1.00 77.12 433 VAL A N 1
ATOM 3344 C CA . VAL A 1 433 ? -34.720 -11.763 -2.901 1.00 77.12 433 VAL A CA 1
ATOM 3345 C C . VAL A 1 433 ? -35.358 -13.135 -3.100 1.00 77.12 433 VAL A C 1
ATOM 3347 O O . VAL A 1 433 ? -35.760 -13.484 -4.203 1.00 77.12 433 VAL A O 1
ATOM 3350 N N . GLN A 1 434 ? -35.404 -13.943 -2.035 1.00 76.44 434 GLN A N 1
ATOM 3351 C CA . GLN A 1 434 ? -35.998 -15.293 -2.050 1.00 76.44 434 GLN A CA 1
ATOM 3352 C C . GLN A 1 434 ? -35.445 -16.222 -3.155 1.00 76.44 434 GLN A C 1
ATOM 3354 O O . GLN A 1 434 ? -36.168 -17.034 -3.720 1.00 76.44 434 GLN A O 1
ATOM 3359 N N . GLY A 1 435 ? -34.151 -16.111 -3.472 1.00 78.31 435 GLY A N 1
ATOM 3360 C CA . GLY A 1 435 ? -33.504 -16.931 -4.507 1.00 78.31 435 GLY A CA 1
ATOM 3361 C C . GLY A 1 435 ? -33.682 -16.417 -5.941 1.00 78.31 435 GLY A C 1
ATOM 3362 O O . GLY A 1 435 ? -33.111 -17.000 -6.858 1.00 78.31 435 GLY A O 1
ATOM 3363 N N . ILE A 1 436 ? -34.398 -15.306 -6.137 1.00 75.44 436 ILE A N 1
ATOM 3364 C CA . ILE A 1 436 ? -34.569 -14.638 -7.430 1.00 75.44 436 ILE A CA 1
ATOM 3365 C C . ILE A 1 436 ? -33.790 -13.320 -7.407 1.00 75.44 436 ILE A C 1
ATOM 3367 O O . ILE A 1 436 ? -33.828 -12.562 -6.438 1.00 75.44 436 ILE A O 1
ATOM 3371 N N . TRP A 1 437 ? -33.050 -13.036 -8.475 1.00 81.31 437 TRP A N 1
ATOM 3372 C CA . TRP A 1 437 ? -32.342 -11.767 -8.623 1.00 81.31 437 TRP A CA 1
ATOM 3373 C C . TRP A 1 437 ? -33.320 -10.675 -9.062 1.00 81.31 437 TRP A C 1
ATOM 3375 O O . TRP A 1 437 ? -33.907 -10.766 -10.137 1.00 81.31 437 TRP A O 1
ATOM 3385 N N . THR A 1 438 ? -33.485 -9.640 -8.240 1.00 82.75 438 THR A N 1
ATOM 3386 C CA . THR A 1 438 ? -34.389 -8.511 -8.512 1.00 82.75 438 THR A CA 1
ATOM 3387 C C . THR A 1 438 ? -33.606 -7.207 -8.584 1.00 82.75 438 THR A C 1
ATOM 3389 O O . THR A 1 438 ? -32.674 -7.001 -7.808 1.00 82.75 438 THR A O 1
ATOM 3392 N N . LEU A 1 439 ? -33.956 -6.332 -9.526 1.00 82.56 439 LEU A N 1
ATOM 3393 C CA . LEU A 1 439 ? -33.314 -5.032 -9.714 1.00 82.56 439 LEU A CA 1
ATOM 3394 C C . LEU A 1 439 ? -34.253 -3.957 -9.166 1.00 82.56 439 LEU A C 1
ATOM 3396 O O . LEU A 1 439 ? -35.288 -3.682 -9.770 1.00 82.56 439 LEU A O 1
ATOM 3400 N N . GLN A 1 440 ? -33.943 -3.410 -7.990 1.00 70.12 440 GLN A N 1
ATOM 3401 C CA . GLN A 1 440 ? -34.765 -2.351 -7.405 1.00 70.12 440 GLN A CA 1
ATOM 3402 C C . GLN A 1 440 ? -34.363 -1.002 -8.012 1.00 70.12 440 GLN A C 1
ATOM 3404 O O . GLN A 1 440 ? -33.180 -0.666 -7.962 1.00 70.12 440 GLN A O 1
ATOM 3409 N N . PRO A 1 441 ? -35.297 -0.221 -8.584 1.00 58.97 441 PRO A N 1
ATOM 3410 C CA . PRO A 1 441 ? -34.975 1.112 -9.068 1.00 58.97 441 PRO A CA 1
ATOM 3411 C C . PRO A 1 441 ? -34.523 1.970 -7.883 1.00 58.97 441 PRO A C 1
ATOM 3413 O O . PRO A 1 441 ? -35.272 2.183 -6.931 1.00 58.97 441 PRO A O 1
ATOM 3416 N N . THR A 1 442 ? -33.278 2.443 -7.919 1.00 51.66 442 THR A N 1
ATOM 3417 C CA . THR A 1 442 ? -32.794 3.464 -6.987 1.00 51.66 442 THR A CA 1
ATOM 3418 C C . THR A 1 442 ? -33.628 4.725 -7.194 1.00 51.66 442 THR A C 1
ATOM 3420 O O . THR A 1 442 ? -33.556 5.317 -8.270 1.00 51.66 442 THR A O 1
ATOM 3423 N N . ALA A 1 443 ? -34.434 5.108 -6.198 1.00 48.44 443 ALA A N 1
ATOM 3424 C CA . ALA A 1 443 ? -35.084 6.414 -6.169 1.00 48.44 443 ALA A CA 1
ATOM 3425 C C . ALA A 1 443 ? -33.994 7.491 -6.294 1.00 48.44 443 ALA A C 1
ATOM 3427 O O . ALA A 1 443 ? -33.042 7.486 -5.508 1.00 48.44 443 ALA A O 1
ATOM 3428 N N . GLY A 1 444 ? -34.092 8.301 -7.350 1.00 43.81 444 GLY A N 1
ATOM 3429 C CA . GLY A 1 444 ? -33.206 9.437 -7.604 1.00 43.81 444 GLY A CA 1
ATOM 3430 C C . GLY A 1 444 ? -33.433 10.573 -6.625 1.00 43.81 444 GLY A C 1
ATOM 3431 O O . GLY A 1 444 ? -34.578 10.694 -6.133 1.00 43.81 444 GLY A O 1
#

InterPro domains:
  IPR025296 Domain of unknown function DUF4158 [PF13700] (7-52)
  IPR025668 Transposase DDE domain [PF13751] (359-426)

Organism: NCBI:txid1144553

Sequence (444 aa):
MLSKRFLTFLHGRAWTHAEGPTALFDQSVAWLRRHRVLLPGVTVLERLVASVREQADERLYATVTRQVERVDAGLPRALAALLVVPEGARISELERLRQAPKRQSGTEMVKALKRVDDIAAFELGRVRVGKVPVRRMKTLAKYGAGTKAPLLARLAEPRKTATMLGVTRSLEAEAIDDALDLFALLMATRLISPARRKSAGERLAMLPRLEKASKLLSRAGRVLVEQLDLVAEVGADLDVAALWTAVAYQAGVSKEQVLAALGQVEELVPEEDGDGSAEAALRAALADKYNTVRPFLKLLGESKALGAAAGGRQVLAAVRCLPELARRQVGKKPLLPATGTLHDEQARPHPAGAPHDALLRQARHQWITDPDLTAVYRRHRPMVERSIAWLIGADGRARKLRYRGVLRNDLWLHLRAAALNLRRLINLGLTPVQGIWTLQPTAG

Radius of gyration: 35.53 Å; chains: 1; bounding box: 78×49×110 Å

Secondary structure (DSSP, 8-state):
---HHHHHHHHHHHHH----HHHHHHHHHHHHHHTTPPPPPHHHHHHHHHHHHHHHHHHHHHHHHHHHHHH-TTHHHHHHHTTSPPTT-SS-HHHHHT----SSSHHHHHHHHHHHHHHHTT-GGGS--TTS-HHHHHHHHHHHHHS-HHHHHTPPTTHHHHHHHHHHHHHHHHHHHHHHHHHHHHIIIIIIHHHHHHHHHHHHHHHHHHHHHHHHHHHHHHHHHHHHHHHHHHT----HHHHHHHHHHHH---HHHHHHHHHHHHHHS---SSS-HHHHHHHHHHHTTHHHHHHHHHHHHH-TT----GGGHHHHHHHHHHHHHHHS-TT---------------------S-HHHHHHHHHHHHHHH-HHHHHHHHHHHHHHHHHHHHHSHHHHTTSS--SSSHHHHHHHHHHHHHHHHHHHHHHTTEEEETTEEEE-----